Protein AF-0000000070381670 (afdb_homodimer)

Sequence (642 aa):
MSVFQNALMFASLAYSVLYDIRFLALFGLFLGFNIFMYLAIPKGKNCNSTRRKIMCATWEEPKEGCIYIRHEIDCTKVQELIKNYKGEDDVKPTLTHFGIKAVAQILNASRLSVNGKFLFGKYIPFKTVDVTCLVDIDGGKDLAAVTIKSCDEKNVIDIAKFIKDKGAKIKKNNGDEEHKKRIGAAQFLPPFIISVCLQLTKYITYYLGMDAPAFGIKKDNFGGATVTSIGMLGIEDAYVPHCNFMNCPVFVALGKCVDKPVVRDGKIVIAPVMNINFTVDHRFIDGGKAKALNTSFKEVYEHPEKFFDCEQPKYEEKKQNMSVFQNALMFASLAYSVLYDIRFLALFGLFLGFNIFMYLAIPKGKNCNSTRRKIMCATWEEPKEGCIYIRHEIDCTKVQELIKNYKGEDDVKPTLTHFGIKAVAQILNASRLSVNGKFLFGKYIPFKTVDVTCLVDIDGGKDLAAVTIKSCDEKNVIDIAKFIKDKGAKIKKNNGDEEHKKRIGAAQFLPPFIISVCLQLTKYITYYLGMDAPAFGIKKDNFGGATVTSIGMLGIEDAYVPHCNFMNCPVFVALGKCVDKPVVRDGKIVIAPVMNINFTVDHRFIDGGKAKALNTSFKEVYEHPEKFFDCEQPKYEEKKQN

Radius of gyration: 27.29 Å; Cα contacts (8 Å, |Δi|>4): 1111; chains: 2; bounding box: 76×76×71 Å

Foldseek 3Di:
DAPVVVVVVVVVVVCCVPPNVVVVVVVVVVVVVVVVVVVVDDDDPPPCDPVNVVVPVPDDDDDAQKDKDKDKAFQFVVVVCQVPDPDPPPFGFDPQLLVQLLVLQLCVLQQPFQFFAAAVRDTDGDPAAKAWEWDDQDPPPDTDIDIDTNSNQAFSRRSRVRCVVVSVVCNVVVHPPLGCLQVPVVVPDDVSVVVVVLVVCCCCQEHVVDQDVSNSGHRCVRTAEYEYECQVVVAQDDDDDDDVSNRHFKYKYKHHWDWDFDADPNDTDTTTMGMIMMIGRVNRDDPVSCVSSPVSSRCCSVPVVVRHPDSPPDPDPPPPD/DAPVVVVVVVVVVVCCVPPNVVVVVVVVVVVVVVVVVVVVDDDDPPPCDPVNVVVPVPDDDDDFQKDKDKDKAFQFVVVVCQVPDPDPDPFGFDPQLLVQLLVLQLCVVQQPFQFFAAAVRDTDGDPAAKAWEWDDQDPPPDTDIDIDTNSNQAFSRRSRVSCVVVSVVCNVVVGPPLRCLQVVVVVPDDPSVVVVVLVVCCCCQEHVVDQDVSNSGHHLRRTAEYEYECQVVVAQDDDDDDDVSNRHFKYKYKHHWDWDFDADPNDTDTTTMGMIMMIGRVNRDDPVSCVSSRPSSRCCSVPVVVRHPDRDDDPDPPPPD

Secondary structure (DSSP, 8-state):
--HHHHHHHHHHHHHHHHT-HHHHHHHHHHHHHHHHHHHHS---TT-S-HHHHHHHHH-BPP---EEEEEEEEE-HHHHHHHHH---SSS----HHHHHHHHHHHHHHHTTTTTSEEEETTEEEE-SS--EEEEEESSTTS-EEEEEETTGGGS-HHHHHHHHHHHHHHHHHTTS-HHHHHHHHGGGTS-HHHHHHHHHHHHIIIIIS---BGGGTB-TTTTTTEEEEE-GGGT------PPPTTT--SEEEEE---EEEEEEETTEEEEEEEEEEEEEEETTT--GGGGHHHHHHHHHHHHSTHHHHS------------/--HHHHHHHHHHHHHHHHT-HHHHHHHHHHHHHHHHHHHHS---TTT--HHHHHHHHH-PPP-B-EEEEEEEEE-HHHHHHHHH---SSS----HHHHHHHHHHHHHHHTTTTTSEEEETTEEEE-SS--EEEEEESSTTS-EEEEEETTGGGS-HHHHHHHHHHHHHHHHHTTS-HHHHHHHHHHTTS-HHHHHHHHHHHHIIIIIS---BGGGTB-TTTTTTEEEEE-GGGT--SEE----TTT--SEEEEE---EEEEEEETTEEEEEEEEEEEEEEETTT--GGGHHHHHHHHHHHHHSTHHHHSS-PPP-------

Organism: Tetrahymena thermophila (strain SB210) (NCBI:txid312017)

InterPro domains:
  IPR001078 2-oxoacid dehydrogenase acyltransferase, catalytic domain [PF00198] (67-174)
  IPR001078 2-oxoacid dehydrogenase acyltransferase, catalytic domain [PF00198] (225-307)
  IPR023213 Chloramphenicol acetyltransferase-like domain superfamily [G3DSA:3.30.559.10] (46-308)
  IPR050743 2-oxoacid dehydrogenase family, E2 component [PTHR43178] (223-308)

pLDDT: mean 81.31, std 13.55, range [23.86, 97.13]

Structure (mmCIF, N/CA/C/O backbone):
data_AF-0000000070381670-model_v1
#
loop_
_entity.id
_entity.type
_entity.pdbx_description
1 polymer '2-oxo acid dehydrogenase acyltransferase domain protein'
#
loop_
_atom_site.group_PDB
_atom_site.id
_atom_site.type_symbol
_atom_site.label_atom_id
_atom_site.label_alt_id
_atom_site.label_comp_id
_atom_site.label_asym_id
_atom_site.label_entity_id
_atom_site.label_seq_id
_atom_site.pdbx_PDB_ins_code
_atom_site.Cartn_x
_atom_site.Cartn_y
_atom_site.Cartn_z
_atom_site.occupancy
_atom_site.B_iso_or_equiv
_atom_site.auth_seq_id
_atom_site.auth_comp_id
_atom_site.auth_asym_id
_atom_site.auth_atom_id
_atom_site.pdbx_PDB_model_num
ATOM 1 N N . MET A 1 1 ? 15.153 12.075 8.125 1 58.59 1 MET A N 1
ATOM 2 C CA . MET A 1 1 ? 16.018 12.868 7.256 1 58.59 1 MET A CA 1
ATOM 3 C C . MET A 1 1 ? 17.364 12.181 7.055 1 58.59 1 MET A C 1
ATOM 5 O O . MET A 1 1 ? 17.911 11.591 7.988 1 58.59 1 MET A O 1
ATOM 9 N N . SER A 1 2 ? 17.799 12.262 5.766 1 72.79 2 SER A N 1
ATOM 10 C CA . SER A 1 2 ? 19.079 11.648 5.431 1 72.79 2 SER A CA 1
ATOM 11 C C . SER A 1 2 ? 20.243 12.445 6.01 1 72.79 2 SER A C 1
ATOM 13 O O . SER A 1 2 ? 20.069 13.591 6.43 1 72.79 2 SER A O 1
ATOM 15 N N . VAL A 1 3 ? 21.295 11.812 6.281 1 72.51 3 VAL A N 1
ATOM 16 C CA . VAL A 1 3 ? 22.515 12.445 6.772 1 72.51 3 VAL A CA 1
ATOM 17 C C . VAL A 1 3 ? 22.875 13.632 5.883 1 72.51 3 VAL A C 1
ATOM 19 O O . VAL A 1 3 ? 23.307 14.677 6.377 1 72.51 3 VAL A O 1
ATOM 22 N N . PHE A 1 4 ? 22.636 13.472 4.627 1 75.97 4 PHE A N 1
ATOM 23 C CA . PHE A 1 4 ? 22.946 14.552 3.697 1 75.97 4 PHE A CA 1
ATOM 24 C C . PHE A 1 4 ? 22.043 15.754 3.944 1 75.97 4 PHE A C 1
ATOM 26 O O . PHE A 1 4 ? 22.512 16.894 3.969 1 75.97 4 PHE A O 1
ATOM 33 N N . GLN A 1 5 ? 20.754 15.436 4.12 1 76.9 5 GLN A N 1
ATOM 34 C CA . GLN A 1 5 ? 19.809 16.517 4.38 1 76.9 5 GLN A CA 1
ATOM 35 C C . GLN A 1 5 ? 20.135 17.23 5.69 1 76.9 5 GLN A C 1
ATOM 37 O O . GLN A 1 5 ? 20.063 18.458 5.769 1 76.9 5 GLN A O 1
ATOM 42 N N . ASN A 1 6 ? 20.526 16.426 6.615 1 77 6 ASN A N 1
ATOM 43 C CA . ASN A 1 6 ? 20.913 17.013 7.893 1 77 6 ASN A CA 1
ATOM 44 C C . ASN A 1 6 ? 22.171 17.867 7.761 1 77 6 ASN A C 1
ATOM 46 O O . ASN A 1 6 ? 22.247 18.959 8.327 1 77 6 ASN A O 1
ATOM 50 N N . ALA A 1 7 ? 23.101 17.308 7.045 1 78.86 7 ALA A N 1
ATOM 51 C CA . ALA A 1 7 ? 24.343 18.047 6.84 1 78.86 7 ALA A CA 1
ATOM 52 C C . ALA A 1 7 ? 24.08 19.378 6.142 1 78.86 7 ALA A C 1
ATOM 54 O O . ALA A 1 7 ? 24.676 20.399 6.493 1 78.86 7 ALA A O 1
ATOM 55 N N . LEU A 1 8 ? 23.172 19.361 5.222 1 81.68 8 LEU A N 1
ATOM 56 C CA . LEU A 1 8 ? 22.827 20.585 4.507 1 81.68 8 LEU A CA 1
ATOM 57 C C . LEU A 1 8 ? 22.159 21.59 5.44 1 81.68 8 LEU A C 1
ATOM 59 O O . LEU A 1 8 ? 22.472 22.782 5.402 1 81.68 8 LEU A O 1
ATOM 63 N N . MET A 1 9 ? 21.259 21.061 6.201 1 81.89 9 MET A N 1
ATOM 64 C CA . MET A 1 9 ? 20.544 21.923 7.138 1 81.89 9 MET A CA 1
ATOM 65 C C . MET A 1 9 ? 21.504 22.553 8.141 1 81.89 9 MET A C 1
ATOM 67 O O . MET A 1 9 ? 21.48 23.767 8.352 1 81.89 9 MET A O 1
ATOM 71 N N . PHE A 1 10 ? 22.403 21.815 8.687 1 81.57 10 PHE A N 1
ATOM 72 C CA . PHE A 1 10 ? 23.334 22.316 9.691 1 81.57 10 PHE A CA 1
ATOM 73 C C . PHE A 1 10 ? 24.342 23.272 9.065 1 81.57 10 PHE A C 1
ATOM 75 O O . PHE A 1 10 ? 24.718 24.274 9.676 1 81.57 10 PHE A O 1
ATOM 82 N N . ALA A 1 11 ? 24.769 22.94 7.86 1 83.82 11 ALA A N 1
ATOM 83 C CA . ALA A 1 11 ? 25.693 23.83 7.161 1 83.82 11 ALA A CA 1
ATOM 84 C C . ALA A 1 11 ? 25.043 25.18 6.874 1 83.82 11 ALA A C 1
ATOM 86 O O . ALA A 1 11 ? 25.685 26.225 7.001 1 83.82 11 ALA A O 1
ATOM 87 N N . SER A 1 12 ? 23.774 25.138 6.462 1 83.42 12 SER A N 1
ATOM 88 C CA . SER A 1 12 ? 23.048 26.372 6.177 1 83.42 12 SER A CA 1
ATOM 89 C C . SER A 1 12 ? 22.907 27.232 7.428 1 83.42 12 SER A C 1
ATOM 91 O O . SER A 1 12 ? 23.094 28.449 7.375 1 83.42 12 SER A O 1
ATOM 93 N N . LEU A 1 13 ? 22.656 26.607 8.533 1 82.85 13 LEU A N 1
ATOM 94 C CA . LEU A 1 13 ? 22.511 27.337 9.787 1 82.85 13 LEU A CA 1
ATOM 95 C C . LEU A 1 13 ? 23.848 27.919 10.235 1 82.85 13 LEU A C 1
ATOM 97 O O . LEU A 1 13 ? 23.916 29.075 10.661 1 82.85 13 LEU A O 1
ATOM 101 N N . ALA A 1 14 ? 24.901 27.16 10.102 1 85.35 14 ALA A N 1
ATOM 102 C CA . ALA A 1 14 ? 26.234 27.624 10.479 1 85.35 14 ALA A CA 1
ATOM 103 C C . ALA A 1 14 ? 26.681 28.784 9.594 1 85.35 14 ALA A C 1
ATOM 105 O O . ALA A 1 14 ? 27.241 29.767 10.085 1 85.35 14 ALA A O 1
ATOM 106 N N . TYR A 1 15 ? 26.417 28.641 8.333 1 85.31 15 TYR A N 1
ATOM 107 C CA . TYR A 1 15 ? 26.76 29.702 7.393 1 85.31 15 TYR A CA 1
ATOM 108 C C . TYR A 1 15 ? 26.032 30.995 7.742 1 85.31 15 TYR A C 1
ATOM 110 O O . TYR A 1 15 ? 26.614 32.08 7.676 1 85.31 15 TYR A O 1
ATOM 118 N N . SER A 1 16 ? 24.77 30.863 8.088 1 85 16 SER A N 1
ATOM 119 C CA . SER A 1 16 ? 23.952 32.027 8.412 1 85 16 SER A CA 1
ATOM 120 C C . SER A 1 16 ? 24.457 32.723 9.671 1 85 16 SER A C 1
ATOM 122 O O . SER A 1 16 ? 24.418 33.952 9.766 1 85 16 SER A O 1
ATOM 124 N N . VAL A 1 17 ? 24.954 32.036 10.617 1 83.63 17 VAL A N 1
ATOM 125 C CA . VAL A 1 17 ? 25.451 32.593 11.871 1 83.63 17 VAL A CA 1
ATOM 126 C C . VAL A 1 17 ? 26.788 33.291 11.632 1 83.63 17 VAL A C 1
ATOM 128 O O . VAL A 1 17 ? 27.025 34.386 12.148 1 83.63 17 VAL A O 1
ATOM 131 N N . LEU A 1 18 ? 27.579 32.764 10.703 1 87.38 18 LEU A N 1
ATOM 132 C CA . LEU A 1 18 ? 28.965 33.206 10.593 1 87.38 18 LEU A CA 1
ATOM 133 C C . LEU A 1 18 ? 29.107 34.29 9.53 1 87.38 18 LEU A C 1
ATOM 135 O O . LEU A 1 18 ? 29.979 35.156 9.633 1 87.38 18 LEU A O 1
ATOM 139 N N . TYR A 1 19 ? 28.166 34.243 8.527 1 84.05 19 TYR A N 1
ATOM 140 C CA . TYR A 1 19 ? 28.476 35.104 7.391 1 84.05 19 TYR A CA 1
ATOM 141 C C . TYR A 1 19 ? 27.285 35.985 7.033 1 84.05 19 TYR A C 1
ATOM 143 O O . TYR A 1 19 ? 27.457 37.104 6.545 1 84.05 19 TYR A O 1
ATOM 151 N N . ASP A 1 20 ? 26.05 35.423 7.082 1 82.46 20 ASP A N 1
ATOM 152 C CA . ASP A 1 20 ? 24.866 36.162 6.655 1 82.46 20 ASP A CA 1
ATOM 153 C C . ASP A 1 20 ? 23.677 35.869 7.566 1 82.46 20 ASP A C 1
ATOM 155 O O . ASP A 1 20 ? 22.928 34.918 7.331 1 82.46 20 ASP A O 1
ATOM 159 N N . ILE A 1 21 ? 23.41 36.795 8.463 1 85.36 21 ILE A N 1
ATOM 160 C CA . ILE A 1 21 ? 22.421 36.584 9.514 1 85.36 21 ILE A CA 1
ATOM 161 C C . ILE A 1 21 ? 21.015 36.673 8.925 1 85.36 21 ILE A C 1
ATOM 163 O O . ILE A 1 21 ? 20.04 36.274 9.566 1 85.36 21 ILE A O 1
ATOM 167 N N . ARG A 1 22 ? 20.928 37.2 7.694 1 84.32 22 ARG A N 1
ATOM 168 C CA . ARG A 1 22 ? 19.617 37.396 7.083 1 84.32 22 ARG A CA 1
ATOM 169 C C . ARG A 1 22 ? 18.867 36.075 6.962 1 84.32 22 ARG A C 1
ATOM 171 O O . ARG A 1 22 ? 17.65 36.026 7.153 1 84.32 22 ARG A O 1
ATOM 178 N N . PHE A 1 23 ? 19.538 35.042 6.715 1 82.02 23 PHE A N 1
ATOM 179 C CA . PHE A 1 23 ? 18.901 33.737 6.588 1 82.02 23 PHE A CA 1
ATOM 180 C C . PHE A 1 23 ? 18.327 33.283 7.925 1 82.02 23 PHE A C 1
ATOM 182 O O . PHE A 1 23 ? 17.215 32.754 7.982 1 82.02 23 PHE A O 1
ATOM 189 N N . LEU A 1 24 ? 19.009 33.557 8.941 1 82.11 24 LEU A N 1
ATOM 190 C CA . LEU A 1 24 ? 18.56 33.163 10.272 1 82.11 24 LEU A CA 1
ATOM 191 C C . LEU A 1 24 ? 17.32 33.951 10.683 1 82.11 24 LEU A C 1
ATOM 193 O O . LEU A 1 24 ? 16.428 33.413 11.342 1 82.11 24 LEU A O 1
ATOM 197 N N . ALA A 1 25 ? 17.322 35.144 10.31 1 87.62 25 ALA A N 1
ATOM 198 C CA . ALA A 1 25 ? 16.162 35.98 10.61 1 87.62 25 ALA A CA 1
ATOM 199 C C . ALA A 1 25 ? 14.919 35.473 9.884 1 87.62 25 ALA A C 1
ATOM 201 O O . ALA A 1 25 ? 13.837 35.397 10.47 1 87.62 25 ALA A O 1
ATOM 202 N N . LEU A 1 26 ? 15.122 35.138 8.629 1 84.43 26 LEU A N 1
ATOM 203 C CA . LEU A 1 26 ? 13.999 34.617 7.858 1 84.43 26 LEU A CA 1
ATOM 204 C C . LEU A 1 26 ? 13.525 33.282 8.422 1 84.43 26 LEU A C 1
ATOM 206 O O . LEU A 1 26 ? 12.32 33.037 8.52 1 84.43 26 LEU A O 1
ATOM 210 N N . PHE A 1 27 ? 14.464 32.486 8.766 1 81.76 27 PHE A N 1
ATOM 211 C CA . PHE A 1 27 ? 14.155 31.204 9.388 1 81.76 27 PHE A CA 1
ATOM 212 C C . PHE A 1 27 ? 13.371 31.404 10.68 1 81.76 27 PHE A C 1
ATOM 214 O O . PHE A 1 27 ? 12.37 30.724 10.916 1 81.76 27 PHE A O 1
ATOM 221 N N . GLY A 1 28 ? 13.772 32.246 11.522 1 82.67 28 GLY A N 1
ATOM 222 C CA . GLY A 1 28 ? 13.067 32.568 12.752 1 82.67 28 GLY A CA 1
ATOM 223 C C . GLY A 1 28 ? 11.669 33.106 12.516 1 82.67 28 GLY A C 1
ATOM 224 O O . GLY A 1 28 ? 10.74 32.785 13.261 1 82.67 28 GLY A O 1
ATOM 225 N N . LEU A 1 29 ? 11.503 33.837 11.465 1 87.16 29 LEU A N 1
ATOM 226 C CA . LEU A 1 29 ? 10.199 34.387 11.113 1 87.16 29 LEU A CA 1
ATOM 227 C C . LEU A 1 29 ? 9.226 33.277 10.728 1 87.16 29 LEU A C 1
ATOM 229 O O . LEU A 1 29 ? 8.065 33.292 11.142 1 87.16 29 LEU A O 1
ATOM 233 N N . PHE A 1 30 ? 9.702 32.352 9.996 1 82.84 30 PHE A N 1
ATOM 234 C CA . PHE A 1 30 ? 8.843 31.247 9.586 1 82.84 30 PHE A CA 1
ATOM 235 C C . PHE A 1 30 ? 8.452 30.391 10.784 1 82.84 30 PHE A C 1
ATOM 237 O O . PHE A 1 30 ? 7.298 29.977 10.907 1 82.84 30 PHE A O 1
ATOM 244 N N . LEU A 1 31 ? 9.384 30.132 11.633 1 83.82 31 LEU A N 1
ATOM 245 C CA . LEU A 1 31 ? 9.1 29.356 12.835 1 83.82 31 LEU A CA 1
ATOM 246 C C . LEU A 1 31 ? 8.113 30.09 13.735 1 83.82 31 LEU A C 1
ATOM 248 O O . LEU A 1 31 ? 7.196 29.478 14.288 1 83.82 31 LEU A O 1
ATOM 252 N N . GLY A 1 32 ? 8.382 31.357 13.885 1 84.73 32 GLY A N 1
ATOM 253 C CA . GLY A 1 32 ? 7.474 32.176 14.672 1 84.73 32 GLY A CA 1
ATOM 254 C C . GLY A 1 32 ? 6.06 32.196 14.123 1 84.73 32 GLY A C 1
ATOM 255 O O . GLY A 1 32 ? 5.092 32.144 14.885 1 84.73 32 GLY A O 1
ATOM 256 N N . PHE A 1 33 ? 5.97 32.231 12.849 1 86.14 33 PHE A N 1
ATOM 257 C CA . PHE A 1 33 ? 4.659 32.198 12.21 1 86.14 33 PHE A CA 1
ATOM 258 C C . PHE A 1 33 ? 3.93 30.901 12.538 1 86.14 33 PHE A C 1
ATOM 260 O O . PHE A 1 33 ? 2.738 30.916 12.852 1 86.14 33 PHE A O 1
ATOM 267 N N . ASN A 1 34 ? 4.566 29.74 12.451 1 84.1 34 ASN A N 1
ATOM 268 C CA . ASN A 1 34 ? 3.945 28.455 12.757 1 84.1 34 ASN A CA 1
ATOM 269 C C . ASN A 1 34 ? 3.524 28.371 14.221 1 84.1 34 ASN A C 1
ATOM 271 O O . ASN A 1 34 ? 2.468 27.82 14.538 1 84.1 34 ASN A O 1
ATOM 275 N N . ILE A 1 35 ? 4.329 28.928 15.111 1 84.47 35 ILE A N 1
ATOM 276 C CA . ILE A 1 35 ? 3.996 28.951 16.531 1 84.47 35 ILE A CA 1
ATOM 277 C C . ILE A 1 35 ? 2.756 29.814 16.756 1 84.47 35 ILE A C 1
ATOM 279 O O . ILE A 1 35 ? 1.843 29.42 17.485 1 84.47 35 ILE A O 1
ATOM 283 N N . PHE A 1 36 ? 2.728 31.041 16.117 1 85.48 36 PHE A N 1
ATOM 284 C CA . PHE A 1 36 ? 1.59 31.946 16.23 1 85.48 36 PHE A CA 1
ATOM 285 C C . PHE A 1 36 ? 0.309 31.266 15.761 1 85.48 36 PHE A C 1
ATOM 287 O O . PHE A 1 36 ? -0.724 31.348 16.429 1 85.48 36 PHE A O 1
ATOM 294 N N . MET A 1 37 ? 0.405 30.543 14.634 1 83.53 37 MET A N 1
ATOM 295 C CA . MET A 1 37 ? -0.771 29.869 14.09 1 83.53 37 MET A CA 1
ATOM 296 C C . MET A 1 37 ? -1.228 28.744 15.014 1 83.53 37 MET A C 1
ATOM 298 O O . MET A 1 37 ? -2.428 28.556 15.222 1 83.53 37 MET A O 1
ATOM 302 N N . TYR A 1 38 ? -0.323 27.91 15.552 1 83.02 38 TYR A N 1
ATOM 303 C CA . TYR A 1 38 ? -0.641 26.84 16.49 1 83.02 38 TYR A CA 1
ATOM 304 C C . TYR A 1 38 ? -1.378 27.383 17.708 1 83.02 38 TYR A C 1
ATOM 306 O O . TYR A 1 38 ? -2.357 26.787 18.165 1 83.02 38 TYR A O 1
ATOM 314 N N . LEU A 1 39 ? -0.972 28.534 18.148 1 84.5 39 LEU A N 1
ATOM 315 C CA . LEU A 1 39 ? -1.575 29.13 19.336 1 84.5 39 LEU A CA 1
ATOM 316 C C . LEU A 1 39 ? -2.908 29.787 18.998 1 84.5 39 LEU A C 1
ATOM 318 O O . LEU A 1 39 ? -3.814 29.829 19.834 1 84.5 39 LEU A O 1
ATOM 322 N N . ALA A 1 40 ? -3.061 30.252 17.753 1 85.29 40 ALA A N 1
ATOM 323 C CA . ALA A 1 40 ? -4.261 30.962 17.32 1 85.29 40 ALA A CA 1
ATOM 324 C C . ALA A 1 40 ? -5.41 29.991 17.063 1 85.29 40 ALA A C 1
ATOM 326 O O . ALA A 1 40 ? -6.581 30.363 17.172 1 85.29 40 ALA A O 1
ATOM 327 N N . ILE A 1 41 ? -5.114 28.804 16.709 1 81.7 41 ILE A N 1
ATOM 328 C CA . ILE A 1 41 ? -6.145 27.816 16.408 1 81.7 41 ILE A CA 1
ATOM 329 C C . ILE A 1 41 ? -6.795 27.337 17.704 1 81.7 41 ILE A C 1
ATOM 331 O O . ILE A 1 41 ? -6.103 26.948 18.647 1 81.7 41 ILE A O 1
ATOM 335 N N . PRO A 1 42 ? -8.126 27.495 17.666 1 73.96 42 PRO A N 1
ATOM 336 C CA . PRO A 1 42 ? -8.84 27.112 18.886 1 73.96 42 PRO A CA 1
ATOM 337 C C . PRO A 1 42 ? -8.689 25.629 19.218 1 73.96 42 PRO A C 1
ATOM 339 O O . PRO A 1 42 ? -8.616 24.795 18.313 1 73.96 42 PRO A O 1
ATOM 342 N N . LYS A 1 43 ? -8.249 25.402 20.496 1 65.1 43 LYS A N 1
ATOM 343 C CA . LYS A 1 43 ? -8.138 24.034 20.996 1 65.1 43 LYS A CA 1
ATOM 344 C C . LYS A 1 43 ? -9.516 23.42 21.226 1 65.1 43 LYS A C 1
ATOM 346 O O . LYS A 1 43 ? -10.416 24.08 21.751 1 65.1 43 LYS A O 1
ATOM 351 N N . GLY A 1 44 ? -9.85 22.461 20.309 1 59.3 44 GLY A N 1
ATOM 352 C CA . GLY A 1 44 ? -11.015 21.739 20.796 1 59.3 44 GLY A CA 1
ATOM 353 C C . GLY A 1 44 ? -10.801 21.111 22.16 1 59.3 44 GLY A C 1
ATOM 354 O O . GLY A 1 44 ? -9.665 20.829 22.548 1 59.3 44 GLY A O 1
ATOM 355 N N . LYS A 1 45 ? -11.683 21.262 23.154 1 62.07 45 LYS A N 1
ATOM 356 C CA . LYS A 1 45 ? -11.566 20.701 24.497 1 62.07 45 LYS A CA 1
ATOM 357 C C . LYS A 1 45 ? -11.224 19.215 24.444 1 62.07 45 LYS A C 1
ATOM 359 O O . LYS A 1 45 ? -11.952 18.426 23.837 1 62.07 45 LYS A O 1
ATOM 364 N N . ASN A 1 46 ? -10.139 18.74 24.996 1 67.94 46 ASN A N 1
ATOM 365 C CA . ASN A 1 46 ? -9.744 17.375 25.328 1 67.94 46 ASN A CA 1
ATOM 366 C C . ASN A 1 46 ? -9.383 16.577 24.078 1 67.94 46 ASN A C 1
ATOM 368 O O . ASN A 1 46 ? -9.409 15.345 24.094 1 67.94 46 ASN A O 1
ATOM 372 N N . CYS A 1 47 ? -9.226 17.341 22.933 1 77.1 47 CYS A N 1
ATOM 373 C CA . CYS A 1 47 ? -8.956 16.546 21.74 1 77.1 47 CYS A CA 1
ATOM 374 C C . CYS A 1 47 ? -7.467 16.54 21.414 1 77.1 47 CYS A C 1
ATOM 376 O O . CYS A 1 47 ? -7.023 15.802 20.533 1 77.1 47 CYS A O 1
ATOM 378 N N . ASN A 1 48 ? -6.659 17.3 22.22 1 79.73 48 ASN A N 1
ATOM 379 C CA . ASN A 1 48 ? -5.234 17.401 21.927 1 79.73 48 ASN A CA 1
ATOM 380 C C . ASN A 1 48 ? -4.385 16.978 23.122 1 79.73 48 ASN A C 1
ATOM 382 O O . ASN A 1 48 ? -3.688 17.802 23.717 1 79.73 48 ASN A O 1
ATOM 386 N N . SER A 1 49 ? -4.452 15.713 23.372 1 78.48 49 SER A N 1
ATOM 387 C CA . SER A 1 49 ? -3.692 15.124 24.47 1 78.48 49 SER A CA 1
ATOM 388 C C . SER A 1 49 ? -2.194 15.168 24.191 1 78.48 49 SER A C 1
ATOM 390 O O . SER A 1 49 ? -1.775 15.417 23.059 1 78.48 49 SER A O 1
ATOM 392 N N . THR A 1 50 ? -1.427 15.021 25.281 1 78.79 50 THR A N 1
ATOM 393 C CA . THR A 1 50 ? 0.024 14.956 25.148 1 78.79 50 THR A CA 1
ATOM 394 C C . THR A 1 50 ? 0.432 13.804 24.234 1 78.79 50 THR A C 1
ATOM 396 O O . THR A 1 50 ? 1.366 13.935 23.44 1 78.79 50 THR A O 1
ATOM 399 N N . ARG A 1 51 ? -0.234 12.782 24.4 1 78.73 51 ARG A N 1
ATOM 400 C CA . ARG A 1 51 ? 0.068 11.624 23.564 1 78.73 51 ARG A CA 1
ATOM 401 C C . ARG A 1 51 ? -0.115 11.953 22.086 1 78.73 51 ARG A C 1
ATOM 403 O O . ARG A 1 51 ? 0.73 11.607 21.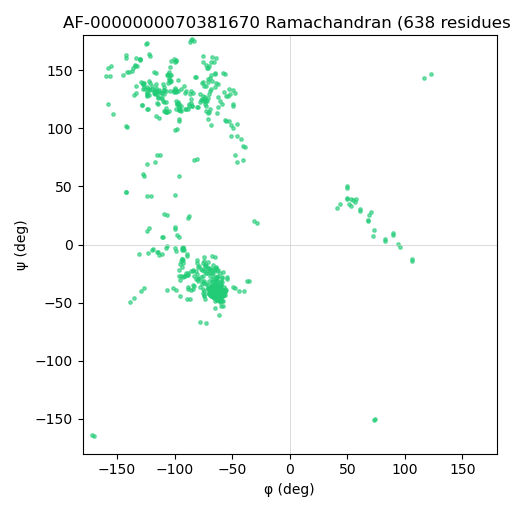258 1 78.73 51 ARG A O 1
ATOM 410 N N . ARG A 1 52 ? -1.177 12.642 21.758 1 80.65 52 ARG A N 1
ATOM 411 C CA . ARG A 1 52 ? -1.421 13.004 20.366 1 80.65 52 ARG A CA 1
ATOM 412 C C . ARG A 1 52 ? -0.351 13.961 19.852 1 80.65 52 ARG A C 1
ATOM 414 O O . ARG A 1 52 ? 0.079 13.861 18.701 1 80.65 52 ARG A O 1
ATOM 421 N N . LYS A 1 53 ? 0.084 14.821 20.713 1 81.06 53 LYS A N 1
ATOM 422 C CA . LYS A 1 53 ? 1.146 15.75 20.335 1 81.06 53 LYS A CA 1
ATOM 423 C C . LYS A 1 53 ? 2.429 15.004 19.98 1 81.06 53 LYS A C 1
ATOM 425 O O . LYS A 1 53 ? 3.105 15.348 19.009 1 81.06 53 LYS A O 1
ATOM 430 N N . ILE A 1 54 ? 2.709 13.985 20.755 1 79.18 54 ILE A N 1
ATOM 431 C CA . ILE A 1 54 ? 3.904 13.185 20.51 1 79.18 54 ILE A CA 1
ATOM 432 C C . ILE A 1 54 ? 3.749 12.414 19.201 1 79.18 54 ILE A C 1
ATOM 434 O O . ILE A 1 54 ? 4.702 12.295 18.427 1 79.18 54 ILE A O 1
ATOM 438 N N . MET A 1 55 ? 2.56 11.941 19.015 1 79.71 55 MET A N 1
ATOM 439 C CA . MET A 1 55 ? 2.31 11.216 17.773 1 79.71 55 MET A CA 1
ATOM 440 C C . MET A 1 55 ? 2.487 12.128 16.564 1 79.71 55 MET A C 1
ATOM 442 O O . MET A 1 55 ? 3.098 11.735 15.569 1 79.71 55 MET A O 1
ATOM 446 N N . CYS A 1 56 ? 2.01 13.343 16.659 1 80.17 56 CYS A N 1
ATOM 447 C CA . CYS A 1 56 ? 2.129 14.303 15.567 1 80.17 56 CYS A CA 1
ATOM 448 C C . CYS A 1 56 ? 3.585 14.684 15.332 1 80.17 56 CYS A C 1
ATOM 450 O O . CYS A 1 56 ? 3.971 15.017 14.209 1 80.17 56 CYS A O 1
ATOM 452 N N . ALA A 1 57 ? 4.362 14.521 16.42 1 76.25 57 ALA A N 1
ATOM 453 C CA . ALA A 1 57 ? 5.778 14.863 16.315 1 76.25 57 ALA A CA 1
ATOM 454 C C . ALA A 1 57 ? 6.586 13.692 15.763 1 76.25 57 ALA A C 1
ATOM 456 O O . ALA A 1 57 ? 7.697 13.878 15.262 1 76.25 57 ALA A O 1
ATOM 457 N N . THR A 1 58 ? 6.069 12.573 15.917 1 73.82 58 THR A N 1
ATOM 458 C CA . THR A 1 58 ? 6.825 11.371 15.583 1 73.82 58 THR A CA 1
ATOM 459 C C . THR A 1 58 ? 6.489 10.895 14.172 1 73.82 58 THR A C 1
ATOM 461 O O . THR A 1 58 ? 7.385 10.569 13.392 1 73.82 58 THR A O 1
ATOM 464 N N . TRP A 1 59 ? 5.227 10.904 13.868 1 77.52 59 TRP A N 1
ATOM 465 C CA . TRP A 1 59 ? 4.805 10.34 12.59 1 77.52 59 TRP A CA 1
ATOM 466 C C . TRP A 1 59 ? 4.447 11.443 11.6 1 77.52 59 TRP A C 1
ATOM 468 O O . TRP A 1 59 ? 4.004 12.523 11.997 1 77.52 59 TRP A O 1
ATOM 478 N N . GLU A 1 60 ? 4.707 11.081 10.336 1 75.79 60 GLU A N 1
ATOM 479 C CA . GLU A 1 60 ? 4.307 11.956 9.238 1 75.79 60 GLU A CA 1
ATOM 480 C C . GLU A 1 60 ? 3.018 11.467 8.583 1 75.79 60 GLU A C 1
ATOM 482 O O . GLU A 1 60 ? 2.586 10.337 8.819 1 75.79 60 GLU A O 1
ATOM 487 N N . GLU A 1 61 ? 2.412 12.44 7.91 1 76.51 61 GLU A N 1
ATOM 488 C CA . GLU A 1 61 ? 1.268 12.025 7.104 1 76.51 61 GLU A CA 1
ATOM 489 C C . GLU A 1 61 ? 1.634 10.863 6.185 1 76.51 61 GLU A C 1
ATOM 491 O O . GLU A 1 61 ? 2.714 10.849 5.592 1 76.51 61 GLU A O 1
ATOM 496 N N . PRO A 1 62 ? 0.804 9.879 6.269 1 75.17 62 PRO A N 1
ATOM 497 C CA . PRO A 1 62 ? 1.123 8.747 5.395 1 75.17 62 PRO A CA 1
ATOM 498 C C . PRO A 1 62 ? 1.325 9.163 3.94 1 75.17 62 PRO A C 1
ATOM 500 O O . PRO A 1 62 ? 0.561 9.976 3.414 1 75.17 62 PRO A O 1
ATOM 503 N N . LYS A 1 63 ? 2.364 8.664 3.345 1 77.06 63 LYS A N 1
ATOM 504 C CA . LYS A 1 63 ? 2.67 8.979 1.953 1 77.06 63 LYS A CA 1
ATOM 505 C C . LYS A 1 63 ? 2.957 7.712 1.153 1 77.06 63 LYS A C 1
ATOM 507 O O . LYS A 1 63 ? 3.092 7.762 -0.072 1 77.06 63 LYS A O 1
ATOM 512 N N . GLU A 1 64 ? 3.038 6.641 1.879 1 78.44 64 GLU A N 1
ATOM 513 C CA . GLU A 1 64 ? 3.338 5.394 1.182 1 78.44 64 GLU A CA 1
ATOM 514 C C . GLU A 1 64 ? 2.125 4.889 0.405 1 78.44 64 GLU A C 1
ATOM 516 O O . GLU A 1 64 ? 1.034 4.761 0.964 1 78.44 64 GLU A O 1
ATOM 521 N N . GLY A 1 65 ? 2.276 4.699 -0.802 1 86.4 65 GLY A N 1
ATOM 522 C CA . GLY A 1 65 ? 1.185 4.294 -1.673 1 86.4 65 GLY A CA 1
ATOM 523 C C . GLY A 1 65 ? 1.173 2.805 -1.961 1 86.4 65 GLY A C 1
ATOM 524 O O . GLY A 1 65 ? 0.92 2.388 -3.093 1 86.4 65 GLY A O 1
ATOM 525 N N . CYS A 1 66 ? 1.405 1.98 -0.984 1 88.42 66 CYS A N 1
ATOM 526 C CA . CYS A 1 66 ? 1.4 0.538 -1.201 1 88.42 66 CYS A CA 1
ATOM 527 C C . CYS A 1 66 ? 0.019 -0.049 -0.938 1 88.42 66 CYS A C 1
ATOM 529 O O . CYS A 1 66 ? -0.63 0.297 0.051 1 88.42 66 CYS A O 1
ATOM 531 N N . ILE A 1 67 ? -0.359 -0.908 -1.815 1 91.03 67 ILE A N 1
ATOM 532 C CA . ILE A 1 67 ? -1.533 -1.748 -1.607 1 91.03 67 ILE A CA 1
ATOM 533 C C . ILE A 1 67 ? -1.099 -3.137 -1.146 1 91.03 67 ILE A C 1
ATOM 535 O O . ILE A 1 67 ? -0.167 -3.72 -1.705 1 91.03 67 ILE A O 1
ATOM 539 N N . TYR A 1 68 ? -1.712 -3.569 -0.127 1 92.75 68 TYR A N 1
ATOM 540 C CA . TYR A 1 68 ? -1.46 -4.922 0.356 1 92.75 68 TYR A CA 1
ATOM 541 C C . TYR A 1 68 ? -2.645 -5.835 0.064 1 92.75 68 TYR A C 1
ATOM 543 O O . TYR A 1 68 ? -3.738 -5.633 0.598 1 92.75 68 TYR A O 1
ATOM 551 N N . ILE A 1 69 ? -2.415 -6.838 -0.74 1 92.04 69 ILE A N 1
ATOM 552 C CA . ILE A 1 69 ? -3.49 -7.741 -1.134 1 92.04 69 ILE A CA 1
ATOM 553 C C . ILE A 1 69 ? -3.182 -9.155 -0.646 1 92.04 69 ILE A C 1
ATOM 555 O O . ILE A 1 69 ? -2.07 -9.654 -0.834 1 92.04 69 ILE A O 1
ATOM 559 N N . ARG A 1 70 ? -4.135 -9.709 -0.018 1 92.65 70 ARG A N 1
ATOM 560 C CA . ARG A 1 70 ? -4.026 -11.101 0.405 1 92.65 70 ARG A CA 1
ATOM 561 C C . ARG A 1 70 ? -4.992 -11.988 -0.375 1 92.65 70 ARG A C 1
ATOM 563 O O . ARG A 1 70 ? -6.18 -11.676 -0.483 1 92.65 70 ARG A O 1
ATOM 570 N N . HIS A 1 71 ? -4.443 -13.046 -0.873 1 90.6 71 HIS A N 1
ATOM 571 C CA . HIS A 1 71 ? -5.247 -14.015 -1.609 1 90.6 71 HIS A CA 1
ATOM 572 C C . HIS A 1 71 ? -5.054 -15.423 -1.056 1 90.6 71 HIS A C 1
ATOM 574 O O . HIS A 1 71 ? -3.929 -15.825 -0.749 1 90.6 71 HIS A O 1
ATOM 580 N N . GLU A 1 72 ? -6.162 -16.059 -0.896 1 91.29 72 GLU A N 1
ATOM 581 C CA . GLU A 1 72 ? -6.119 -17.476 -0.551 1 91.29 72 GLU A CA 1
ATOM 582 C C . GLU A 1 72 ? -6.375 -18.351 -1.775 1 91.29 72 GLU A C 1
ATOM 584 O O . GLU A 1 72 ? -7.36 -18.154 -2.49 1 91.29 72 GLU A O 1
ATOM 589 N N . ILE A 1 73 ? -5.502 -19.307 -1.892 1 92.01 73 ILE A N 1
ATOM 590 C CA . ILE A 1 73 ? -5.622 -20.116 -3.099 1 92.01 73 ILE A CA 1
ATOM 591 C C . ILE A 1 73 ? -5.691 -21.595 -2.725 1 92.01 73 ILE A C 1
ATOM 593 O O . ILE A 1 73 ? -4.998 -22.042 -1.808 1 92.01 73 ILE A O 1
ATOM 597 N N . ASP A 1 74 ? -6.579 -22.301 -3.445 1 92.89 74 ASP A N 1
ATOM 598 C CA . ASP A 1 74 ? -6.682 -23.754 -3.341 1 92.89 74 ASP A CA 1
ATOM 599 C C . ASP A 1 74 ? -5.597 -24.442 -4.166 1 92.89 74 ASP A C 1
ATOM 601 O O . ASP A 1 74 ? -5.571 -24.319 -5.392 1 92.89 74 ASP A O 1
ATOM 605 N N . CYS A 1 75 ? -4.725 -25.212 -3.5 1 95.53 75 CYS A N 1
ATOM 606 C CA . CYS A 1 75 ? -3.575 -25.809 -4.17 1 95.53 75 CYS A CA 1
ATOM 607 C C . CYS A 1 75 ? -3.842 -27.27 -4.514 1 95.53 75 CYS A C 1
ATOM 609 O O . CYS A 1 75 ? -2.925 -28 -4.894 1 95.53 75 CYS A O 1
ATOM 611 N N . THR A 1 76 ? -5.074 -27.76 -4.484 1 94.9 76 THR A N 1
ATOM 612 C CA . THR A 1 76 ? -5.416 -29.167 -4.658 1 94.9 76 THR A CA 1
ATOM 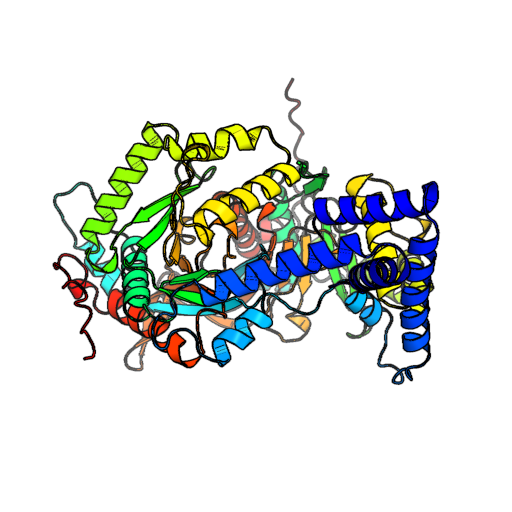613 C C . THR A 1 76 ? -4.937 -29.676 -6.015 1 94.9 76 THR A C 1
ATOM 615 O O . THR A 1 76 ? -4.195 -30.658 -6.089 1 94.9 76 THR A O 1
ATOM 618 N N . LYS A 1 77 ? -5.293 -29.023 -7.059 1 94.29 77 LYS A N 1
ATOM 619 C CA . LYS A 1 77 ? -4.988 -29.487 -8.409 1 94.29 77 LYS A CA 1
ATOM 620 C C . LYS A 1 77 ? -3.49 -29.418 -8.69 1 94.29 77 LYS A C 1
ATOM 622 O O . LYS A 1 77 ? -2.932 -30.309 -9.333 1 94.29 77 LYS A O 1
ATOM 627 N N . VAL A 1 78 ? -2.868 -28.383 -8.184 1 94.88 78 VAL A N 1
ATOM 628 C CA . VAL A 1 78 ? -1.436 -28.222 -8.411 1 94.88 78 VAL A CA 1
ATOM 629 C C . VAL A 1 78 ? -0.668 -29.31 -7.664 1 94.88 78 VAL A C 1
ATOM 631 O O . VAL A 1 78 ? 0.259 -29.912 -8.211 1 94.88 78 VAL A O 1
ATOM 634 N N . GLN A 1 79 ? -1.015 -29.558 -6.489 1 94.5 79 GLN A N 1
ATOM 635 C CA . GLN A 1 79 ? -0.347 -30.588 -5.701 1 94.5 79 GLN A CA 1
ATOM 636 C C . GLN A 1 79 ? -0.516 -31.965 -6.337 1 94.5 79 GLN A C 1
ATOM 638 O O . GLN A 1 79 ? 0.418 -32.769 -6.348 1 94.5 79 GLN A O 1
ATOM 643 N N . GLU A 1 80 ? -1.714 -32.22 -6.794 1 93.74 80 GLU A N 1
ATOM 644 C CA . GLU A 1 80 ? -1.952 -33.482 -7.489 1 93.74 80 GLU A CA 1
ATOM 645 C C . GLU A 1 80 ? -1.058 -33.612 -8.719 1 93.74 80 GLU A C 1
ATOM 647 O O . GLU A 1 80 ? -0.486 -34.675 -8.968 1 93.74 80 GLU A O 1
ATOM 652 N N . LEU A 1 81 ? -0.95 -32.553 -9.441 1 92.18 81 LEU A N 1
ATOM 653 C CA . LEU A 1 81 ? -0.125 -32.548 -10.644 1 92.18 81 LEU A CA 1
ATOM 654 C C . LEU A 1 81 ? 1.341 -32.788 -10.298 1 92.18 81 LEU A C 1
ATOM 656 O O . LEU A 1 81 ? 2.02 -33.574 -10.964 1 92.18 81 LEU A O 1
ATOM 660 N N . ILE A 1 82 ? 1.867 -32.155 -9.269 1 91.56 82 ILE A N 1
ATOM 661 C CA . ILE A 1 82 ? 3.254 -32.287 -8.836 1 91.56 82 ILE A CA 1
ATOM 662 C C . ILE A 1 82 ? 3.517 -33.721 -8.381 1 91.56 82 ILE A C 1
ATOM 664 O O . ILE A 1 82 ? 4.552 -34.304 -8.715 1 91.56 82 ILE A O 1
ATOM 668 N N . LYS A 1 83 ? 2.614 -34.262 -7.655 1 90.41 83 LYS A N 1
ATOM 669 C CA . LYS A 1 83 ? 2.757 -35.616 -7.128 1 90.41 83 LYS A CA 1
ATOM 670 C C . LYS A 1 83 ? 2.83 -36.641 -8.257 1 90.41 83 LYS A C 1
ATOM 672 O O . LYS A 1 83 ? 3.561 -37.629 -8.159 1 90.41 83 LYS A O 1
ATOM 677 N N . ASN A 1 84 ? 2.128 -36.406 -9.275 1 88.68 84 ASN A N 1
ATOM 678 C CA . ASN A 1 84 ? 2.036 -37.357 -10.378 1 88.68 84 ASN A CA 1
ATOM 679 C C . ASN A 1 84 ? 3.124 -37.114 -11.419 1 88.68 84 ASN A C 1
ATOM 681 O O . ASN A 1 84 ? 3.236 -37.862 -12.392 1 88.68 84 ASN A O 1
ATOM 685 N N . TYR A 1 85 ? 3.799 -36.039 -11.209 1 86.77 85 TYR A N 1
ATOM 686 C CA . TYR A 1 85 ? 4.839 -35.704 -12.175 1 86.77 85 TYR A CA 1
ATOM 687 C C . TYR A 1 85 ? 6.037 -36.634 -12.031 1 86.77 85 TYR A C 1
ATOM 689 O O . TYR A 1 85 ? 6.614 -36.752 -10.947 1 86.77 85 TYR A O 1
ATOM 697 N N . LYS A 1 86 ? 6.318 -37.468 -13.1 1 78.47 86 LYS A N 1
ATOM 698 C CA . LYS A 1 86 ? 7.432 -38.411 -13.128 1 78.47 86 LYS A CA 1
ATOM 699 C C . LYS A 1 86 ? 8.519 -37.951 -14.096 1 78.47 86 LYS A C 1
ATOM 701 O O . LYS A 1 86 ? 9.301 -38.764 -14.591 1 78.47 86 LYS A O 1
ATOM 706 N N . GLY A 1 87 ? 8.571 -36.697 -14.285 1 70.38 87 GLY A N 1
ATOM 707 C CA . GLY A 1 87 ? 9.453 -36.21 -15.334 1 70.38 87 GLY A CA 1
ATOM 708 C C . GLY A 1 87 ? 10.898 -36.628 -15.14 1 70.38 87 GLY A C 1
ATOM 709 O O . GLY A 1 87 ? 11.295 -37.018 -14.04 1 70.38 87 GLY A O 1
ATOM 710 N N . GLU A 1 88 ? 11.586 -36.83 -16.25 1 62.23 88 GLU A N 1
ATOM 711 C CA . GLU A 1 88 ? 12.926 -37.367 -16.463 1 62.23 88 GLU A CA 1
ATOM 712 C C . GLU A 1 88 ? 13.993 -36.42 -15.923 1 62.23 88 GLU A C 1
ATOM 714 O O . GLU A 1 88 ? 15.1 -36.848 -15.59 1 62.23 88 GLU A O 1
ATOM 719 N N . ASP A 1 89 ? 13.68 -35.176 -15.946 1 63 89 ASP A N 1
ATOM 720 C CA . ASP A 1 89 ? 14.756 -34.256 -15.591 1 63 89 ASP A CA 1
ATOM 721 C C . ASP A 1 89 ? 14.797 -34.014 -14.083 1 63 89 ASP A C 1
ATOM 723 O O . ASP A 1 89 ? 13.795 -34.207 -13.391 1 63 89 ASP A O 1
ATOM 727 N N . ASP A 1 90 ? 15.841 -34.386 -13.43 1 73.75 90 ASP A N 1
ATOM 728 C CA . ASP A 1 90 ? 16.188 -34.215 -12.023 1 73.75 90 ASP A CA 1
ATOM 729 C C . ASP A 1 90 ? 15.599 -32.922 -11.465 1 73.75 90 ASP A C 1
ATOM 731 O O . ASP A 1 90 ? 16.141 -32.342 -10.522 1 73.75 90 ASP A O 1
ATOM 735 N N . VAL A 1 91 ? 14.541 -32.403 -12.191 1 83.8 91 VAL A N 1
ATOM 736 C CA . VAL A 1 91 ? 13.956 -31.17 -11.675 1 83.8 91 VAL A CA 1
ATOM 737 C C . VAL A 1 91 ? 12.547 -31.445 -11.154 1 83.8 91 VAL A C 1
ATOM 739 O O . VAL A 1 91 ? 11.737 -32.075 -11.837 1 83.8 91 VAL A O 1
ATOM 742 N N . LYS A 1 92 ? 12.264 -31.112 -9.971 1 86.85 92 LYS A N 1
ATOM 743 C CA . LYS A 1 92 ? 10.951 -31.245 -9.347 1 86.85 92 LYS A CA 1
ATOM 744 C C . LYS A 1 92 ? 10.274 -29.886 -9.196 1 86.85 92 LYS A C 1
ATOM 746 O O . LYS A 1 92 ? 10.777 -29.012 -8.488 1 86.85 92 LYS A O 1
ATOM 751 N N . PRO A 1 93 ? 9.151 -29.754 -9.968 1 91.91 93 PRO A N 1
ATOM 752 C CA . PRO A 1 93 ? 8.414 -28.5 -9.798 1 91.91 93 PRO A CA 1
ATOM 753 C C . PRO A 1 93 ? 7.815 -28.353 -8.401 1 91.91 93 PRO A C 1
ATOM 755 O O . PRO A 1 93 ? 7.49 -29.353 -7.756 1 91.91 93 PRO A O 1
ATOM 758 N N . THR A 1 94 ? 7.75 -27.187 -7.923 1 92.91 94 THR A N 1
ATOM 759 C CA . THR A 1 94 ? 7.155 -26.868 -6.63 1 92.91 94 THR A CA 1
ATOM 760 C C . THR A 1 94 ? 6.049 -25.829 -6.785 1 92.91 94 THR A C 1
ATOM 762 O O . THR A 1 94 ? 5.838 -25.297 -7.877 1 92.91 94 THR A O 1
ATOM 765 N N . LEU A 1 95 ? 5.344 -25.562 -5.674 1 94.43 95 LEU A N 1
ATOM 766 C CA . LEU A 1 95 ? 4.299 -24.544 -5.66 1 94.43 95 LEU A CA 1
ATOM 767 C C . LEU A 1 95 ? 4.865 -23.179 -6.04 1 94.43 95 LEU A C 1
ATOM 769 O O . LEU A 1 95 ? 4.174 -22.367 -6.659 1 94.43 95 LEU A O 1
ATOM 773 N N . THR A 1 96 ? 6.146 -23.008 -5.747 1 94.27 96 THR A N 1
ATOM 774 C CA . THR A 1 96 ? 6.808 -21.739 -6.03 1 94.27 96 THR A CA 1
ATOM 775 C C . THR A 1 96 ? 6.904 -21.503 -7.535 1 94.27 96 THR A C 1
ATOM 777 O O . THR A 1 96 ? 6.691 -20.384 -8.007 1 94.27 96 THR A O 1
ATOM 780 N N . HIS A 1 97 ? 7.206 -22.543 -8.251 1 95.2 97 HIS A N 1
ATOM 781 C CA . HIS A 1 97 ? 7.323 -22.415 -9.699 1 95.2 97 HIS A CA 1
ATOM 782 C C . HIS A 1 97 ? 5.986 -22.035 -10.328 1 95.2 97 HIS A C 1
ATOM 784 O O . HIS A 1 97 ? 5.939 -21.216 -11.249 1 95.2 97 HIS A O 1
ATOM 790 N N . PHE A 1 98 ? 4.918 -22.605 -9.79 1 95.53 98 PHE A N 1
ATOM 791 C CA . PHE A 1 98 ? 3.587 -22.236 -10.256 1 95.53 98 PHE A CA 1
ATOM 792 C C . PHE A 1 98 ? 3.262 -20.796 -9.88 1 95.53 98 PHE A C 1
ATOM 794 O O . PHE A 1 98 ? 2.62 -20.077 -10.65 1 95.53 98 PHE A O 1
ATOM 801 N N . GLY A 1 99 ? 3.656 -20.388 -8.666 1 95.29 99 GLY A N 1
ATOM 802 C CA . GLY A 1 99 ? 3.486 -19.001 -8.264 1 95.29 99 GLY A CA 1
ATOM 803 C C . GLY A 1 99 ? 4.18 -18.021 -9.192 1 95.29 99 GLY A C 1
ATOM 804 O O . GLY A 1 99 ? 3.604 -16.999 -9.568 1 95.29 99 GLY A O 1
ATOM 805 N N . ILE A 1 100 ? 5.375 -18.349 -9.559 1 96.39 100 ILE A N 1
ATOM 806 C CA . ILE A 1 100 ? 6.143 -17.509 -10.471 1 96.39 100 ILE A CA 1
ATOM 807 C C . ILE A 1 100 ? 5.426 -17.419 -11.817 1 96.39 100 ILE A C 1
ATOM 809 O O . ILE A 1 100 ? 5.305 -16.334 -12.391 1 96.39 100 ILE A O 1
ATOM 813 N N . LYS A 1 101 ? 4.941 -18.529 -12.279 1 95.79 101 LYS A N 1
ATOM 814 C CA . LYS A 1 101 ? 4.201 -18.551 -13.537 1 95.79 101 LYS A CA 1
ATOM 815 C C . LYS A 1 101 ? 2.947 -17.685 -13.452 1 95.79 101 LYS A C 1
ATOM 817 O O . LYS A 1 101 ? 2.635 -16.941 -14.384 1 95.79 101 LYS A O 1
ATOM 822 N N . ALA A 1 102 ? 2.248 -17.8 -12.387 1 94.05 102 ALA A N 1
ATOM 823 C CA . ALA A 1 102 ? 1.037 -17.004 -12.199 1 94.05 102 ALA A CA 1
ATOM 824 C C . ALA A 1 102 ? 1.351 -15.511 -12.24 1 94.05 102 ALA A C 1
ATOM 826 O O . ALA A 1 102 ? 0.625 -14.735 -12.864 1 94.05 102 ALA A O 1
ATOM 827 N N . VAL A 1 103 ? 2.418 -15.127 -11.585 1 94.7 103 VAL A N 1
ATOM 828 C CA . VAL A 1 103 ? 2.83 -13.727 -11.567 1 94.7 103 VAL A CA 1
ATOM 829 C C . VAL A 1 103 ? 3.178 -13.273 -12.983 1 94.7 103 VAL A C 1
ATOM 831 O O . VAL A 1 103 ? 2.829 -12.161 -13.388 1 94.7 103 VAL A O 1
ATOM 834 N N . ALA A 1 104 ? 3.849 -14.109 -13.696 1 95.31 104 ALA A N 1
ATOM 835 C CA . ALA A 1 104 ? 4.174 -13.795 -15.085 1 95.31 104 ALA A CA 1
ATOM 836 C C . ALA A 1 104 ? 2.91 -13.534 -15.899 1 95.31 104 ALA A C 1
ATOM 838 O O . ALA A 1 104 ? 2.867 -12.606 -16.71 1 95.31 104 ALA A O 1
ATOM 839 N N . GLN A 1 105 ? 1.93 -14.316 -15.642 1 92.55 105 GLN A N 1
ATOM 840 C CA . GLN A 1 105 ? 0.672 -14.146 -16.361 1 92.55 105 GLN A CA 1
ATOM 841 C C . GLN A 1 105 ? 0.005 -12.823 -15.998 1 92.55 105 GLN A C 1
ATOM 843 O O . GLN A 1 105 ? -0.592 -12.167 -16.854 1 92.55 105 GLN A O 1
ATOM 848 N N . ILE A 1 106 ? 0.06 -12.493 -14.786 1 90.07 106 ILE A N 1
ATOM 849 C CA . ILE A 1 106 ? -0.501 -11.227 -14.328 1 90.07 106 ILE A CA 1
ATOM 850 C C . ILE A 1 106 ? 0.196 -10.067 -15.035 1 90.07 106 ILE A C 1
ATOM 852 O O . ILE A 1 106 ? -0.461 -9.151 -15.536 1 90.07 106 ILE A O 1
ATOM 856 N N . LEU A 1 107 ? 1.493 -10.121 -15.061 1 91.8 107 LEU A N 1
ATOM 857 C CA . LEU A 1 107 ? 2.269 -9.065 -15.7 1 91.8 107 LEU A CA 1
ATOM 858 C C . LEU A 1 107 ? 1.972 -9 -17.194 1 91.8 107 LEU A C 1
ATOM 860 O O . LEU A 1 107 ? 1.909 -7.912 -17.773 1 91.8 107 LEU A O 1
ATOM 864 N N . ASN A 1 108 ? 1.794 -10.153 -17.742 1 91.35 108 ASN A N 1
ATOM 865 C CA . ASN A 1 108 ? 1.462 -10.203 -19.162 1 91.35 108 ASN A CA 1
ATOM 866 C C . ASN A 1 108 ? 0.105 -9.563 -19.442 1 91.35 108 ASN A C 1
ATOM 868 O O . ASN A 1 108 ? -0.051 -8.831 -2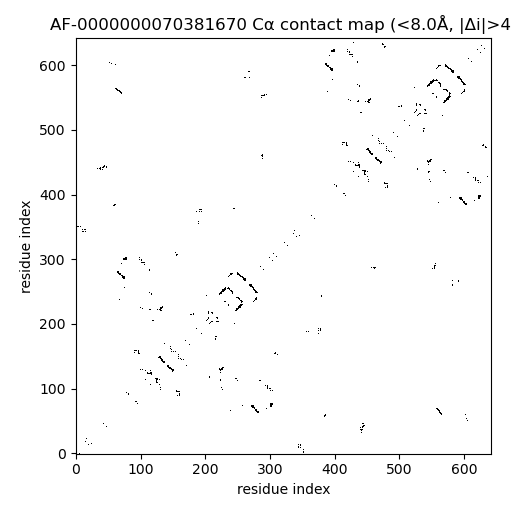0.421 1 91.35 108 ASN A O 1
ATOM 872 N N . ALA A 1 109 ? -0.801 -9.815 -18.605 1 86.91 109 ALA A N 1
ATOM 873 C CA . ALA A 1 109 ? -2.153 -9.287 -18.765 1 86.91 109 ALA A CA 1
ATOM 874 C C . ALA A 1 109 ? -2.198 -7.792 -18.462 1 86.91 109 ALA A C 1
ATOM 876 O O . ALA A 1 109 ? -3.149 -7.103 -18.84 1 86.91 109 ALA A O 1
ATOM 877 N N . SER A 1 110 ? -1.17 -7.322 -17.776 1 86.3 110 SER A N 1
ATOM 878 C CA . SER A 1 110 ? -1.146 -5.923 -17.362 1 86.3 110 SER A CA 1
ATOM 879 C C . SER A 1 110 ? 0.071 -5.199 -17.929 1 86.3 110 SER A C 1
ATOM 881 O O . SER A 1 110 ? 0.717 -4.417 -17.228 1 86.3 110 SER A O 1
ATOM 883 N N . ARG A 1 111 ? 0.433 -5.39 -19.071 1 85.41 111 ARG A N 1
ATOM 884 C CA . ARG A 1 111 ? 1.648 -4.89 -19.707 1 85.41 111 ARG A CA 1
ATOM 885 C C . ARG A 1 111 ? 1.635 -3.368 -19.793 1 85.41 111 ARG A C 1
ATOM 887 O O . ARG A 1 111 ? 2.687 -2.728 -19.724 1 85.41 111 ARG A O 1
ATOM 894 N N . LEU A 1 112 ? 0.456 -2.847 -19.859 1 83.79 112 LEU A N 1
ATOM 895 C CA . LEU A 1 112 ? 0.363 -1.406 -20.067 1 83.79 112 LEU A CA 1
ATOM 896 C C . LEU A 1 112 ? 0.138 -0.68 -18.744 1 83.79 112 LEU A C 1
ATOM 898 O O . LEU A 1 112 ? -0.067 0.536 -18.726 1 83.79 112 LEU A O 1
ATOM 902 N N . SER A 1 113 ? 0.225 -1.385 -17.632 1 83.19 113 SER A N 1
ATOM 903 C CA . SER A 1 113 ? -0.04 -0.719 -16.361 1 83.19 113 SER A CA 1
ATOM 904 C C . SER A 1 113 ? 0.954 -1.156 -15.29 1 83.19 113 SER A C 1
ATOM 906 O O . SER A 1 113 ? 1.62 -0.32 -14.675 1 83.19 113 SER A O 1
ATOM 908 N N . VAL A 1 114 ? 1.108 -2.401 -15.177 1 88.06 114 VAL A N 1
ATOM 909 C CA . VAL A 1 114 ? 1.9 -2.873 -14.046 1 88.06 114 VAL A CA 1
ATOM 910 C C . VAL A 1 114 ? 3.306 -3.24 -14.516 1 88.06 114 VAL A C 1
ATOM 912 O O . VAL A 1 114 ? 4.294 -2.905 -13.859 1 88.06 114 VAL A O 1
ATOM 915 N N . ASN A 1 115 ? 3.438 -3.829 -15.714 1 90.76 115 ASN A N 1
ATOM 916 C CA . ASN A 1 115 ? 4.727 -4.303 -16.205 1 90.76 115 ASN A CA 1
ATOM 917 C C . ASN A 1 115 ? 5.534 -3.175 -16.843 1 90.76 115 ASN A C 1
ATOM 919 O O . ASN A 1 115 ? 5.736 -3.161 -18.058 1 90.76 115 ASN A O 1
ATOM 923 N N . GLY A 1 116 ? 6.02 -2.335 -16.005 1 89.88 116 GLY A N 1
ATOM 924 C CA . GLY A 1 116 ? 6.792 -1.211 -16.511 1 89.88 116 GLY A CA 1
ATOM 925 C C . GLY A 1 116 ? 7.496 -0.431 -15.418 1 89.88 116 GLY A C 1
ATOM 926 O O . GLY A 1 116 ? 7.71 -0.947 -14.319 1 89.88 116 GLY A O 1
ATOM 927 N N . LYS A 1 117 ? 7.939 0.75 -15.77 1 87.57 117 LYS A N 1
ATOM 928 C CA . LYS A 1 117 ? 8.646 1.627 -14.84 1 87.57 117 LYS A CA 1
ATOM 929 C C . LYS A 1 117 ? 8.256 3.086 -15.057 1 87.57 117 LYS A C 1
ATOM 931 O O . LYS A 1 117 ? 7.687 3.435 -16.093 1 87.57 117 LYS A O 1
ATOM 936 N N . PHE A 1 118 ? 8.486 3.903 -14.104 1 84.77 118 PHE A N 1
ATOM 937 C CA . PHE A 1 118 ? 8.304 5.344 -14.227 1 84.77 118 PHE A CA 1
ATOM 938 C C . PHE A 1 118 ? 9.629 6.032 -14.536 1 84.77 118 PHE A C 1
ATOM 940 O O . PHE A 1 118 ? 10.606 5.866 -13.803 1 84.77 118 PHE A O 1
ATOM 947 N N . LEU A 1 119 ? 9.646 6.716 -15.644 1 81.64 119 LEU A N 1
ATOM 948 C CA . LEU A 1 119 ? 10.79 7.528 -16.043 1 81.64 119 LEU A CA 1
ATOM 949 C C . LEU A 1 119 ? 10.43 9.01 -16.044 1 81.64 119 LEU A C 1
ATOM 951 O O . LEU A 1 119 ? 9.642 9.462 -16.878 1 81.64 119 LEU A O 1
ATOM 955 N N . PHE A 1 120 ? 10.943 9.74 -15.118 1 76.78 120 PHE A N 1
ATOM 956 C CA . PHE A 1 120 ? 10.669 11.164 -14.965 1 76.78 120 PHE A CA 1
ATOM 957 C C . PHE A 1 120 ? 9.168 11.424 -14.912 1 76.78 120 PHE A C 1
ATOM 959 O O . PHE A 1 120 ? 8.668 12.337 -15.572 1 76.78 120 PHE A O 1
ATOM 966 N N . GLY A 1 121 ? 8.531 10.461 -14.349 1 76.75 121 GLY A N 1
ATOM 967 C CA . GLY A 1 121 ? 7.105 10.635 -14.123 1 76.75 121 GLY A CA 1
ATOM 968 C C . GLY A 1 121 ? 6.249 10.027 -15.217 1 76.75 121 GLY A C 1
ATOM 969 O O . GLY A 1 121 ? 5.019 10.069 -15.146 1 76.75 121 GLY A O 1
ATOM 970 N N . LYS A 1 122 ? 6.856 9.474 -16.223 1 84.37 122 LYS A N 1
ATOM 971 C CA . LYS A 1 122 ? 6.126 8.824 -17.308 1 84.37 122 LYS A CA 1
ATOM 972 C C . LYS A 1 122 ? 6.2 7.305 -17.187 1 84.37 122 LYS A C 1
ATOM 974 O O . LYS A 1 122 ? 7.271 6.748 -16.937 1 84.37 122 LYS A O 1
ATOM 979 N N . TYR A 1 123 ? 5.069 6.733 -17.321 1 86.91 123 TYR A N 1
ATOM 980 C CA . TYR A 1 123 ? 5.055 5.275 -17.314 1 86.91 123 TYR A CA 1
ATOM 981 C C . TYR A 1 123 ? 5.577 4.718 -18.633 1 86.91 123 TYR A C 1
ATOM 983 O O . TYR A 1 123 ? 5.117 5.112 -19.706 1 86.91 123 TYR A O 1
ATOM 991 N N . ILE A 1 124 ? 6.557 3.808 -18.651 1 89.42 124 ILE A N 1
ATOM 992 C CA . ILE A 1 124 ? 7.117 3.115 -19.806 1 89.42 124 ILE A CA 1
ATOM 993 C C . ILE A 1 124 ? 6.998 1.605 -19.608 1 89.42 124 ILE A C 1
ATOM 995 O O . ILE A 1 124 ? 7.618 1.04 -18.704 1 89.42 124 ILE A O 1
ATOM 999 N N . PRO A 1 125 ? 6.237 0.936 -20.462 1 90.94 125 PRO A N 1
ATOM 1000 C CA . PRO A 1 125 ? 6.117 -0.518 -20.338 1 90.94 125 PRO A CA 1
ATOM 1001 C C . PRO A 1 125 ? 7.412 -1.249 -20.688 1 90.94 125 PRO A C 1
ATOM 1003 O O . PRO A 1 125 ? 8.144 -0.82 -21.584 1 90.94 125 PRO A O 1
ATOM 1006 N N . PHE A 1 126 ? 7.686 -2.302 -19.99 1 91.03 126 PHE A N 1
ATOM 1007 C CA . PHE A 1 126 ? 8.787 -3.176 -20.377 1 91.03 126 PHE A CA 1
ATOM 1008 C C . PHE A 1 126 ? 8.451 -3.939 -21.652 1 91.03 126 PHE A C 1
ATOM 1010 O O . PHE A 1 126 ? 7.284 -4.242 -21.911 1 91.03 126 PHE A O 1
ATOM 1017 N N . LYS A 1 127 ? 9.456 -4.304 -22.359 1 90.3 127 LYS A N 1
ATOM 1018 C CA . LYS A 1 127 ? 9.268 -5.069 -23.589 1 90.3 127 LYS A CA 1
ATOM 1019 C C . LYS A 1 127 ? 9.019 -6.544 -23.286 1 90.3 127 LYS A C 1
ATOM 1021 O O . LYS A 1 127 ? 8.335 -7.232 -24.046 1 90.3 127 LYS A O 1
ATOM 1026 N N . THR A 1 128 ? 9.592 -6.946 -22.211 1 94.27 128 THR A N 1
ATOM 1027 C CA . THR A 1 128 ? 9.466 -8.348 -21.827 1 94.27 128 THR A CA 1
ATOM 1028 C C . THR A 1 128 ? 8.845 -8.475 -20.439 1 94.27 128 THR A C 1
ATOM 1030 O O . THR A 1 128 ? 8.72 -7.484 -19.716 1 94.27 128 THR A O 1
ATOM 1033 N N . VAL A 1 129 ? 8.385 -9.713 -20.178 1 95.82 129 VAL A N 1
ATOM 1034 C CA . VAL A 1 129 ? 7.878 -10.047 -18.851 1 95.82 129 VAL A CA 1
ATOM 1035 C C . VAL A 1 129 ? 8.954 -10.783 -18.056 1 95.82 129 VAL A C 1
ATOM 1037 O O . VAL A 1 129 ? 9.169 -11.981 -18.251 1 95.82 129 VAL A O 1
ATOM 1040 N N . ASP A 1 130 ? 9.605 -9.998 -17.23 1 96.17 130 ASP A N 1
ATOM 1041 C CA . ASP A 1 130 ? 10.683 -10.561 -16.424 1 96.17 130 ASP A CA 1
ATOM 1042 C C . ASP A 1 130 ? 10.279 -10.654 -14.954 1 96.17 130 ASP A C 1
ATOM 1044 O O . ASP A 1 130 ? 9.705 -9.713 -14.402 1 96.17 130 ASP A O 1
ATOM 1048 N N . VAL A 1 131 ? 10.547 -11.841 -14.336 1 96.68 131 VAL A N 1
ATOM 1049 C CA . VAL A 1 131 ? 10.218 -12.074 -12.934 1 96.68 131 VAL A CA 1
ATOM 1050 C C . VAL A 1 131 ? 11.471 -12.498 -12.172 1 96.68 131 VAL A C 1
ATOM 1052 O O . VAL A 1 131 ? 12.216 -13.37 -12.625 1 96.68 131 VAL A O 1
ATOM 1055 N N . THR A 1 132 ? 11.732 -11.828 -11.022 1 95.19 132 THR A N 1
ATOM 1056 C CA . THR A 1 132 ? 12.866 -12.174 -10.174 1 95.19 132 THR A CA 1
ATOM 1057 C C . THR A 1 132 ? 12.421 -13.049 -9.005 1 95.19 132 THR A C 1
ATOM 1059 O O . THR A 1 132 ? 11.393 -12.781 -8.38 1 95.19 132 THR A O 1
ATOM 1062 N N . CYS A 1 133 ? 13.139 -14.1 -8.775 1 94.01 133 CYS A N 1
ATOM 1063 C CA . CYS A 1 133 ? 12.889 -14.982 -7.641 1 94.01 133 CYS A CA 1
ATOM 1064 C C . CYS A 1 133 ? 14.043 -14.932 -6.647 1 94.01 133 CYS A C 1
ATOM 1066 O O . CYS A 1 133 ? 15.209 -15.005 -7.038 1 94.01 133 CYS A O 1
ATOM 1068 N N . LEU A 1 134 ? 13.77 -14.778 -5.321 1 89.19 134 LEU A N 1
ATOM 1069 C CA . LEU A 1 134 ? 14.786 -14.822 -4.275 1 89.19 134 LEU A CA 1
ATOM 1070 C C . LEU A 1 134 ? 15.018 -16.253 -3.802 1 89.19 134 LEU A C 1
ATOM 1072 O O . LEU A 1 134 ? 14.083 -16.924 -3.358 1 89.19 134 LEU A O 1
ATOM 1076 N N . VAL A 1 135 ? 16.182 -16.681 -3.965 1 82.9 135 VAL A N 1
ATOM 1077 C CA . VAL A 1 135 ? 16.535 -18.058 -3.633 1 82.9 135 VAL A CA 1
ATOM 1078 C C . VAL A 1 135 ? 17.554 -18.07 -2.495 1 82.9 135 VAL A C 1
ATOM 1080 O O . VAL A 1 135 ? 18.463 -17.238 -2.459 1 82.9 135 VAL A O 1
ATOM 1083 N N . ASP A 1 136 ? 17.362 -18.956 -1.589 1 77.27 136 ASP A N 1
ATOM 1084 C CA . ASP A 1 136 ? 18.305 -19.125 -0.487 1 77.27 136 ASP A CA 1
ATOM 1085 C C . ASP A 1 136 ? 19.59 -19.799 -0.963 1 77.27 136 ASP A C 1
ATOM 1087 O O . ASP A 1 136 ? 19.549 -20.888 -1.539 1 77.27 136 ASP A O 1
ATOM 1091 N N . ILE A 1 137 ? 20.797 -19.248 -0.809 1 69.15 137 ILE A N 1
ATOM 1092 C CA . ILE A 1 137 ? 22.049 -19.809 -1.305 1 69.15 137 ILE A CA 1
ATOM 1093 C C . ILE A 1 137 ? 22.944 -20.192 -0.129 1 69.15 137 ILE A C 1
ATOM 1095 O O . ILE A 1 137 ? 24.004 -20.794 -0.318 1 69.15 137 ILE A O 1
ATOM 1099 N N . ASP A 1 138 ? 22.645 -19.908 1.071 1 69.82 138 ASP A N 1
ATOM 1100 C CA . ASP A 1 138 ? 23.527 -20.222 2.191 1 69.82 138 ASP A CA 1
ATOM 1101 C C . ASP A 1 138 ? 22.726 -20.656 3.416 1 69.82 138 ASP A C 1
ATOM 1103 O O . ASP A 1 138 ? 23 -20.21 4.533 1 69.82 138 ASP A O 1
ATOM 1107 N N . GLY A 1 139 ? 21.853 -21.448 3.113 1 64.33 139 GLY A N 1
ATOM 1108 C CA . GLY A 1 139 ? 21.103 -21.975 4.243 1 64.33 139 GLY A CA 1
ATOM 1109 C C . GLY A 1 139 ? 20.369 -20.901 5.024 1 64.33 139 GLY A C 1
ATOM 1110 O O . GLY A 1 139 ? 20.345 -20.93 6.256 1 64.33 139 GLY A O 1
ATOM 1111 N N . GLY A 1 140 ? 19.967 -19.847 4.364 1 62.51 140 GLY A N 1
ATOM 1112 C CA . GLY A 1 140 ? 19.194 -18.82 5.045 1 62.51 140 GLY A CA 1
ATOM 1113 C C . GLY A 1 140 ? 19.989 -17.557 5.317 1 62.51 140 GLY A C 1
ATOM 1114 O O . GLY A 1 140 ? 19.418 -16.518 5.653 1 62.51 140 GLY A O 1
ATOM 1115 N N . LYS A 1 141 ? 21.254 -17.634 5.196 1 62.7 141 LYS A N 1
ATOM 1116 C CA . LYS A 1 141 ? 22.097 -16.498 5.557 1 62.7 141 LYS A CA 1
ATOM 1117 C C . LYS A 1 141 ? 22.142 -15.468 4.431 1 62.7 141 LYS A C 1
ATOM 1119 O O . LYS A 1 141 ? 22.345 -14.278 4.68 1 62.7 141 LYS A O 1
ATOM 1124 N N . ASP A 1 142 ? 21.989 -16.014 3.215 1 65 142 ASP A N 1
ATOM 1125 C CA . ASP A 1 142 ? 22.046 -15.091 2.085 1 65 142 ASP A CA 1
ATOM 1126 C C . ASP A 1 142 ? 21.001 -15.45 1.03 1 65 142 ASP A C 1
ATOM 1128 O O . ASP A 1 142 ? 20.523 -16.586 0.984 1 65 142 ASP A O 1
ATOM 1132 N N . LEU A 1 143 ? 20.54 -14.331 0.37 1 73.98 143 LEU A N 1
ATOM 1133 C CA . LEU A 1 143 ? 19.552 -14.496 -0.691 1 73.98 143 LEU A CA 1
ATOM 1134 C C . LEU A 1 143 ? 20.111 -14.03 -2.031 1 73.98 143 LEU A C 1
ATOM 1136 O O . LEU A 1 143 ? 20.792 -13.005 -2.102 1 73.98 143 LEU A O 1
ATOM 1140 N N . ALA A 1 144 ? 19.959 -14.881 -2.972 1 79.8 144 ALA A N 1
ATOM 1141 C CA . ALA A 1 144 ? 20.32 -14.496 -4.334 1 79.8 144 ALA A CA 1
ATOM 1142 C C . ALA A 1 144 ? 19.078 -14.173 -5.16 1 79.8 144 ALA A C 1
ATOM 1144 O O . ALA A 1 144 ? 18.049 -14.84 -5.032 1 79.8 144 ALA A O 1
ATOM 1145 N N . ALA A 1 145 ? 19.199 -13.158 -5.976 1 85.8 145 ALA A N 1
ATOM 1146 C CA . ALA A 1 145 ? 18.126 -12.775 -6.889 1 85.8 145 ALA A CA 1
ATOM 1147 C C . ALA A 1 145 ? 18.333 -13.393 -8.269 1 85.8 145 ALA A C 1
ATOM 1149 O O . ALA A 1 145 ? 19.338 -13.125 -8.932 1 85.8 145 ALA A O 1
ATOM 1150 N N . VAL A 1 146 ? 17.433 -14.258 -8.69 1 90.64 146 VAL A N 1
ATOM 1151 C CA . VAL A 1 146 ? 17.478 -14.892 -10.004 1 90.64 146 VAL A CA 1
ATOM 1152 C C . VAL A 1 146 ? 16.375 -14.32 -10.892 1 90.64 146 VAL A C 1
ATOM 1154 O O . VAL A 1 146 ? 15.188 -14.531 -10.632 1 90.64 146 VAL A O 1
ATOM 1157 N N . THR A 1 147 ? 16.757 -13.626 -11.952 1 92.65 147 THR A N 1
ATOM 1158 C CA . THR A 1 147 ? 15.781 -13.019 -12.85 1 92.65 147 THR A CA 1
ATOM 1159 C C . THR A 1 147 ? 15.522 -13.918 -14.055 1 92.65 147 THR A C 1
ATOM 1161 O O . THR A 1 147 ? 16.456 -14.299 -14.764 1 92.65 147 THR A O 1
ATOM 1164 N N . ILE A 1 148 ? 14.292 -14.3 -14.226 1 95.39 148 ILE A N 1
ATOM 1165 C CA . ILE A 1 148 ? 13.866 -15.08 -15.383 1 95.39 148 ILE A CA 1
ATOM 1166 C C . ILE A 1 148 ? 13.331 -14.147 -16.467 1 95.39 148 ILE A C 1
ATOM 1168 O O . ILE A 1 148 ? 12.267 -13.544 -16.306 1 95.39 148 ILE A O 1
ATOM 1172 N N . LYS A 1 149 ? 13.971 -14.074 -17.585 1 94.3 149 LYS A N 1
ATOM 1173 C CA . LYS A 1 149 ? 13.546 -13.228 -18.697 1 94.3 149 LYS A CA 1
ATOM 1174 C C . LYS A 1 149 ? 12.446 -13.903 -19.511 1 94.3 149 LYS A C 1
ATOM 1176 O O . LYS A 1 149 ? 12.466 -15.121 -19.702 1 94.3 149 LYS A O 1
ATOM 1181 N N . SER A 1 150 ? 11.497 -13.13 -20.009 1 96.17 150 SER A N 1
ATOM 1182 C CA . SER A 1 150 ? 10.375 -13.615 -20.806 1 96.17 150 SER A CA 1
ATOM 1183 C C . SER A 1 150 ? 9.684 -14.794 -20.128 1 96.17 150 SER A C 1
ATOM 1185 O O . SER A 1 150 ? 9.474 -15.838 -20.748 1 96.17 150 SER A O 1
ATOM 1187 N N . CYS A 1 151 ? 9.413 -14.61 -18.888 1 96.21 151 CYS A N 1
ATOM 1188 C CA . CYS A 1 151 ? 8.875 -15.665 -18.036 1 96.21 151 CYS A CA 1
ATOM 1189 C C . CYS A 1 151 ? 7.501 -16.11 -18.522 1 96.21 151 CYS A C 1
ATOM 1191 O O . CYS A 1 151 ? 7.124 -17.271 -18.352 1 96.21 151 CYS A O 1
ATOM 1193 N N . ASP A 1 152 ? 6.726 -15.208 -19.108 1 93.77 152 ASP A N 1
ATOM 1194 C CA . ASP A 1 152 ? 5.393 -15.515 -19.618 1 93.77 152 ASP A CA 1
ATOM 1195 C C . ASP A 1 152 ? 5.459 -16.547 -20.741 1 93.77 152 ASP A C 1
ATOM 1197 O O . ASP A 1 152 ? 4.5 -17.288 -20.967 1 93.77 152 ASP A O 1
ATOM 1201 N N . GLU A 1 153 ? 6.571 -16.678 -21.388 1 94.59 153 GLU A N 1
ATOM 1202 C CA . GLU A 1 153 ? 6.74 -17.584 -22.52 1 94.59 153 GLU A CA 1
ATOM 1203 C C . GLU A 1 153 ? 7.256 -18.946 -22.065 1 94.59 153 GLU A C 1
ATOM 1205 O O . GLU A 1 153 ? 7.379 -19.871 -22.871 1 94.59 153 GLU A O 1
ATOM 1210 N N . LYS A 1 154 ? 7.514 -19.074 -20.862 1 94.98 154 LYS A N 1
ATOM 1211 C CA . LYS A 1 154 ? 8.061 -20.317 -20.326 1 94.98 154 LYS A CA 1
ATOM 1212 C C . LYS A 1 154 ? 6.991 -21.112 -19.583 1 94.98 154 LYS A C 1
ATOM 1214 O O . LYS A 1 154 ? 6.094 -20.532 -18.968 1 94.98 154 LYS A O 1
ATOM 1219 N N . ASN A 1 155 ? 7.077 -22.385 -19.662 1 93.95 155 ASN A N 1
ATOM 1220 C CA . ASN A 1 155 ? 6.213 -23.22 -18.836 1 93.95 155 ASN A CA 1
ATOM 1221 C C . ASN A 1 155 ? 6.819 -23.461 -17.456 1 93.95 155 ASN A C 1
ATOM 1223 O O . ASN A 1 155 ? 7.945 -23.04 -17.186 1 93.95 155 ASN A O 1
ATOM 1227 N N . VAL A 1 156 ? 6.111 -24.111 -16.609 1 95.15 156 VAL A N 1
ATOM 1228 C CA . VAL A 1 156 ? 6.496 -24.268 -15.211 1 95.15 156 VAL A CA 1
ATOM 1229 C C . VAL A 1 156 ? 7.767 -25.11 -15.116 1 95.15 156 VAL A C 1
ATOM 1231 O O . VAL A 1 156 ? 8.657 -24.814 -14.315 1 95.15 156 VAL A O 1
ATOM 1234 N N . ILE A 1 157 ? 7.917 -26.115 -15.967 1 92.89 157 ILE A N 1
ATOM 1235 C CA . ILE A 1 157 ? 9.079 -26.998 -15.938 1 92.89 157 ILE A CA 1
ATOM 1236 C C . ILE A 1 157 ? 10.326 -26.223 -16.357 1 92.89 157 ILE A C 1
ATOM 1238 O O . ILE A 1 157 ? 11.386 -26.36 -15.741 1 92.89 157 ILE A O 1
ATOM 1242 N N . ASP A 1 158 ? 10.207 -25.417 -17.367 1 93.5 158 ASP A N 1
ATOM 1243 C CA . ASP A 1 158 ? 11.323 -24.594 -17.823 1 93.5 158 ASP A CA 1
ATOM 1244 C C . ASP A 1 158 ? 11.754 -23.605 -16.742 1 93.5 158 ASP A C 1
ATOM 1246 O O . ASP A 1 158 ? 12.947 -23.352 -16.565 1 93.5 158 ASP A O 1
ATOM 1250 N N . ILE A 1 159 ? 10.817 -23.052 -16.046 1 95.2 159 ILE A N 1
ATOM 1251 C CA . ILE A 1 159 ? 11.107 -22.136 -14.949 1 95.2 159 ILE A CA 1
ATOM 1252 C C . ILE A 1 159 ? 11.877 -22.871 -13.853 1 95.2 159 ILE A C 1
ATOM 1254 O O . ILE A 1 159 ? 12.891 -22.374 -13.358 1 95.2 159 ILE A O 1
ATOM 1258 N N . ALA A 1 160 ? 11.409 -24.024 -13.525 1 93.22 160 ALA A N 1
ATOM 1259 C CA . ALA A 1 160 ? 12.052 -24.832 -12.492 1 93.22 160 ALA A CA 1
ATOM 1260 C C . ALA A 1 160 ? 13.492 -25.165 -12.873 1 93.22 160 ALA A C 1
ATOM 1262 O O . ALA A 1 160 ? 14.402 -25.048 -12.049 1 93.22 160 ALA A O 1
ATOM 1263 N N . LYS A 1 161 ? 13.699 -25.558 -14.12 1 91.92 161 LYS A N 1
ATOM 1264 C CA . LYS A 1 161 ? 15.033 -25.889 -14.613 1 91.92 161 LYS A CA 1
ATOM 1265 C C . LYS A 1 161 ? 15.957 -24.676 -14.553 1 91.92 161 LYS A C 1
ATOM 1267 O O . LYS A 1 161 ? 17.106 -24.786 -14.119 1 91.92 161 LYS A O 1
ATOM 1272 N N . PHE A 1 162 ? 15.46 -23.619 -14.956 1 93.03 162 PHE A N 1
ATOM 1273 C CA . PHE A 1 162 ? 16.247 -22.392 -14.979 1 93.03 162 PHE A CA 1
ATOM 1274 C C . PHE A 1 162 ? 16.714 -22.022 -13.576 1 93.03 162 PHE A C 1
ATOM 1276 O O . PHE A 1 162 ? 17.89 -21.717 -13.367 1 93.03 162 PHE A O 1
ATOM 1283 N N . ILE A 1 163 ? 15.803 -22.009 -12.636 1 90.79 163 ILE A N 1
ATOM 1284 C CA . ILE A 1 163 ? 16.116 -21.632 -11.262 1 90.79 163 ILE A CA 1
ATOM 1285 C C . ILE A 1 163 ? 17.13 -22.612 -10.677 1 90.79 163 ILE A C 1
ATOM 1287 O O . ILE A 1 163 ? 18.07 -22.206 -9.988 1 90.79 163 ILE A O 1
ATOM 1291 N N . LYS A 1 164 ? 16.935 -23.862 -10.901 1 87.87 164 LYS A N 1
ATOM 1292 C CA . LYS A 1 164 ? 17.867 -24.875 -10.416 1 87.87 164 LYS A CA 1
ATOM 1293 C C . LYS A 1 164 ? 19.269 -24.644 -10.971 1 87.87 164 LYS A C 1
ATOM 1295 O O . LYS A 1 164 ? 20.249 -24.659 -10.223 1 87.87 164 LYS A O 1
ATOM 1300 N N . ASP A 1 165 ? 19.374 -24.44 -12.247 1 87.91 165 ASP A N 1
ATOM 1301 C CA . ASP A 1 165 ? 20.661 -24.257 -12.912 1 87.91 165 ASP A CA 1
ATOM 1302 C C . ASP A 1 165 ? 21.364 -22.998 -12.411 1 87.91 165 ASP A C 1
ATOM 1304 O O . ASP A 1 165 ? 22.558 -23.029 -12.103 1 87.91 165 ASP A O 1
ATOM 1308 N N . LYS A 1 166 ? 20.657 -21.923 -12.355 1 85.69 166 LYS A N 1
ATOM 1309 C CA . LYS A 1 166 ? 21.243 -20.66 -11.913 1 85.69 166 LYS A CA 1
ATOM 1310 C C . LYS A 1 166 ? 21.612 -20.714 -10.433 1 85.69 166 LYS A C 1
ATOM 1312 O O . LYS A 1 166 ? 22.649 -20.185 -10.027 1 85.69 166 LYS A O 1
ATOM 1317 N N . GLY A 1 167 ? 20.702 -21.267 -9.689 1 78.71 167 GLY A N 1
ATOM 1318 C CA . GLY A 1 167 ? 21.008 -21.435 -8.277 1 78.71 167 GLY A CA 1
ATOM 1319 C C . GLY A 1 167 ? 22.268 -22.243 -8.032 1 78.71 167 GLY A C 1
ATOM 1320 O O . GLY A 1 167 ? 23.083 -21.889 -7.177 1 78.71 167 GLY A O 1
ATOM 1321 N N . ALA A 1 168 ? 22.452 -23.291 -8.733 1 77.46 168 ALA A N 1
ATOM 1322 C CA . ALA A 1 168 ? 23.641 -24.131 -8.615 1 77.46 168 ALA A CA 1
ATOM 1323 C C . ALA A 1 168 ? 24.899 -23.36 -9.007 1 77.46 168 ALA A C 1
ATOM 1325 O O . ALA A 1 168 ? 25.943 -23.497 -8.365 1 77.46 168 ALA A O 1
ATOM 1326 N N . LYS A 1 169 ? 24.771 -22.566 -9.926 1 79.59 169 LYS A N 1
ATOM 1327 C CA . LYS A 1 169 ? 25.907 -21.77 -10.384 1 79.59 169 LYS A CA 1
ATOM 1328 C C . LYS A 1 169 ? 26.308 -20.733 -9.339 1 79.59 169 LYS A C 1
ATOM 1330 O O . LYS A 1 169 ? 27.497 -20.521 -9.092 1 79.59 169 LYS A O 1
ATOM 1335 N N . ILE A 1 170 ? 25.373 -20.13 -8.801 1 76.15 170 ILE A N 1
ATOM 1336 C CA . ILE A 1 170 ? 25.623 -19.112 -7.787 1 76.15 170 ILE A CA 1
ATOM 1337 C C . ILE A 1 170 ? 26.28 -19.751 -6.566 1 76.15 170 ILE A C 1
ATOM 1339 O O . ILE A 1 170 ? 27.216 -19.189 -5.991 1 76.15 170 ILE A O 1
ATOM 1343 N N . LYS A 1 171 ? 25.812 -20.904 -6.207 1 70.52 171 LYS A N 1
ATOM 1344 C CA . LYS A 1 171 ? 26.362 -21.618 -5.058 1 70.52 171 LYS A CA 1
ATOM 1345 C C . LYS A 1 171 ? 27.796 -22.067 -5.325 1 70.52 171 LYS A C 1
ATOM 1347 O O . LYS A 1 171 ? 28.646 -22.009 -4.434 1 70.52 171 LYS A O 1
ATOM 1352 N N . LYS A 1 172 ? 28.025 -22.502 -6.505 1 71.51 172 LYS A N 1
ATOM 1353 C CA . LYS A 1 172 ? 29.351 -22.993 -6.87 1 71.51 172 LYS A CA 1
ATOM 1354 C C . LYS A 1 172 ? 30.354 -21.847 -6.967 1 71.51 172 LYS A C 1
ATOM 1356 O O . LYS A 1 172 ? 31.526 -22.01 -6.619 1 71.51 172 LYS A O 1
ATOM 1361 N N . ASN A 1 173 ? 29.851 -20.756 -7.563 1 63.03 173 ASN A N 1
ATOM 1362 C CA . ASN A 1 173 ? 30.779 -19.65 -7.772 1 63.03 173 ASN A CA 1
ATOM 1363 C C . ASN A 1 173 ? 30.838 -18.73 -6.555 1 63.03 173 ASN A C 1
ATOM 1365 O O . ASN A 1 173 ? 31.482 -17.68 -6.597 1 63.03 173 ASN A O 1
ATOM 1369 N N . ASN A 1 174 ? 30.503 -19.251 -5.396 1 56.03 174 ASN A N 1
ATOM 1370 C CA . ASN A 1 174 ? 30.429 -18.456 -4.175 1 56.03 174 ASN A CA 1
ATOM 1371 C C . ASN A 1 174 ? 29.8 -17.09 -4.433 1 56.03 174 ASN A C 1
ATOM 1373 O O . ASN A 1 174 ? 30.352 -16.062 -4.037 1 56.03 174 ASN A O 1
ATOM 1377 N N . GLY A 1 175 ? 28.966 -16.864 -5.249 1 56.7 175 GLY A N 1
ATOM 1378 C CA . GLY A 1 175 ? 28.279 -15.649 -5.655 1 56.7 175 GLY A CA 1
ATOM 1379 C C . GLY A 1 175 ? 28.45 -15.33 -7.128 1 56.7 175 GLY A C 1
ATOM 1380 O O . GLY A 1 175 ? 29.232 -15.983 -7.823 1 56.7 175 GLY A O 1
ATOM 1381 N N . ASP A 1 176 ? 27.58 -14.765 -7.868 1 55.1 176 ASP A N 1
ATOM 1382 C CA . ASP A 1 176 ? 27.849 -14.39 -9.253 1 55.1 176 ASP A CA 1
ATOM 1383 C C . ASP A 1 176 ? 28.782 -13.183 -9.323 1 55.1 176 ASP A C 1
ATOM 1385 O O . ASP A 1 176 ? 28.887 -12.416 -8.364 1 55.1 176 ASP A O 1
ATOM 1389 N N . GLU A 1 177 ? 29.797 -13.233 -10.26 1 55.61 177 GLU A N 1
ATOM 1390 C CA . GLU A 1 177 ? 30.749 -12.148 -10.481 1 55.61 177 GLU A CA 1
ATOM 1391 C C . GLU A 1 177 ? 30.087 -10.786 -10.294 1 55.61 177 GLU A C 1
ATOM 1393 O O . GLU A 1 177 ? 30.689 -9.869 -9.734 1 55.61 177 GLU A O 1
ATOM 1398 N N . GLU A 1 178 ? 28.902 -10.8 -10.6 1 57.56 178 GLU A N 1
ATOM 1399 C CA . GLU A 1 178 ? 28.176 -9.537 -10.507 1 57.56 178 GLU A CA 1
ATOM 1400 C C . GLU A 1 178 ? 27.854 -9.191 -9.056 1 57.56 178 GLU A C 1
ATOM 1402 O O . GLU A 1 178 ? 27.937 -8.028 -8.657 1 57.56 178 GLU A O 1
ATOM 1407 N N . HIS A 1 179 ? 27.616 -10.203 -8.343 1 58.01 179 HIS A N 1
ATOM 1408 C CA . HIS A 1 179 ? 27.306 -10.011 -6.93 1 58.01 179 HIS A CA 1
ATOM 1409 C C . HIS A 1 179 ? 28.532 -9.535 -6.157 1 58.01 179 HIS A C 1
ATOM 1411 O O . HIS A 1 179 ? 28.434 -8.626 -5.33 1 58.01 179 HIS A O 1
ATOM 1417 N N . LYS A 1 180 ? 29.613 -10.091 -6.45 1 59.22 180 LYS A N 1
ATOM 1418 C CA . LYS A 1 180 ? 30.859 -9.722 -5.784 1 59.22 180 LYS A CA 1
ATOM 1419 C C . LYS A 1 180 ? 31.228 -8.27 -6.072 1 59.22 180 LYS A C 1
ATOM 1421 O O . LYS A 1 180 ? 31.735 -7.567 -5.195 1 59.22 180 LYS A O 1
ATOM 1426 N N . LYS A 1 181 ? 31.003 -7.935 -7.252 1 58.63 181 LYS A N 1
ATOM 1427 C CA . LYS A 1 181 ? 31.32 -6.564 -7.641 1 58.63 181 LYS A CA 1
ATOM 1428 C C . LYS A 1 181 ? 30.401 -5.568 -6.94 1 58.63 181 LYS A C 1
ATOM 1430 O O . LYS A 1 181 ? 30.833 -4.478 -6.56 1 58.63 181 LYS A O 1
ATOM 1435 N N . ARG A 1 182 ? 29.166 -5.966 -6.676 1 58.5 182 ARG A N 1
ATOM 1436 C CA . ARG A 1 182 ? 28.201 -5.091 -6.018 1 58.5 182 ARG A CA 1
ATOM 1437 C C . ARG A 1 182 ? 28.537 -4.918 -4.54 1 58.5 182 ARG A C 1
ATOM 1439 O O . ARG A 1 182 ? 28.433 -3.815 -4 1 58.5 182 ARG A O 1
ATOM 1446 N N . ILE A 1 183 ? 29.084 -5.991 -3.939 1 59.34 183 ILE A N 1
ATOM 1447 C CA . ILE A 1 183 ? 29.261 -6.054 -2.492 1 59.34 183 ILE A CA 1
ATOM 1448 C C . ILE A 1 183 ? 30.664 -5.578 -2.123 1 59.34 183 ILE A C 1
ATOM 1450 O O . ILE A 1 183 ? 30.884 -5.071 -1.02 1 59.34 183 ILE A O 1
ATOM 1454 N N . GLY A 1 184 ? 31.556 -5.581 -3.041 1 60.83 184 GLY A N 1
ATOM 1455 C CA . GLY A 1 184 ? 32.94 -5.352 -2.659 1 60.83 184 GLY A CA 1
ATOM 1456 C C . GLY A 1 184 ? 33.18 -3.966 -2.09 1 60.83 184 GLY A C 1
ATOM 1457 O O . GLY A 1 184 ? 33.66 -3.827 -0.963 1 60.83 184 GLY A O 1
ATOM 1458 N N . ALA A 1 185 ? 32.798 -3.019 -2.86 1 62.1 185 ALA A N 1
ATOM 1459 C CA . ALA A 1 185 ? 33.103 -1.665 -2.405 1 62.1 185 ALA A CA 1
ATOM 1460 C C . ALA A 1 185 ? 32.195 -1.258 -1.248 1 62.1 185 ALA A C 1
ATOM 1462 O O . ALA A 1 185 ? 32.591 -0.468 -0.387 1 62.1 185 ALA A O 1
ATOM 1463 N N . ALA A 1 186 ? 31.109 -1.929 -1.056 1 69.42 186 ALA A N 1
ATOM 1464 C CA . ALA A 1 186 ? 30.1 -1.551 -0.069 1 69.42 186 ALA A CA 1
ATOM 1465 C C . ALA A 1 186 ? 30.516 -1.983 1.334 1 69.42 186 ALA A C 1
ATOM 1467 O O . ALA A 1 186 ? 30.117 -1.366 2.324 1 69.42 186 ALA A O 1
ATOM 1468 N N . GLN A 1 187 ? 31.449 -2.923 1.339 1 71.35 187 GLN A N 1
ATOM 1469 C CA . GLN A 1 187 ? 31.864 -3.46 2.63 1 71.35 187 GLN A CA 1
ATOM 1470 C C . GLN A 1 187 ? 32.632 -2.417 3.439 1 71.35 187 GLN A C 1
ATOM 1472 O O . GLN A 1 187 ? 32.565 -2.406 4.67 1 71.35 187 GLN A O 1
ATOM 1477 N N . PHE A 1 188 ? 33.23 -1.455 2.737 1 73.56 188 PHE A N 1
ATOM 1478 C CA . PHE A 1 188 ? 34.118 -0.556 3.465 1 73.56 188 PHE A CA 1
ATOM 1479 C C . PHE A 1 188 ? 33.484 0.821 3.622 1 73.56 188 PHE A C 1
ATOM 1481 O O . PHE A 1 188 ? 33.976 1.654 4.386 1 73.56 188 PHE A O 1
ATOM 1488 N N . LEU A 1 189 ? 32.369 0.97 3.072 1 77.62 189 LEU A N 1
ATOM 1489 C CA . LEU A 1 189 ? 31.765 2.298 3.072 1 77.62 189 LEU A CA 1
ATOM 1490 C C . LEU A 1 189 ? 30.622 2.375 4.079 1 77.62 189 LEU A C 1
ATOM 1492 O O . LEU A 1 189 ? 29.908 1.393 4.291 1 77.62 189 LEU A O 1
ATOM 1496 N N . PRO A 1 190 ? 30.538 3.577 4.724 1 82.02 190 PRO A N 1
ATOM 1497 C CA . PRO A 1 190 ? 29.362 3.755 5.579 1 82.02 190 PRO A CA 1
ATOM 1498 C C . PRO A 1 190 ? 28.056 3.778 4.789 1 82.02 190 PRO A C 1
ATOM 1500 O O . PRO A 1 190 ? 28.047 4.153 3.614 1 82.02 190 PRO A O 1
ATOM 1503 N N . PRO A 1 191 ? 26.96 3.483 5.403 1 80.92 191 PRO A N 1
ATOM 1504 C CA . PRO A 1 191 ? 25.668 3.363 4.725 1 80.92 191 PRO A CA 1
ATOM 1505 C C . PRO A 1 191 ? 25.249 4.652 4.021 1 80.92 191 PRO A C 1
ATOM 1507 O O . PRO A 1 191 ? 24.655 4.605 2.941 1 80.92 191 PRO A O 1
ATOM 1510 N N . PHE A 1 192 ? 25.523 5.738 4.614 1 81.92 192 PHE A N 1
ATOM 1511 C CA . PHE A 1 192 ? 25.044 6.966 3.991 1 81.92 192 PHE A CA 1
ATOM 1512 C C . PHE A 1 192 ? 25.797 7.245 2.696 1 81.92 192 PHE A C 1
ATOM 1514 O O . PHE A 1 192 ? 25.268 7.896 1.792 1 81.92 192 PHE A O 1
ATOM 1521 N N . ILE A 1 193 ? 27.054 6.769 2.578 1 81.32 193 ILE A N 1
ATOM 1522 C CA . ILE A 1 193 ? 27.776 6.867 1.314 1 81.32 193 ILE A CA 1
ATOM 1523 C C . ILE A 1 193 ? 27.22 5.849 0.322 1 81.32 193 ILE A C 1
ATOM 1525 O O . ILE A 1 193 ? 27.072 6.146 -0.866 1 81.32 193 ILE A O 1
ATOM 1529 N N . ILE A 1 194 ? 26.993 4.664 0.832 1 80.47 194 ILE A N 1
ATOM 1530 C CA . ILE A 1 194 ? 26.398 3.632 -0.01 1 80.47 194 ILE A CA 1
ATOM 1531 C C . ILE A 1 194 ? 25.081 4.14 -0.594 1 80.47 194 ILE A C 1
ATOM 1533 O O . ILE A 1 194 ? 24.768 3.875 -1.757 1 80.47 194 ILE A O 1
ATOM 1537 N N . SER A 1 195 ? 24.318 4.862 0.179 1 81.66 195 SER A N 1
ATOM 1538 C CA . SER A 1 195 ? 23.041 5.41 -0.267 1 81.66 195 SER A CA 1
ATOM 1539 C C . SER A 1 195 ? 23.226 6.344 -1.458 1 81.66 195 SER A C 1
ATOM 1541 O O . SER A 1 195 ? 22.443 6.307 -2.41 1 81.66 195 SER A O 1
ATOM 1543 N N . VAL A 1 196 ? 24.212 7.141 -1.376 1 76.4 196 VAL A N 1
ATOM 1544 C CA . VAL A 1 196 ? 24.501 8.061 -2.47 1 76.4 196 VAL A CA 1
ATOM 1545 C C . VAL A 1 196 ? 24.876 7.273 -3.723 1 76.4 196 VAL A C 1
ATOM 1547 O O . VAL A 1 196 ? 24.416 7.588 -4.823 1 76.4 196 VAL A O 1
ATOM 1550 N N . CYS A 1 197 ? 25.702 6.295 -3.512 1 78.85 197 CYS A N 1
ATOM 1551 C CA . CYS A 1 197 ? 26.125 5.464 -4.633 1 78.85 197 CYS A CA 1
ATOM 1552 C C . CYS A 1 197 ? 24.931 4.772 -5.281 1 78.85 197 CYS A C 1
ATOM 1554 O O . CYS A 1 197 ? 24.825 4.725 -6.507 1 78.85 197 CYS A O 1
ATOM 1556 N N . LEU A 1 198 ? 24.071 4.299 -4.485 1 78.09 198 LEU A N 1
ATOM 1557 C CA . LEU A 1 198 ? 22.887 3.615 -4.994 1 78.09 198 LEU A CA 1
ATOM 1558 C C . LEU A 1 198 ? 21.992 4.579 -5.765 1 78.09 198 LEU A C 1
ATOM 1560 O O . LEU A 1 198 ? 21.416 4.211 -6.792 1 78.09 198 LEU A O 1
ATOM 1564 N N . GLN A 1 199 ? 21.826 5.741 -5.31 1 77.28 199 GLN A N 1
ATOM 1565 C CA . GLN A 1 199 ? 21.011 6.739 -5.994 1 77.28 199 GLN A CA 1
ATOM 1566 C C . GLN A 1 199 ? 21.596 7.085 -7.36 1 77.28 199 GLN A C 1
ATOM 1568 O O . GLN A 1 199 ? 20.859 7.245 -8.335 1 77.28 199 GLN A O 1
ATOM 1573 N N . LEU A 1 200 ? 22.9 7.213 -7.362 1 76.37 200 LEU A N 1
ATOM 1574 C CA . LEU A 1 200 ? 23.572 7.523 -8.62 1 76.37 200 LEU A CA 1
ATOM 1575 C C . LEU A 1 200 ? 23.417 6.377 -9.614 1 76.37 200 LEU A C 1
ATOM 1577 O O . LEU A 1 200 ? 23.148 6.606 -10.796 1 76.37 200 LEU A O 1
ATOM 1581 N N . THR A 1 201 ? 23.616 5.218 -9.128 1 77.96 201 THR A N 1
ATOM 1582 C CA . THR A 1 201 ? 23.475 4.057 -9.999 1 77.96 201 THR A CA 1
ATOM 1583 C C . THR A 1 201 ? 22.042 3.934 -10.509 1 77.96 201 THR A C 1
ATOM 1585 O O . THR A 1 201 ? 21.818 3.577 -11.667 1 77.96 201 THR A O 1
ATOM 1588 N N . LYS A 1 202 ? 21.13 4.193 -9.66 1 78.19 202 LYS A N 1
ATOM 1589 C CA . LYS A 1 202 ? 19.727 4.176 -10.065 1 78.19 202 LYS A CA 1
ATOM 1590 C C . LYS A 1 202 ? 19.458 5.206 -11.158 1 78.19 202 LYS A C 1
ATOM 1592 O O . LYS A 1 202 ? 18.729 4.93 -12.113 1 78.19 202 LYS A O 1
ATOM 1597 N N . TYR A 1 203 ? 19.967 6.358 -10.943 1 77.17 203 TYR A N 1
ATOM 1598 C CA . TYR A 1 203 ? 19.788 7.394 -11.954 1 77.17 203 TYR A CA 1
ATOM 1599 C C . TYR A 1 203 ? 20.32 6.933 -13.306 1 77.17 203 TYR A C 1
ATOM 1601 O O . TYR A 1 203 ? 19.662 7.115 -14.333 1 77.17 203 TYR A O 1
ATOM 1609 N N . ILE A 1 204 ? 21.433 6.277 -13.332 1 79.06 204 ILE A N 1
ATOM 1610 C CA . ILE A 1 204 ? 22.107 5.858 -14.555 1 79.06 204 ILE A CA 1
ATOM 1611 C C . ILE A 1 204 ? 21.358 4.685 -15.182 1 79.06 204 ILE A C 1
ATOM 1613 O O . ILE A 1 204 ? 21.056 4.7 -16.378 1 79.06 204 ILE A O 1
ATOM 1617 N N . THR A 1 205 ? 21.019 3.725 -14.353 1 80 205 THR A N 1
ATOM 1618 C CA . THR A 1 205 ? 20.468 2.489 -14.897 1 80 205 THR A CA 1
ATOM 1619 C C . THR A 1 205 ? 18.969 2.631 -15.151 1 80 205 THR A C 1
ATOM 1621 O O . THR A 1 205 ? 18.463 2.178 -16.179 1 80 205 THR A O 1
ATOM 1624 N N . TYR A 1 206 ? 18.316 3.309 -14.274 1 77.27 206 TYR A N 1
ATOM 1625 C CA . TYR A 1 206 ? 16.861 3.379 -14.346 1 77.27 206 TYR A CA 1
ATOM 1626 C C . TYR A 1 206 ? 16.413 4.547 -15.215 1 77.27 206 TYR A C 1
ATOM 1628 O O . TYR A 1 206 ? 15.605 4.374 -16.131 1 77.27 206 TYR A O 1
ATOM 1636 N N . TYR A 1 207 ? 16.941 5.705 -15.049 1 76.97 207 TYR A N 1
ATOM 1637 C CA . TYR A 1 207 ? 16.447 6.891 -15.738 1 76.97 207 TYR A CA 1
ATOM 1638 C C . TYR A 1 207 ? 17.133 7.063 -17.088 1 76.97 207 TYR A C 1
ATOM 1640 O O . TYR A 1 207 ? 16.488 7.408 -18.081 1 76.97 207 TYR A O 1
ATOM 1648 N N . LEU A 1 208 ? 18.401 6.721 -17.109 1 80.21 208 LEU A N 1
ATOM 1649 C CA . LEU A 1 208 ? 19.117 6.905 -18.367 1 80.21 208 LEU A CA 1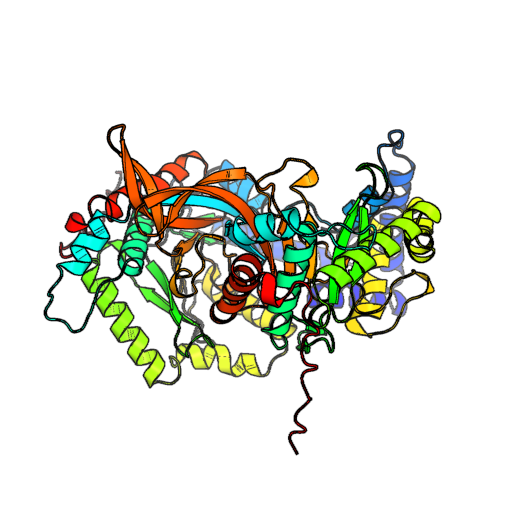
ATOM 1650 C C . LEU A 1 208 ? 19.12 5.617 -19.184 1 80.21 208 LEU A C 1
ATOM 1652 O O . LEU A 1 208 ? 19.443 5.633 -20.374 1 80.21 208 LEU A O 1
ATOM 1656 N N . GLY A 1 209 ? 18.766 4.551 -18.524 1 77.77 209 GLY A N 1
ATOM 1657 C CA . GLY A 1 209 ? 18.659 3.285 -19.23 1 77.77 209 GLY A CA 1
ATOM 1658 C C . GLY A 1 209 ? 20.002 2.719 -19.649 1 77.77 209 GLY A C 1
ATOM 1659 O O . GLY A 1 209 ? 20.116 2.088 -20.702 1 77.77 209 GLY A O 1
ATOM 1660 N N . MET A 1 210 ? 21.046 3.067 -18.887 1 81.47 210 MET A N 1
ATOM 1661 C CA . MET A 1 210 ? 22.387 2.593 -19.216 1 81.47 210 MET A CA 1
ATOM 1662 C C . MET A 1 210 ? 22.831 1.501 -18.248 1 81.47 210 MET A C 1
ATOM 1664 O O . MET A 1 210 ? 22.422 1.492 -17.086 1 81.47 210 MET A O 1
ATOM 1668 N N . ASP A 1 211 ? 23.576 0.631 -18.798 1 80.08 211 ASP A N 1
ATOM 1669 C CA . ASP A 1 211 ? 24.169 -0.384 -17.932 1 80.08 211 ASP A CA 1
ATOM 1670 C C . ASP A 1 211 ? 25.327 0.194 -17.122 1 80.08 211 ASP A C 1
ATOM 1672 O O . ASP A 1 211 ? 26.023 1.101 -17.584 1 80.08 211 ASP A O 1
ATOM 1676 N N . ALA A 1 212 ? 25.404 -0.193 -15.899 1 75.64 212 ALA A N 1
ATOM 1677 C CA . ALA A 1 212 ? 26.531 0.182 -15.048 1 75.64 212 ALA A CA 1
ATOM 1678 C C . ALA A 1 212 ? 27.345 -1.044 -14.644 1 75.64 212 ALA A C 1
ATOM 1680 O O . ALA A 1 212 ? 27.294 -1.479 -13.492 1 75.64 212 ALA A O 1
ATOM 1681 N N . PRO A 1 213 ? 28.115 -1.495 -15.559 1 71.85 213 PRO A N 1
ATOM 1682 C CA . PRO A 1 213 ? 28.853 -2.735 -15.311 1 71.85 213 PRO A CA 1
ATOM 1683 C C . PRO A 1 213 ? 29.846 -2.61 -14.158 1 71.85 213 PRO A C 1
ATOM 1685 O O . PRO A 1 213 ? 30.136 -3.598 -13.478 1 71.85 213 PRO A O 1
ATOM 1688 N N . ALA A 1 214 ? 30.32 -1.45 -13.972 1 65.94 214 ALA A N 1
ATOM 1689 C CA . ALA A 1 214 ? 31.282 -1.227 -12.896 1 65.94 214 ALA A CA 1
ATOM 1690 C C . ALA A 1 214 ? 30.676 -1.571 -11.538 1 65.94 214 ALA A C 1
ATOM 1692 O O . ALA A 1 214 ? 31.39 -1.972 -10.616 1 65.94 214 ALA A O 1
ATOM 1693 N N . PHE A 1 215 ? 29.385 -1.487 -11.529 1 67.58 215 PHE A N 1
ATOM 1694 C CA . PHE A 1 215 ? 28.712 -1.752 -10.262 1 67.58 215 PHE A CA 1
ATOM 1695 C C . PHE A 1 215 ? 27.935 -3.061 -10.326 1 67.58 215 PHE A C 1
ATOM 1697 O O . PHE A 1 215 ? 27.248 -3.429 -9.37 1 67.58 215 PHE A O 1
ATOM 1704 N N . GLY A 1 216 ? 28.14 -3.752 -11.444 1 65.75 216 GLY A N 1
ATOM 1705 C CA . GLY A 1 216 ? 27.481 -5.039 -11.602 1 65.75 216 GLY A CA 1
ATOM 1706 C C . GLY A 1 216 ? 25.975 -4.924 -11.74 1 65.75 216 GLY A C 1
ATOM 1707 O O . GLY A 1 216 ? 25.24 -5.835 -11.352 1 65.75 216 GLY A O 1
ATOM 1708 N N . ILE A 1 217 ? 25.487 -3.692 -12.141 1 72.2 217 ILE A N 1
ATOM 1709 C CA . ILE A 1 217 ? 24.045 -3.487 -12.225 1 72.2 217 ILE A CA 1
ATOM 1710 C C . ILE A 1 217 ? 23.641 -3.243 -13.677 1 72.2 217 ILE A C 1
ATOM 1712 O O . ILE A 1 217 ? 24.294 -2.475 -14.389 1 72.2 217 ILE A O 1
ATOM 1716 N N . LYS A 1 218 ? 22.66 -4.054 -14.118 1 75.91 218 LYS A N 1
ATOM 1717 C CA . LYS A 1 218 ? 22.095 -3.868 -15.452 1 75.91 218 LYS A CA 1
ATOM 1718 C C . LYS A 1 218 ? 20.775 -3.106 -15.388 1 75.91 218 LYS A C 1
ATOM 1720 O O . LYS A 1 218 ? 20.116 -3.081 -14.347 1 75.91 218 LYS A O 1
ATOM 1725 N N . LYS A 1 219 ? 20.519 -2.532 -16.518 1 78.37 219 LYS A N 1
ATOM 1726 C CA . LYS A 1 219 ? 19.233 -1.845 -16.595 1 78.37 219 LYS A CA 1
ATOM 1727 C C . LYS A 1 219 ? 18.075 -2.829 -16.456 1 78.37 219 LYS A C 1
ATOM 1729 O O . LYS A 1 219 ? 18.137 -3.946 -16.973 1 78.37 219 LYS A O 1
ATOM 1734 N N . ASP A 1 220 ? 17.037 -2.505 -15.738 1 78.45 220 ASP A N 1
ATOM 1735 C CA . ASP A 1 220 ? 15.804 -3.266 -15.566 1 78.45 220 ASP A CA 1
ATOM 1736 C C . ASP A 1 220 ? 16.091 -4.662 -15.019 1 78.45 220 ASP A C 1
ATOM 1738 O O . ASP A 1 220 ? 15.458 -5.637 -15.428 1 78.45 220 ASP A O 1
ATOM 1742 N N . ASN A 1 221 ? 17.016 -4.738 -14.131 1 77.69 221 ASN A N 1
ATOM 1743 C CA . ASN A 1 221 ? 17.587 -6.011 -13.703 1 77.69 221 ASN A CA 1
ATOM 1744 C C . ASN A 1 221 ? 16.57 -6.852 -12.936 1 77.69 221 ASN A C 1
ATOM 1746 O O . ASN A 1 221 ? 16.678 -8.078 -12.895 1 77.69 221 ASN A O 1
ATOM 1750 N N . PHE A 1 222 ? 15.543 -6.284 -12.381 1 86.85 222 PHE A N 1
ATOM 1751 C CA . PHE A 1 222 ? 14.672 -7.077 -11.522 1 86.85 222 PHE A CA 1
ATOM 1752 C C . PHE A 1 222 ? 13.309 -7.28 -12.174 1 86.85 222 PHE A C 1
ATOM 1754 O O . PHE A 1 222 ? 12.468 -8.014 -11.651 1 86.85 222 PHE A O 1
ATOM 1761 N N . GLY A 1 223 ? 13.026 -6.632 -13.278 1 90.62 223 GLY A N 1
ATOM 1762 C CA . GLY A 1 223 ? 11.801 -6.83 -14.035 1 90.62 223 GLY A CA 1
ATOM 1763 C C . GLY A 1 223 ? 10.581 -6.225 -13.365 1 90.62 223 GLY A C 1
ATOM 1764 O O . GLY A 1 223 ? 10.683 -5.201 -12.687 1 90.62 223 GLY A O 1
ATOM 1765 N N . GLY A 1 224 ? 9.414 -6.888 -13.657 1 92.52 224 GLY A N 1
ATOM 1766 C CA . GLY A 1 224 ? 8.152 -6.299 -13.241 1 92.52 224 GLY A CA 1
ATOM 1767 C C . GLY A 1 224 ? 7.688 -6.782 -11.879 1 92.52 224 GLY A C 1
ATOM 1768 O O . GLY A 1 224 ? 6.802 -6.18 -11.27 1 92.52 224 GLY A O 1
ATOM 1769 N N . ALA A 1 225 ? 8.358 -7.887 -11.401 1 94.78 225 ALA A N 1
ATOM 1770 C CA . ALA A 1 225 ? 7.929 -8.413 -10.109 1 94.78 225 ALA A CA 1
ATOM 1771 C C . ALA A 1 225 ? 9.033 -9.243 -9.46 1 94.78 225 ALA A C 1
ATOM 1773 O O . ALA A 1 225 ? 9.885 -9.804 -10.153 1 94.78 225 ALA A O 1
ATOM 1774 N N . THR A 1 226 ? 8.984 -9.257 -8.143 1 95.06 226 THR A N 1
ATOM 1775 C CA . THR A 1 226 ? 9.851 -10.116 -7.344 1 95.06 226 THR A CA 1
ATOM 1776 C C . THR A 1 226 ? 9.025 -11.085 -6.503 1 95.06 226 THR A C 1
ATOM 1778 O O . THR A 1 226 ? 8.037 -10.689 -5.881 1 95.06 226 THR A O 1
ATOM 1781 N N . VAL A 1 227 ? 9.446 -12.347 -6.517 1 95.85 227 VAL A N 1
ATOM 1782 C CA . VAL A 1 227 ? 8.733 -13.392 -5.789 1 95.85 227 VAL A CA 1
ATOM 1783 C C . VAL A 1 227 ? 9.645 -13.993 -4.722 1 95.85 227 VAL A C 1
ATOM 1785 O O . VAL A 1 227 ? 10.82 -14.266 -4.983 1 95.85 227 VAL A O 1
ATOM 1788 N N . THR A 1 228 ? 9.165 -14.12 -3.523 1 93.77 228 THR A N 1
ATOM 1789 C CA . THR A 1 228 ? 9.875 -14.816 -2.456 1 93.77 228 THR A CA 1
ATOM 1790 C C . THR A 1 228 ? 8.985 -15.879 -1.818 1 93.77 228 THR A C 1
ATOM 1792 O O . THR A 1 228 ? 7.778 -15.677 -1.669 1 93.77 228 THR A O 1
ATOM 1795 N N . SER A 1 229 ? 9.582 -17.018 -1.553 1 93.21 229 SER A N 1
ATOM 1796 C CA . SER A 1 229 ? 8.853 -18.088 -0.88 1 93.21 229 SER A CA 1
ATOM 1797 C C . SER A 1 229 ? 9.108 -18.071 0.623 1 93.21 229 SER A C 1
ATOM 1799 O O . SER A 1 229 ? 10.171 -18.491 1.083 1 93.21 229 SER A O 1
ATOM 1801 N N . ILE A 1 230 ? 8.174 -17.687 1.399 1 92.27 230 ILE A N 1
ATOM 1802 C CA . ILE A 1 230 ? 8.325 -17.639 2.849 1 92.27 230 ILE A CA 1
ATOM 1803 C C . ILE A 1 230 ? 7.787 -18.927 3.467 1 92.27 230 ILE A C 1
ATOM 1805 O O . ILE A 1 230 ? 8.069 -19.231 4.629 1 92.27 230 ILE A O 1
ATOM 1809 N N . GLY A 1 231 ? 7.041 -19.604 2.706 1 91.06 231 GLY A N 1
ATOM 1810 C CA . GLY A 1 231 ? 6.529 -20.882 3.177 1 91.06 231 GLY A CA 1
ATOM 1811 C C . GLY A 1 231 ? 7.625 -21.864 3.545 1 91.06 231 GLY A C 1
ATOM 1812 O O . GLY A 1 231 ? 7.454 -22.683 4.45 1 91.06 231 GLY A O 1
ATOM 1813 N N . MET A 1 232 ? 8.721 -21.777 2.859 1 83.75 232 MET A N 1
ATOM 1814 C CA . MET A 1 232 ? 9.853 -22.657 3.136 1 83.75 232 MET A CA 1
ATOM 1815 C C . MET A 1 232 ? 10.411 -22.403 4.533 1 83.75 232 MET A C 1
ATOM 1817 O O . MET A 1 232 ? 11.065 -23.272 5.112 1 83.75 232 MET A O 1
ATOM 1821 N N . LEU A 1 233 ? 10.105 -21.262 5.066 1 84.67 233 LEU A N 1
ATOM 1822 C CA . LEU A 1 233 ? 10.546 -20.89 6.406 1 84.67 233 LEU A CA 1
ATOM 1823 C C . LEU A 1 233 ? 9.484 -21.236 7.444 1 84.67 233 LEU A C 1
ATOM 1825 O O . LEU A 1 233 ? 9.665 -20.975 8.635 1 84.67 233 LEU A O 1
ATOM 1829 N N . GLY A 1 234 ? 8.359 -21.707 6.956 1 88.97 234 GLY A N 1
ATOM 1830 C CA . GLY A 1 234 ? 7.266 -22.067 7.844 1 88.97 234 GLY A CA 1
ATOM 1831 C C . GLY A 1 234 ? 6.313 -20.919 8.115 1 88.97 234 GLY A C 1
ATOM 1832 O O . GLY A 1 234 ? 5.478 -20.998 9.019 1 88.97 234 GLY A O 1
ATOM 1833 N N . ILE A 1 235 ? 6.423 -19.879 7.434 1 92.45 235 ILE A N 1
ATOM 1834 C CA . ILE A 1 235 ? 5.585 -18.7 7.618 1 92.45 235 ILE A CA 1
ATOM 1835 C C . ILE A 1 235 ? 4.352 -18.796 6.722 1 92.45 235 ILE A C 1
ATOM 1837 O O . ILE A 1 235 ? 4.468 -19.058 5.523 1 92.45 235 ILE A O 1
ATOM 1841 N N . GLU A 1 236 ? 3.177 -18.597 7.241 1 94.45 236 GLU A N 1
ATOM 1842 C CA . GLU A 1 236 ? 1.933 -18.799 6.504 1 94.45 236 GLU A CA 1
ATOM 1843 C C . GLU A 1 236 ? 1.476 -17.509 5.828 1 94.45 236 GLU A C 1
ATOM 1845 O O . GLU A 1 236 ? 0.776 -17.548 4.814 1 94.45 236 GLU A O 1
ATOM 1850 N N . ASP A 1 237 ? 1.897 -16.382 6.466 1 93.64 237 ASP A N 1
ATOM 1851 C CA . ASP A 1 237 ? 1.301 -15.129 6.013 1 93.64 237 ASP A CA 1
ATOM 1852 C C . ASP A 1 237 ? 2.19 -13.939 6.368 1 93.64 237 ASP A C 1
ATOM 1854 O O . ASP A 1 237 ? 2.494 -13.711 7.541 1 93.64 237 ASP A O 1
ATOM 1858 N N . ALA A 1 238 ? 2.574 -13.239 5.212 1 93.85 238 ALA A N 1
ATOM 1859 C CA . ALA A 1 238 ? 3.376 -12.044 5.457 1 93.85 238 ALA A CA 1
ATOM 1860 C C . ALA A 1 238 ? 3.332 -11.098 4.26 1 93.85 238 ALA A C 1
ATOM 1862 O O . ALA A 1 238 ? 3.254 -11.543 3.112 1 93.85 238 ALA A O 1
ATOM 1863 N N . TYR A 1 239 ? 3.359 -9.789 4.585 1 93.44 239 TYR A N 1
ATOM 1864 C CA . TYR A 1 239 ? 3.661 -8.791 3.565 1 93.44 239 TYR A CA 1
ATOM 1865 C C . TYR A 1 239 ? 5.133 -8.399 3.603 1 93.44 239 TYR A C 1
ATOM 1867 O O . TYR A 1 239 ? 5.73 -8.31 4.679 1 93.44 239 TYR A O 1
ATOM 1875 N N . VAL A 1 240 ? 5.65 -8.209 2.422 1 90.3 240 VAL A N 1
ATOM 1876 C CA . VAL A 1 240 ? 7.062 -7.855 2.324 1 90.3 240 VAL A CA 1
ATOM 1877 C C . VAL A 1 240 ? 7.204 -6.462 1.715 1 90.3 240 VAL A C 1
ATOM 1879 O O . VAL A 1 240 ? 6.522 -6.13 0.743 1 90.3 240 VAL A O 1
ATOM 1882 N N . PRO A 1 241 ? 8.017 -5.685 2.295 1 86.72 241 PRO A N 1
ATOM 1883 C CA . PRO A 1 241 ? 8.187 -4.33 1.767 1 86.72 241 PRO A CA 1
ATOM 1884 C C . PRO A 1 241 ? 9.016 -4.295 0.485 1 86.72 241 PRO A C 1
ATOM 1886 O O . PRO A 1 241 ? 9.8 -5.213 0.228 1 86.72 241 PRO A O 1
ATOM 1889 N N . HIS A 1 242 ? 8.777 -3.195 -0.245 1 85.18 242 HIS A N 1
ATOM 1890 C CA . HIS A 1 242 ? 9.603 -2.949 -1.421 1 85.18 242 HIS A CA 1
ATOM 1891 C C . HIS A 1 242 ? 11.023 -2.56 -1.026 1 85.18 242 HIS A C 1
ATOM 1893 O O . HIS A 1 242 ? 11.236 -1.961 0.031 1 85.18 242 HIS A O 1
ATOM 1899 N N . CYS A 1 243 ? 11.901 -3.057 -1.824 1 75.75 243 CYS A N 1
ATOM 1900 C CA . CYS A 1 243 ? 13.261 -2.537 -1.742 1 75.75 243 CYS A CA 1
ATOM 1901 C C . CYS A 1 243 ? 13.516 -1.503 -2.832 1 75.75 243 CYS A C 1
ATOM 1903 O O . CYS A 1 243 ? 13.392 -1.804 -4.02 1 75.75 243 CYS A O 1
ATOM 1905 N N . ASN A 1 244 ? 13.777 -0.269 -2.47 1 68.52 244 ASN A N 1
ATOM 1906 C CA . ASN A 1 244 ? 13.869 0.855 -3.395 1 68.52 244 ASN A CA 1
ATOM 1907 C C . ASN A 1 244 ? 14.876 0.584 -4.509 1 68.52 244 ASN A C 1
ATOM 1909 O O . ASN A 1 244 ? 14.7 1.046 -5.638 1 68.52 244 ASN A O 1
ATOM 1913 N N . PHE A 1 245 ? 15.88 -0.28 -4.162 1 72.8 245 PHE A N 1
ATOM 1914 C CA . PHE A 1 245 ? 16.899 -0.466 -5.189 1 72.8 245 PHE A CA 1
ATOM 1915 C C . PHE A 1 245 ? 16.426 -1.457 -6.246 1 72.8 245 PHE A C 1
ATOM 1917 O O . PHE A 1 245 ? 16.975 -1.505 -7.349 1 72.8 245 PHE A O 1
ATOM 1924 N N . MET A 1 246 ? 15.435 -2.212 -5.993 1 77.43 246 MET A N 1
ATOM 1925 C CA . MET A 1 246 ? 14.948 -3.191 -6.96 1 77.43 246 MET A CA 1
ATOM 1926 C C . MET A 1 246 ? 13.996 -2.542 -7.959 1 77.43 246 MET A C 1
ATOM 1928 O O . MET A 1 246 ? 13.837 -3.03 -9.079 1 77.43 246 MET A O 1
ATOM 1932 N N . ASN A 1 247 ? 13.407 -1.474 -7.671 1 77.29 247 ASN A N 1
ATOM 1933 C CA . ASN A 1 247 ? 12.547 -0.688 -8.549 1 77.29 247 ASN A CA 1
ATOM 1934 C C . ASN A 1 247 ? 11.496 -1.559 -9.23 1 77.29 247 ASN A C 1
ATOM 1936 O O . ASN A 1 247 ? 11.286 -1.455 -10.44 1 77.29 247 ASN A O 1
ATOM 1940 N N . CYS A 1 248 ? 10.958 -2.515 -8.488 1 87.2 248 CYS A N 1
ATOM 1941 C CA . CYS A 1 248 ? 9.909 -3.37 -9.031 1 87.2 248 CYS A CA 1
ATOM 1942 C C . CYS A 1 248 ? 8.544 -2.974 -8.481 1 87.2 248 CYS A C 1
ATOM 1944 O O . CYS A 1 248 ? 8.404 -2.711 -7.285 1 87.2 248 CYS A O 1
ATOM 1946 N N . PRO A 1 249 ? 7.546 -3.046 -9.363 1 89.4 249 PRO A N 1
ATOM 1947 C CA . PRO A 1 249 ? 6.223 -2.568 -8.953 1 89.4 249 PRO A CA 1
ATOM 1948 C C . PRO A 1 249 ? 5.499 -3.551 -8.036 1 89.4 249 PRO A C 1
ATOM 1950 O O . PRO A 1 249 ? 4.631 -3.149 -7.256 1 89.4 249 PRO A O 1
ATOM 1953 N N . VAL A 1 250 ? 5.902 -4.811 -8.089 1 92.06 250 VAL A N 1
ATOM 1954 C CA . VAL A 1 250 ? 5.13 -5.819 -7.371 1 92.06 250 VAL A CA 1
ATOM 1955 C C . VAL A 1 250 ? 6.073 -6.749 -6.612 1 92.06 250 VAL A C 1
ATOM 1957 O O . VAL A 1 250 ? 7.076 -7.21 -7.162 1 92.06 250 VAL A O 1
ATOM 1960 N N . PHE A 1 251 ? 5.794 -6.919 -5.358 1 94.91 251 PHE A N 1
ATOM 1961 C CA . PHE A 1 251 ? 6.45 -7.942 -4.552 1 94.91 251 PHE A CA 1
ATOM 1962 C C . PHE A 1 251 ? 5.443 -8.983 -4.077 1 94.91 251 PHE A C 1
ATOM 1964 O O . PHE A 1 251 ? 4.381 -8.635 -3.557 1 94.91 251 PHE A O 1
ATOM 1971 N N . VAL A 1 252 ? 5.819 -10.271 -4.262 1 95.33 252 VAL A N 1
ATOM 1972 C CA . VAL A 1 252 ? 4.885 -11.342 -3.93 1 95.33 252 VAL A CA 1
ATOM 1973 C C . VAL A 1 252 ? 5.533 -12.303 -2.936 1 95.33 252 VAL A C 1
ATOM 1975 O O . VAL A 1 252 ? 6.655 -12.768 -3.154 1 95.33 252 VAL A O 1
ATOM 1978 N N . ALA A 1 253 ? 4.846 -12.561 -1.866 1 96.32 253 ALA A N 1
ATOM 1979 C CA . ALA A 1 253 ? 5.264 -13.561 -0.887 1 96.32 253 ALA A CA 1
ATOM 1980 C C . ALA A 1 253 ? 4.349 -14.781 -0.924 1 96.32 253 ALA A C 1
ATOM 1982 O O . ALA A 1 253 ? 3.131 -14.657 -0.77 1 96.32 253 ALA A O 1
ATOM 1983 N N . LEU A 1 254 ? 4.911 -15.917 -1.157 1 96.44 254 LEU A N 1
ATOM 1984 C CA . LEU A 1 254 ? 4.172 -17.175 -1.161 1 96.44 254 LEU A CA 1
ATOM 1985 C C . LEU A 1 254 ? 4.257 -17.859 0.2 1 96.44 254 LEU A C 1
ATOM 1987 O O . LEU A 1 254 ? 5.347 -18.218 0.651 1 96.44 254 LEU A O 1
ATOM 1991 N N . GLY A 1 255 ? 3.127 -18.05 0.807 1 96.54 255 GLY A N 1
ATOM 1992 C CA . GLY A 1 255 ? 3.083 -18.606 2.15 1 96.54 255 GLY A CA 1
ATOM 1993 C C . GLY A 1 255 ? 3.124 -20.123 2.169 1 96.54 255 GLY A C 1
ATOM 1994 O O . GLY A 1 255 ? 3.187 -20.76 1.116 1 96.54 255 GLY A O 1
ATOM 1995 N N . LYS A 1 256 ? 3.154 -20.62 3.394 1 96.33 256 LYS A N 1
ATOM 1996 C CA . LYS A 1 256 ? 3.107 -22.065 3.598 1 96.33 256 LYS A CA 1
ATOM 1997 C C . LYS A 1 256 ? 1.735 -22.627 3.237 1 96.33 256 LYS A C 1
ATOM 1999 O O . LYS A 1 256 ? 0.707 -22.044 3.589 1 96.33 256 LYS A O 1
ATOM 2004 N N . CYS A 1 257 ? 1.734 -23.678 2.469 1 96.55 257 CYS A N 1
ATOM 2005 C CA . CYS A 1 257 ? 0.494 -24.384 2.164 1 96.55 257 CYS A CA 1
ATOM 2006 C C . CYS A 1 257 ? 0.056 -25.249 3.34 1 96.55 257 CYS A C 1
ATOM 2008 O O . CYS A 1 257 ? 0.823 -26.083 3.823 1 96.55 257 CYS A O 1
ATOM 2010 N N . VAL A 1 258 ? -1.18 -25.041 3.822 1 96.98 258 VAL A N 1
ATOM 2011 C CA . VAL A 1 258 ? -1.674 -25.786 4.976 1 96.98 258 VAL A CA 1
ATOM 2012 C C . VAL A 1 258 ? -3.089 -26.288 4.7 1 96.98 258 VAL A C 1
ATOM 2014 O O . VAL A 1 258 ? -3.824 -25.69 3.911 1 96.98 258 VAL A O 1
ATOM 2017 N N . ASP A 1 259 ? -3.43 -27.369 5.387 1 97.12 259 ASP A N 1
ATOM 2018 C CA . ASP A 1 259 ? -4.795 -27.874 5.278 1 97.12 259 ASP A CA 1
ATOM 2019 C C . ASP A 1 259 ? -5.773 -26.983 6.042 1 97.12 259 ASP A C 1
ATOM 2021 O O . ASP A 1 259 ? -5.561 -26.689 7.22 1 97.12 259 ASP A O 1
ATOM 2025 N N . LYS A 1 260 ? -6.852 -26.524 5.331 1 95.92 260 LYS A N 1
ATOM 2026 C CA . LYS A 1 260 ? -7.889 -25.683 5.922 1 95.92 260 LYS A CA 1
ATOM 2027 C C . LYS A 1 260 ? -9.28 -26.15 5.502 1 95.92 260 LYS A C 1
ATOM 2029 O O . LYS A 1 260 ? -9.437 -26.796 4.464 1 95.92 260 LYS A O 1
ATOM 2034 N N . PRO A 1 261 ? -10.271 -25.867 6.428 1 95.89 261 PRO A N 1
ATOM 2035 C CA . PRO A 1 261 ? -11.64 -26.053 5.943 1 95.89 261 PRO A CA 1
ATOM 2036 C C . PRO A 1 261 ? -12.048 -25.007 4.909 1 95.89 261 PRO A C 1
ATOM 2038 O O . PRO A 1 261 ? -11.837 -23.81 5.12 1 95.89 261 PRO A O 1
ATOM 2041 N N . VAL A 1 262 ? -12.547 -25.435 3.854 1 95.38 262 VAL A N 1
ATOM 2042 C CA . VAL A 1 262 ? -13.028 -24.538 2.809 1 95.38 262 VAL A CA 1
ATOM 2043 C C . VAL A 1 262 ? -14.408 -24.989 2.335 1 95.38 262 VAL A C 1
ATOM 2045 O O . VAL A 1 262 ? -14.834 -26.11 2.622 1 95.38 262 VAL A O 1
ATOM 2048 N N . VAL A 1 263 ? -15.156 -24.089 1.704 1 95.32 263 VAL A N 1
ATOM 2049 C CA . VAL A 1 263 ? -16.466 -24.425 1.154 1 95.32 263 VAL A CA 1
ATOM 2050 C C . VAL A 1 263 ? -16.34 -24.716 -0.34 1 95.32 263 VAL A C 1
ATOM 2052 O O . VAL A 1 263 ? -15.821 -23.893 -1.097 1 95.32 263 VAL A O 1
ATOM 2055 N N . ARG A 1 264 ? -16.728 -25.923 -0.764 1 91.8 264 ARG A N 1
ATOM 2056 C CA . ARG A 1 264 ? -16.785 -26.339 -2.161 1 91.8 264 ARG A CA 1
ATOM 2057 C C . ARG A 1 264 ? -18.152 -26.922 -2.504 1 91.8 264 ARG A C 1
ATOM 2059 O O . ARG A 1 264 ? -18.576 -27.915 -1.911 1 91.8 264 ARG A O 1
ATOM 2066 N N . ASP A 1 265 ? -18.759 -26.292 -3.42 1 91.17 265 ASP A N 1
ATOM 2067 C CA . ASP A 1 265 ? -20.067 -26.757 -3.871 1 91.17 265 ASP A CA 1
ATOM 2068 C C . ASP A 1 265 ? -21.031 -26.909 -2.697 1 91.17 265 ASP A C 1
ATOM 2070 O O . ASP A 1 265 ? -21.655 -27.959 -2.531 1 91.17 265 ASP A O 1
ATOM 2074 N N . GLY A 1 266 ? -20.956 -26.009 -1.806 1 92.37 266 GLY A N 1
ATOM 2075 C CA . GLY A 1 266 ? -21.902 -25.941 -0.703 1 92.37 266 GLY A CA 1
ATOM 2076 C C . GLY A 1 266 ? -21.552 -26.873 0.441 1 92.37 266 GLY A C 1
ATOM 2077 O O . GLY A 1 266 ? -22.351 -27.064 1.36 1 92.37 266 GLY A O 1
ATOM 2078 N N . LYS A 1 267 ? -20.398 -27.524 0.309 1 95.46 267 LYS A N 1
ATOM 2079 C CA . LYS A 1 267 ? -19.96 -28.427 1.369 1 95.46 267 LYS A CA 1
ATOM 2080 C C . LYS A 1 267 ? -18.642 -27.96 1.98 1 95.46 267 LYS A C 1
ATOM 2082 O O . LYS A 1 267 ? -17.812 -27.361 1.294 1 95.46 267 LYS A O 1
ATOM 2087 N N . ILE A 1 268 ? -18.541 -28.292 3.311 1 96.38 268 ILE A N 1
ATOM 2088 C CA . ILE A 1 268 ? -17.284 -28.015 3.998 1 96.38 268 ILE A CA 1
ATOM 2089 C C . ILE A 1 268 ? -16.311 -29.171 3.778 1 96.38 268 ILE A C 1
ATOM 2091 O O . ILE A 1 268 ? -16.605 -30.315 4.133 1 96.38 268 ILE A O 1
ATOM 2095 N N . VAL A 1 269 ? -15.145 -28.907 3.147 1 96.41 269 VAL A N 1
ATOM 2096 C CA . VAL A 1 269 ? -14.138 -29.929 2.881 1 96.41 269 VAL A CA 1
ATOM 2097 C C . VAL A 1 269 ? -12.769 -29.439 3.347 1 96.41 269 VAL A C 1
ATOM 2099 O O . VAL A 1 269 ? -12.581 -28.246 3.596 1 96.41 269 VAL A O 1
ATOM 2102 N N . ILE A 1 270 ? -11.895 -30.38 3.548 1 96.94 270 ILE A N 1
ATOM 2103 C CA . ILE A 1 270 ? -10.504 -30.057 3.846 1 96.94 270 ILE A CA 1
ATOM 2104 C C . ILE A 1 270 ? -9.728 -29.871 2.545 1 96.94 270 ILE A C 1
ATOM 2106 O O . ILE A 1 270 ? -9.844 -30.682 1.623 1 96.94 270 ILE A O 1
ATOM 2110 N N . ALA A 1 271 ? -8.986 -28.783 2.379 1 96.1 271 ALA A N 1
ATOM 2111 C CA . ALA A 1 271 ? -8.16 -28.535 1.2 1 96.1 271 ALA A CA 1
ATOM 2112 C C . ALA A 1 271 ? -6.84 -27.873 1.583 1 96.1 271 ALA A C 1
ATOM 2114 O O . ALA A 1 271 ? -6.761 -27.173 2.596 1 96.1 271 ALA A O 1
ATOM 2115 N N . PRO A 1 272 ? -5.761 -28.185 0.783 1 96.91 272 PRO A N 1
ATOM 2116 C CA . PRO A 1 272 ? -4.518 -27.433 0.969 1 96.91 272 PRO A CA 1
ATOM 2117 C C . PRO A 1 272 ? -4.612 -26 0.45 1 96.91 272 PRO A C 1
ATOM 2119 O O . PRO A 1 272 ? -4.861 -25.786 -0.739 1 96.91 272 PRO A O 1
ATOM 2122 N N . VAL A 1 273 ? -4.42 -25.062 1.376 1 95.98 273 VAL A N 1
ATOM 2123 C CA . VAL A 1 273 ? -4.591 -23.658 1.018 1 95.98 273 VAL A CA 1
ATOM 2124 C C . VAL A 1 273 ? -3.297 -22.895 1.286 1 95.98 273 VAL A C 1
ATOM 2126 O O . VAL A 1 273 ? -2.602 -23.163 2.269 1 95.98 273 VAL A O 1
ATOM 2129 N N . MET A 1 274 ? -2.947 -22.025 0.417 1 95.84 274 MET A N 1
ATOM 2130 C CA . MET A 1 274 ? -1.778 -21.159 0.542 1 95.84 274 MET A CA 1
ATOM 2131 C C . MET A 1 274 ? -2.176 -19.69 0.442 1 95.84 274 MET A C 1
ATOM 2133 O O . MET A 1 274 ? -3.011 -19.323 -0.387 1 95.84 274 MET A O 1
ATOM 2137 N N . ASN A 1 275 ? -1.627 -18.876 1.333 1 95.32 275 ASN A N 1
ATOM 2138 C CA . ASN A 1 275 ? -1.787 -17.43 1.222 1 95.32 275 ASN A CA 1
ATOM 2139 C C . ASN A 1 275 ? -0.752 -16.822 0.279 1 95.32 275 ASN A C 1
ATOM 2141 O O . ASN A 1 275 ? 0.441 -17.105 0.396 1 95.32 275 ASN A O 1
ATOM 2145 N N . ILE A 1 276 ? -1.203 -16.06 -0.599 1 94.1 276 ILE A N 1
ATOM 2146 C CA . ILE A 1 276 ? -0.354 -15.273 -1.487 1 94.1 276 ILE A CA 1
ATOM 2147 C C . ILE A 1 276 ? -0.55 -13.786 -1.203 1 94.1 276 ILE A C 1
ATOM 2149 O O . ILE A 1 276 ? -1.664 -13.268 -1.313 1 94.1 276 ILE A O 1
ATOM 2153 N N . ASN A 1 277 ? 0.507 -13.139 -0.858 1 95.32 277 ASN A N 1
ATOM 2154 C CA . ASN A 1 277 ? 0.41 -11.737 -0.463 1 95.32 277 ASN A CA 1
ATOM 2155 C C . ASN A 1 277 ? 1.16 -10.829 -1.433 1 95.32 277 ASN A C 1
ATOM 2157 O O . ASN A 1 277 ? 2.337 -11.054 -1.717 1 95.32 277 ASN A O 1
ATOM 2161 N N . PHE A 1 278 ? 0.468 -9.825 -1.862 1 92.86 278 PHE A N 1
ATOM 2162 C CA . PHE A 1 278 ? 1.026 -8.848 -2.789 1 92.86 278 PHE A CA 1
ATOM 2163 C C . PHE A 1 278 ? 1.288 -7.522 -2.085 1 92.86 278 PHE A C 1
ATOM 2165 O O . PHE A 1 278 ? 0.454 -7.049 -1.309 1 92.86 278 PHE A O 1
ATOM 2172 N N . THR A 1 279 ? 2.401 -6.995 -2.261 1 93.54 279 THR A N 1
ATOM 2173 C CA . THR A 1 279 ? 2.701 -5.587 -2.029 1 93.54 279 THR A CA 1
ATOM 2174 C C . THR A 1 279 ? 2.876 -4.846 -3.351 1 93.54 279 THR A C 1
ATOM 2176 O O . THR A 1 279 ? 3.829 -5.099 -4.09 1 93.54 279 THR A O 1
ATOM 2179 N N . VAL A 1 280 ? 1.95 -3.919 -3.63 1 91.11 280 VAL A N 1
ATOM 2180 C CA . VAL A 1 280 ? 1.918 -3.304 -4.953 1 91.11 280 VAL A CA 1
ATOM 2181 C C . VAL A 1 280 ? 2.059 -1.789 -4.822 1 91.11 280 VAL A C 1
ATOM 2183 O O . VAL A 1 280 ? 1.404 -1.169 -3.981 1 91.11 280 VAL A O 1
ATOM 2186 N N . ASP A 1 281 ? 2.903 -1.272 -5.635 1 90.17 281 ASP A N 1
ATOM 2187 C CA . ASP A 1 281 ? 2.982 0.179 -5.775 1 90.17 281 ASP A CA 1
ATOM 2188 C C . ASP A 1 281 ? 1.746 0.731 -6.48 1 90.17 281 ASP A C 1
ATOM 2190 O O . ASP A 1 281 ? 1.542 0.484 -7.671 1 90.17 281 ASP A O 1
ATOM 2194 N N . HIS A 1 282 ? 0.987 1.491 -5.737 1 88.61 282 HIS A N 1
ATOM 2195 C CA . HIS A 1 282 ? -0.31 1.967 -6.203 1 88.61 282 HIS A CA 1
ATOM 2196 C C . HIS A 1 282 ? -0.157 2.908 -7.394 1 88.61 282 HIS A C 1
ATOM 2198 O O . HIS A 1 282 ? -1.133 3.206 -8.085 1 88.61 282 HIS A O 1
ATOM 2204 N N . ARG A 1 283 ? 0.924 3.374 -7.771 1 86.28 283 ARG A N 1
ATOM 2205 C CA . ARG A 1 283 ? 1.138 4.237 -8.928 1 86.28 283 ARG A CA 1
ATOM 2206 C C . ARG A 1 283 ? 1.022 3.448 -10.228 1 86.28 283 ARG A C 1
ATOM 2208 O O . ARG A 1 283 ? 0.829 4.029 -11.298 1 86.28 283 ARG A O 1
ATOM 2215 N N . PHE A 1 284 ? 1.151 2.153 -10.071 1 86.92 284 PHE A N 1
ATOM 2216 C CA . PHE A 1 284 ? 1.149 1.316 -11.265 1 86.92 284 PHE A CA 1
ATOM 2217 C C . PHE A 1 284 ? -0.24 0.745 -11.524 1 86.92 284 PHE A C 1
ATOM 2219 O O . PHE A 1 284 ? -0.528 0.274 -12.626 1 86.92 284 PHE A O 1
ATOM 2226 N N . ILE A 1 285 ? -1.005 0.706 -10.472 1 79.15 285 ILE A N 1
ATOM 2227 C CA . ILE A 1 285 ? -2.274 0.014 -10.669 1 79.15 285 ILE A CA 1
ATOM 2228 C C . ILE A 1 285 ? -3.412 0.846 -10.083 1 79.15 285 ILE A C 1
ATOM 2230 O O . ILE A 1 285 ? -3.258 1.465 -9.028 1 79.15 285 ILE A O 1
ATOM 2234 N N . ASP A 1 286 ? -4.429 0.867 -10.913 1 68.28 286 ASP A N 1
ATOM 2235 C CA . ASP A 1 286 ? -5.674 1.427 -10.397 1 68.28 286 ASP A CA 1
ATOM 2236 C C . ASP A 1 286 ? -6.668 0.323 -10.044 1 68.28 286 ASP A C 1
ATOM 2238 O O . ASP A 1 286 ? -6.416 -0.855 -10.309 1 68.28 286 ASP A O 1
ATOM 2242 N N . GLY A 1 287 ? -7.605 0.625 -9.188 1 59.25 287 GLY A N 1
ATOM 2243 C CA . GLY A 1 287 ? -8.58 -0.339 -8.703 1 59.25 287 GLY A CA 1
ATOM 2244 C C . GLY A 1 287 ? -9.15 -1.216 -9.802 1 59.25 287 GLY A C 1
ATOM 2245 O O . GLY A 1 287 ? -9.169 -2.442 -9.678 1 59.25 287 GLY A O 1
ATOM 2246 N N . GLY A 1 288 ? -9.405 -0.667 -10.885 1 58.24 288 GLY A N 1
ATOM 2247 C CA . GLY A 1 288 ? -10.064 -1.421 -11.94 1 58.24 288 GLY A CA 1
ATOM 2248 C C . GLY A 1 288 ? -9.161 -2.449 -12.593 1 58.24 288 GLY A C 1
ATOM 2249 O O . GLY A 1 288 ? -9.628 -3.498 -13.043 1 58.24 288 GLY A O 1
ATOM 2250 N N . LYS A 1 289 ? -7.933 -2.223 -12.522 1 62.62 289 LYS A N 1
ATOM 2251 C CA . LYS A 1 289 ? -6.995 -3.107 -13.206 1 62.62 289 LYS A CA 1
ATOM 2252 C C . LYS A 1 289 ? -6.505 -4.214 -12.277 1 62.62 289 LYS A C 1
ATOM 2254 O O . LYS A 1 289 ? -5.881 -5.178 -12.726 1 62.62 289 LYS A O 1
ATOM 2259 N N . ALA A 1 290 ? -6.948 -4.087 -11.096 1 65.89 290 ALA A N 1
ATOM 2260 C CA . ALA A 1 290 ? -6.512 -5.085 -10.123 1 65.89 290 ALA A CA 1
ATOM 2261 C C . ALA A 1 290 ? -7.221 -6.417 -10.348 1 65.89 290 ALA A C 1
ATOM 2263 O O . ALA A 1 290 ? -6.781 -7.455 -9.846 1 65.89 290 ALA A O 1
ATOM 2264 N N . LYS A 1 291 ? -8.2 -6.373 -11.176 1 67.38 291 LYS A N 1
ATOM 2265 C CA . LYS A 1 291 ? -8.932 -7.597 -11.485 1 67.38 291 LYS A CA 1
ATOM 2266 C C . LYS A 1 291 ? -8.008 -8.654 -12.084 1 67.38 291 LYS A C 1
ATOM 2268 O O . LYS A 1 291 ? -8.15 -9.845 -11.796 1 67.38 291 LYS A O 1
ATOM 2273 N N . ALA A 1 292 ? -7.052 -8.169 -12.768 1 67.2 292 ALA A N 1
ATOM 2274 C CA . ALA A 1 292 ? -6.134 -9.092 -13.429 1 67.2 292 ALA A CA 1
ATOM 2275 C C . ALA A 1 292 ? -5.311 -9.872 -12.407 1 67.2 292 ALA A C 1
ATOM 2277 O O . ALA A 1 292 ? -4.959 -11.031 -12.639 1 67.2 292 ALA A O 1
ATOM 2278 N N . LEU A 1 293 ? -5.056 -9.272 -11.339 1 68.69 293 LEU A N 1
ATOM 2279 C CA . LEU A 1 293 ? -4.248 -9.929 -10.318 1 68.69 293 LEU A CA 1
ATOM 2280 C C . LEU A 1 293 ? -4.938 -11.19 -9.807 1 68.69 293 LEU A C 1
ATOM 2282 O O . LEU A 1 293 ? -4.311 -12.247 -9.705 1 68.69 293 LEU A O 1
ATOM 2286 N N . ASN A 1 294 ? -6.205 -11.072 -9.7 1 67.53 294 ASN A N 1
ATOM 2287 C CA . ASN A 1 294 ? -6.955 -12.172 -9.103 1 67.53 294 ASN A CA 1
ATOM 2288 C C . ASN A 1 294 ? -7.265 -13.259 -10.128 1 67.53 294 ASN A C 1
ATOM 2290 O O . ASN A 1 294 ? -7.12 -14.449 -9.839 1 67.53 294 ASN A O 1
ATOM 2294 N N . THR A 1 295 ? -7.498 -12.874 -11.258 1 75.23 295 THR A N 1
ATOM 2295 C CA . THR A 1 295 ? -7.958 -13.834 -12.256 1 75.23 295 THR A CA 1
ATOM 2296 C C . THR A 1 295 ? -6.809 -14.726 -12.717 1 75.23 295 THR A C 1
ATOM 2298 O O . THR A 1 295 ? -6.986 -15.933 -12.895 1 75.23 295 THR A O 1
ATOM 2301 N N . SER A 1 296 ? -5.682 -14.173 -12.705 1 77.24 296 SER A N 1
ATOM 2302 C CA . SER A 1 296 ? -4.553 -14.932 -13.232 1 77.24 296 SER A CA 1
ATOM 2303 C C . SER A 1 296 ? -4.103 -16.009 -12.251 1 77.24 296 SER A C 1
ATOM 2305 O O . SER A 1 296 ? -3.806 -17.136 -12.652 1 77.24 296 SER A O 1
ATOM 2307 N N . PHE A 1 297 ? -4.034 -15.751 -11.011 1 79.65 297 PHE A N 1
ATOM 2308 C CA . PHE A 1 297 ? -3.638 -16.745 -10.02 1 79.65 297 PHE A CA 1
ATOM 2309 C C . PHE A 1 297 ? -4.629 -17.902 -9.988 1 79.65 297 PHE A C 1
ATOM 2311 O O . PHE A 1 297 ? -4.23 -19.068 -9.989 1 79.65 297 PHE A O 1
ATOM 2318 N N . LYS A 1 298 ? -5.802 -17.546 -10.061 1 80.61 298 LYS A N 1
ATOM 2319 C CA . LYS A 1 298 ? -6.819 -18.593 -10.05 1 80.61 298 LYS A CA 1
ATOM 2320 C C . LYS A 1 298 ? -6.687 -19.501 -11.27 1 80.61 298 LYS A C 1
ATOM 2322 O O . LYS A 1 298 ? -6.774 -20.725 -11.152 1 80.61 298 LYS A O 1
ATOM 2327 N N . GLU A 1 299 ? -6.421 -18.927 -12.305 1 85.78 299 GLU A N 1
ATOM 2328 C CA . GLU A 1 299 ? -6.304 -19.703 -13.535 1 85.78 299 GLU A CA 1
ATOM 2329 C C . GLU A 1 299 ? -5.134 -20.681 -13.461 1 85.78 299 GLU A C 1
ATOM 2331 O O . GLU A 1 299 ? -5.283 -21.86 -13.787 1 85.78 299 GLU A O 1
ATOM 2336 N N . VAL A 1 300 ? -4.029 -20.28 -12.999 1 88.73 300 VAL A N 1
ATOM 2337 C CA . VAL A 1 300 ? -2.814 -21.087 -12.974 1 88.73 300 VAL A CA 1
ATOM 2338 C C . VAL A 1 300 ? -2.957 -22.206 -11.945 1 88.73 300 VAL A C 1
ATOM 2340 O O . VAL A 1 300 ? -2.544 -23.342 -12.192 1 88.73 300 VAL A O 1
ATOM 2343 N N . TYR A 1 301 ? -3.569 -21.972 -10.816 1 89.56 301 TYR A N 1
ATOM 2344 C CA . TYR A 1 301 ? -3.632 -22.953 -9.738 1 89.56 301 TYR A CA 1
ATOM 2345 C C . TYR A 1 301 ? -4.835 -23.873 -9.907 1 89.56 301 TYR A C 1
ATOM 2347 O O . TYR A 1 301 ? -4.818 -25.018 -9.448 1 89.56 301 TYR A O 1
ATOM 2355 N N . GLU A 1 302 ? -5.841 -23.384 -10.598 1 86.71 302 GLU A N 1
ATOM 2356 C CA . GLU A 1 302 ? -7.027 -24.21 -10.802 1 86.71 302 GLU A CA 1
ATOM 2357 C C . GLU A 1 302 ? -6.922 -25.018 -12.092 1 86.71 302 GLU A C 1
ATOM 2359 O O . GLU A 1 302 ? -7.553 -26.068 -12.226 1 86.71 302 GLU A O 1
ATOM 2364 N N . HIS A 1 303 ? -6.147 -24.483 -13.076 1 90.34 303 HIS A N 1
ATOM 2365 C CA . HIS A 1 303 ? -5.911 -25.189 -14.33 1 90.34 303 HIS A CA 1
ATOM 2366 C C . HIS A 1 303 ? -4.419 -25.308 -14.624 1 90.34 303 HIS A C 1
ATOM 2368 O O . HIS A 1 303 ? -3.956 -24.892 -15.688 1 90.34 303 HIS A O 1
ATOM 2374 N N . PRO A 1 304 ? -3.743 -25.928 -13.732 1 91.91 304 PRO A N 1
ATOM 2375 C CA . PRO A 1 304 ? -2.284 -25.966 -13.852 1 91.91 304 PRO A CA 1
ATOM 2376 C C . PRO A 1 304 ? -1.813 -26.725 -15.09 1 91.91 304 PRO A C 1
ATOM 2378 O O . PRO A 1 304 ? -0.708 -26.484 -15.584 1 91.91 304 PRO A O 1
ATOM 2381 N N . GLU A 1 305 ? -2.586 -27.591 -15.685 1 89.97 305 GLU A N 1
ATOM 2382 C CA . GLU A 1 305 ? -2.222 -28.391 -16.851 1 89.97 305 GLU A CA 1
ATOM 2383 C C . GLU A 1 305 ? -1.937 -27.505 -18.061 1 89.97 305 GLU A C 1
ATOM 2385 O O . GLU A 1 305 ? -1.14 -27.868 -18.929 1 89.97 305 GLU A O 1
ATOM 2390 N N . LYS A 1 306 ? -2.59 -26.36 -18.063 1 88.73 306 LYS A N 1
ATOM 2391 C CA . LYS A 1 306 ? -2.431 -25.44 -19.185 1 88.73 306 LYS A CA 1
ATOM 2392 C C . LYS A 1 306 ? -1.029 -24.837 -19.207 1 88.73 306 LYS A C 1
ATOM 2394 O O . LYS A 1 306 ? -0.562 -24.374 -20.25 1 88.73 306 LYS A O 1
ATOM 2399 N N . PHE A 1 307 ? -0.353 -24.874 -18.044 1 89.35 307 PHE A N 1
ATOM 2400 C CA . PHE A 1 307 ? 0.885 -24.117 -17.913 1 89.35 307 PHE A CA 1
ATOM 2401 C C . PHE A 1 307 ? 2.058 -25.044 -17.616 1 89.35 307 PHE A C 1
ATOM 2403 O O . PHE A 1 307 ? 3.199 -24.592 -17.499 1 89.35 307 PHE A O 1
ATOM 2410 N N . PHE A 1 308 ? 1.8 -26.249 -17.459 1 83.71 308 PHE A N 1
ATOM 2411 C CA . PHE A 1 308 ? 2.776 -27.21 -16.96 1 83.71 308 PHE A CA 1
ATOM 2412 C C . PHE A 1 308 ? 3.747 -27.616 -18.062 1 83.71 308 PHE A C 1
ATOM 2414 O O . PHE A 1 308 ? 4.962 -27.468 -17.912 1 83.71 308 PHE A O 1
ATOM 2421 N N . ASP A 1 309 ? 3.383 -28.289 -19.083 1 70.3 309 ASP A N 1
ATOM 2422 C CA . ASP A 1 309 ? 4.272 -28.805 -20.121 1 70.3 309 ASP A CA 1
ATOM 2423 C C . ASP A 1 309 ? 3.876 -28.274 -21.496 1 70.3 309 ASP A C 1
ATOM 2425 O O . ASP A 1 309 ? 4.237 -28.857 -22.52 1 70.3 309 ASP A O 1
ATOM 2429 N N . CYS A 1 310 ? 2.961 -27.177 -21.437 1 56.78 310 CYS A N 1
ATOM 2430 C CA . CYS A 1 310 ? 2.474 -26.838 -22.769 1 56.78 310 CYS A CA 1
ATOM 2431 C C . CYS A 1 310 ? 3.423 -25.872 -23.467 1 56.78 310 CYS A C 1
ATOM 2433 O O . CYS A 1 310 ? 4.048 -25.031 -22.818 1 56.78 310 CYS A O 1
ATOM 2435 N N . GLU A 1 311 ? 3.965 -26.146 -24.577 1 51.06 311 GLU A N 1
ATOM 2436 C CA . GLU A 1 311 ? 4.621 -25.21 -25.486 1 51.06 311 GLU A CA 1
ATOM 2437 C C . GLU A 1 311 ? 3.761 -23.97 -25.715 1 51.06 311 GLU A C 1
ATOM 2439 O O . GLU A 1 311 ? 2.598 -24.078 -26.108 1 51.06 311 GLU A O 1
ATOM 2444 N N . GLN A 1 312 ? 3.619 -23.033 -24.935 1 48.9 312 GLN A N 1
ATOM 2445 C CA . GLN A 1 312 ? 2.725 -21.892 -25.103 1 48.9 312 GLN A CA 1
ATOM 2446 C C . GLN A 1 312 ? 2.857 -21.291 -26.5 1 48.9 312 GLN A C 1
ATOM 2448 O O . GLN A 1 312 ? 3.956 -21.234 -27.056 1 48.9 312 GLN A O 1
ATOM 2453 N N . PRO A 1 313 ? 1.688 -21.043 -27.258 1 42.33 313 PRO A N 1
ATOM 2454 C CA . PRO A 1 313 ? 1.785 -20.407 -28.574 1 42.33 313 PRO A CA 1
ATOM 2455 C C . PRO A 1 313 ? 2.442 -19.03 -28.518 1 42.33 313 PRO A C 1
ATOM 2457 O O . PRO A 1 313 ? 2.235 -18.282 -27.559 1 42.33 313 PRO A O 1
ATOM 2460 N N . LYS A 1 314 ? 3.525 -18.709 -29.171 1 39.38 314 LYS A N 1
ATOM 2461 C CA . LYS A 1 314 ? 4.167 -17.418 -29.405 1 39.38 314 LYS A CA 1
ATOM 2462 C C . LYS A 1 314 ? 3.146 -16.365 -29.826 1 39.38 314 LYS A C 1
ATOM 2464 O O . LYS A 1 314 ? 2.354 -16.592 -30.742 1 39.38 314 LYS A O 1
ATOM 2469 N N . TYR A 1 315 ? 2.741 -15.474 -29.035 1 36.41 315 TYR A N 1
ATOM 2470 C CA . TYR A 1 315 ? 1.9 -14.36 -29.457 1 36.41 315 TYR A CA 1
ATOM 2471 C C . TYR A 1 315 ? 2.474 -13.681 -30.695 1 36.41 315 TYR A C 1
ATOM 2473 O O . TYR A 1 315 ? 3.619 -13.223 -30.685 1 36.41 315 TYR A O 1
ATOM 2481 N N . GLU A 1 316 ? 1.939 -13.974 -31.87 1 32.68 316 GLU A N 1
ATOM 2482 C CA . GLU A 1 316 ? 2.199 -13.203 -33.081 1 32.68 316 GLU A CA 1
ATOM 2483 C C . GLU A 1 316 ? 1.873 -11.726 -32.876 1 32.68 316 GLU A C 1
ATOM 2485 O O . GLU A 1 316 ? 0.78 -11.384 -32.418 1 32.68 316 GLU A O 1
ATOM 2490 N N . GLU A 1 317 ? 2.822 -10.873 -32.75 1 33.5 317 GLU A N 1
ATOM 2491 C CA . GLU A 1 317 ? 2.707 -9.425 -32.903 1 33.5 317 GLU A CA 1
ATOM 2492 C C . GLU A 1 317 ? 1.774 -9.065 -34.055 1 33.5 317 GLU A C 1
ATOM 2494 O O . GLU A 1 317 ? 2.07 -9.359 -35.215 1 33.5 317 GLU A O 1
ATOM 2499 N N . LYS A 1 318 ? 0.476 -8.967 -34.065 1 28 318 LYS A N 1
ATOM 2500 C CA . LYS A 1 318 ? -0.211 -8.286 -35.158 1 28 318 LYS A CA 1
ATOM 2501 C C . LYS A 1 318 ? 0.305 -6.86 -35.328 1 28 318 LYS A C 1
ATOM 2503 O O . LYS A 1 318 ? 0.282 -6.069 -34.383 1 28 318 LYS A O 1
ATOM 2508 N N . LYS A 1 319 ? 1.086 -6.631 -36.407 1 32.41 319 LYS A N 1
ATOM 2509 C CA . LYS A 1 319 ? 1.477 -5.399 -37.086 1 32.41 319 LYS A CA 1
ATOM 2510 C C . LYS A 1 319 ? 0.276 -4.481 -37.293 1 32.41 319 LYS A C 1
ATOM 2512 O O . LYS A 1 319 ? -0.615 -4.785 -38.089 1 32.41 319 LYS A O 1
ATOM 2517 N N . GLN A 1 320 ? -0.27 -3.876 -36.264 1 23.86 320 GLN A N 1
ATOM 2518 C CA . GLN A 1 320 ? -1.029 -2.742 -36.783 1 23.86 320 GLN A CA 1
ATOM 2519 C C . GLN A 1 320 ? -0.22 -1.967 -37.819 1 23.86 320 GLN A C 1
ATOM 2521 O O . GLN A 1 320 ? 0.809 -1.372 -37.493 1 23.86 320 GLN A O 1
ATOM 2526 N N . ASN A 1 321 ? -0.401 -2.305 -38.998 1 24.29 321 ASN A N 1
ATOM 2527 C CA . ASN A 1 321 ? -0.328 -1.33 -40.081 1 24.29 321 ASN A CA 1
ATOM 2528 C C . ASN A 1 321 ? -1.201 -0.111 -39.797 1 24.29 321 ASN A C 1
ATOM 2530 O O . ASN A 1 321 ? -2.344 -0.25 -39.357 1 24.29 321 ASN A O 1
ATOM 2534 N N . MET B 1 1 ? 13.339 11.664 -1.169 1 54.08 1 MET B N 1
ATOM 2535 C CA . MET B 1 1 ? 13.262 13.1 -1.427 1 54.08 1 MET B CA 1
ATOM 2536 C C . MET B 1 1 ? 12.579 13.377 -2.762 1 54.08 1 MET B C 1
ATOM 2538 O O . MET B 1 1 ? 12.75 12.622 -3.72 1 54.08 1 MET B O 1
ATOM 2542 N N . SER B 1 2 ? 11.725 14.445 -2.692 1 62.63 2 SER B N 1
ATOM 2543 C CA . SER B 1 2 ? 11.035 14.852 -3.912 1 62.63 2 SER B CA 1
ATOM 2544 C C . SER B 1 2 ? 11.999 15.492 -4.905 1 62.63 2 SER B C 1
ATOM 2546 O O . SER B 1 2 ? 13.122 15.85 -4.546 1 62.63 2 SER B O 1
ATOM 2548 N N . VAL B 1 3 ? 11.732 15.411 -6.1 1 63.7 3 VAL B N 1
ATOM 2549 C CA . VAL B 1 3 ? 12.504 16.06 -7.154 1 63.7 3 VAL B CA 1
ATOM 2550 C C . VAL B 1 3 ? 12.756 17.521 -6.787 1 63.7 3 VAL B C 1
ATOM 2552 O O . VAL B 1 3 ? 13.844 18.049 -7.026 1 63.7 3 VAL B O 1
ATOM 2555 N N . PHE B 1 4 ? 11.78 18.047 -6.219 1 64.29 4 PHE B N 1
ATOM 2556 C CA . PHE B 1 4 ? 11.899 19.446 -5.827 1 64.29 4 PHE B CA 1
ATOM 2557 C C . PHE B 1 4 ? 12.98 19.622 -4.767 1 64.29 4 PHE B C 1
ATOM 2559 O O . PHE B 1 4 ? 13.819 20.519 -4.872 1 64.29 4 PHE B O 1
ATOM 2566 N N . GLN B 1 5 ? 12.871 18.785 -3.804 1 69.73 5 GLN B N 1
ATOM 2567 C CA . GLN B 1 5 ? 13.862 18.856 -2.736 1 69.73 5 GLN B CA 1
ATOM 2568 C C . GLN B 1 5 ? 15.268 18.604 -3.272 1 69.73 5 GLN B C 1
ATOM 2570 O O . GLN B 1 5 ? 16.22 19.279 -2.874 1 69.73 5 GLN B O 1
ATOM 2575 N N . ASN B 1 6 ? 15.353 17.744 -4.199 1 70.46 6 ASN B N 1
ATOM 2576 C CA . ASN B 1 6 ? 16.647 17.45 -4.807 1 70.46 6 ASN B CA 1
ATOM 2577 C C . ASN B 1 6 ? 17.17 18.636 -5.613 1 70.46 6 ASN B C 1
ATOM 2579 O O . ASN B 1 6 ? 18.357 18.962 -5.546 1 70.46 6 ASN B O 1
ATOM 2583 N N . ALA B 1 7 ? 16.267 19.184 -6.341 1 70.41 7 ALA B N 1
ATOM 2584 C CA . ALA B 1 7 ? 16.65 20.343 -7.143 1 70.41 7 ALA B CA 1
ATOM 2585 C C . ALA B 1 7 ? 17.185 21.467 -6.262 1 70.41 7 ALA B C 1
ATOM 2587 O O . ALA B 1 7 ? 18.183 22.108 -6.6 1 70.41 7 ALA B O 1
ATOM 2588 N N . LEU B 1 8 ? 16.511 21.683 -5.186 1 74.66 8 LEU B N 1
ATOM 2589 C CA . LEU B 1 8 ? 16.947 22.723 -4.261 1 74.66 8 LEU B CA 1
ATOM 2590 C C . LEU B 1 8 ? 18.321 22.398 -3.686 1 74.66 8 LEU B C 1
ATOM 2592 O O . LEU B 1 8 ? 19.185 23.274 -3.598 1 74.66 8 LEU B O 1
ATOM 2596 N N . MET B 1 9 ? 18.471 21.156 -3.347 1 77.32 9 MET B N 1
ATOM 2597 C CA . MET B 1 9 ? 19.736 20.718 -2.764 1 77.32 9 MET B CA 1
ATOM 2598 C C . MET B 1 9 ? 20.877 20.871 -3.764 1 77.32 9 MET B C 1
ATOM 2600 O O . MET B 1 9 ? 21.921 21.441 -3.44 1 77.32 9 MET B O 1
ATOM 2604 N N . PHE B 1 10 ? 20.7 20.498 -4.928 1 77.1 10 PHE B N 1
ATOM 2605 C CA . PHE B 1 10 ? 21.751 20.545 -5.938 1 77.1 10 PHE B CA 1
ATOM 2606 C C . PHE B 1 10 ? 22.051 21.984 -6.34 1 77.1 10 PHE B C 1
ATOM 2608 O O . PHE B 1 10 ? 23.205 22.335 -6.593 1 77.1 10 PHE B O 1
ATOM 2615 N N . ALA B 1 11 ? 21.036 22.772 -6.412 1 79.44 11 ALA B N 1
ATOM 2616 C CA . ALA B 1 11 ? 21.237 24.184 -6.727 1 79.44 11 ALA B CA 1
ATOM 2617 C C . ALA B 1 11 ? 22.079 24.871 -5.656 1 79.44 11 ALA B C 1
ATOM 2619 O O . ALA B 1 11 ? 22.962 25.672 -5.971 1 79.44 11 ALA B O 1
ATOM 2620 N N . SER B 1 12 ? 21.755 24.535 -4.428 1 81.33 12 SER B N 1
ATOM 2621 C CA . SER B 1 12 ? 22.505 25.126 -3.325 1 81.33 12 SER B CA 1
ATOM 2622 C C . SER B 1 12 ? 23.973 24.716 -3.371 1 81.33 12 SER B C 1
ATOM 2624 O O . SER B 1 12 ? 24.862 25.546 -3.168 1 81.33 12 SER B O 1
ATOM 2626 N N . LEU B 1 13 ? 24.278 23.534 -3.687 1 81.45 13 LEU B N 1
ATOM 2627 C CA . LEU B 1 13 ? 25.649 23.038 -3.755 1 81.45 13 LEU B CA 1
ATOM 2628 C C . LEU B 1 13 ? 26.388 23.643 -4.944 1 81.45 13 LEU B C 1
ATOM 2630 O O . LEU B 1 13 ? 27.552 24.031 -4.824 1 81.45 13 LEU B O 1
ATOM 2634 N N . ALA B 1 14 ? 25.72 23.724 -6.063 1 80.84 14 ALA B N 1
ATOM 2635 C CA . ALA B 1 14 ? 26.325 24.322 -7.25 1 80.84 14 ALA B CA 1
ATOM 2636 C C . ALA B 1 14 ? 26.663 25.791 -7.014 1 80.84 14 ALA B C 1
ATOM 2638 O O . ALA B 1 14 ? 27.733 26.259 -7.408 1 80.84 14 ALA B O 1
ATOM 2639 N N . TYR B 1 15 ? 25.712 26.477 -6.442 1 81.52 15 TYR B N 1
ATOM 2640 C CA . TYR B 1 15 ? 25.944 27.881 -6.125 1 81.52 15 TYR B CA 1
ATOM 2641 C C . TYR B 1 15 ? 27.176 28.045 -5.243 1 81.52 15 TYR B C 1
ATOM 2643 O O . TYR B 1 15 ? 27.987 28.949 -5.46 1 81.52 15 TYR B O 1
ATOM 2651 N N . SER B 1 16 ? 27.326 27.176 -4.328 1 84.81 16 SER B N 1
ATOM 2652 C CA . SER B 1 16 ? 28.448 27.249 -3.398 1 84.81 16 SER B CA 1
ATOM 2653 C C . SER B 1 16 ? 29.772 26.982 -4.107 1 84.81 16 SER B C 1
ATOM 2655 O O . SER B 1 16 ? 30.795 27.58 -3.767 1 84.81 16 SER B O 1
ATOM 2657 N N . VAL B 1 17 ? 29.762 26.142 -5.03 1 83.25 17 VAL B N 1
ATOM 2658 C CA . VAL B 1 17 ? 30.971 25.812 -5.776 1 83.25 17 VAL B CA 1
ATOM 2659 C C . VAL B 1 17 ? 31.36 26.983 -6.676 1 83.25 17 VAL B C 1
ATOM 2661 O O . VAL B 1 17 ? 32.539 27.33 -6.78 1 83.25 17 VAL B O 1
ATOM 2664 N N . LEU B 1 18 ? 30.36 27.687 -7.215 1 86.34 18 LEU B N 1
ATOM 2665 C CA . LEU B 1 18 ? 30.626 28.668 -8.261 1 86.34 18 LEU B CA 1
ATOM 2666 C C . LEU B 1 18 ? 30.844 30.054 -7.664 1 86.34 18 LEU B C 1
ATOM 2668 O O . LEU B 1 18 ? 31.58 30.868 -8.226 1 86.34 18 LEU B O 1
ATOM 2672 N N . TYR B 1 19 ? 30.198 30.294 -6.471 1 82.16 19 TYR B N 1
ATOM 2673 C CA . TYR B 1 19 ? 30.2 31.684 -6.028 1 82.16 19 TYR B CA 1
ATOM 2674 C C . TYR B 1 19 ? 30.745 31.805 -4.61 1 82.16 19 TYR B C 1
ATOM 2676 O O . TYR B 1 19 ? 31.378 32.805 -4.265 1 82.16 19 TYR B O 1
ATOM 2684 N N . ASP B 1 20 ? 30.425 30.807 -3.695 1 84.15 20 ASP B N 1
ATOM 2685 C CA . ASP B 1 20 ? 30.817 30.928 -2.294 1 84.15 20 ASP B CA 1
ATOM 2686 C C . ASP B 1 20 ? 31.228 29.574 -1.72 1 84.15 20 ASP B C 1
ATOM 2688 O O . ASP B 1 20 ? 30.395 28.844 -1.179 1 84.15 20 ASP B O 1
ATOM 2692 N N . ILE B 1 21 ? 32.459 29.289 -1.572 1 87.99 21 ILE B N 1
ATOM 2693 C CA . ILE B 1 21 ? 33.005 27.978 -1.239 1 87.99 21 ILE B CA 1
ATOM 2694 C C . ILE B 1 21 ? 32.879 27.733 0.263 1 87.99 21 ILE B C 1
ATOM 2696 O O . ILE B 1 21 ? 33.007 26.597 0.726 1 87.99 21 ILE B O 1
ATOM 2700 N N . ARG B 1 22 ? 32.592 28.779 1.021 1 88.08 22 ARG B N 1
ATOM 2701 C CA . ARG B 1 22 ? 32.523 28.635 2.471 1 88.08 22 ARG B CA 1
ATOM 2702 C C . ARG B 1 22 ? 31.407 27.677 2.874 1 88.08 22 ARG B C 1
ATOM 2704 O O . ARG B 1 22 ? 31.559 26.9 3.82 1 88.08 22 ARG B O 1
ATOM 2711 N N . PHE B 1 23 ? 30.331 27.774 2.145 1 86.95 23 PHE B N 1
ATOM 2712 C CA . PHE B 1 23 ? 29.221 26.867 2.409 1 86.95 23 PHE B CA 1
ATOM 2713 C C . PHE B 1 23 ? 29.64 25.419 2.183 1 86.95 23 PHE B C 1
ATOM 2715 O O . PHE B 1 23 ? 29.31 24.54 2.982 1 86.95 23 PHE B O 1
ATOM 2722 N N . LEU B 1 24 ? 30.37 25.165 1.222 1 86.74 24 LEU B N 1
ATOM 2723 C CA . LEU B 1 24 ? 30.82 23.821 0.88 1 86.74 24 LEU B CA 1
ATOM 2724 C C . LEU B 1 24 ? 31.79 23.289 1.93 1 86.74 24 LEU B C 1
ATOM 2726 O O . LEU B 1 24 ? 31.791 22.094 2.232 1 86.74 24 LEU B O 1
ATOM 2730 N N . ALA B 1 25 ? 32.543 24.136 2.398 1 90.41 25 ALA B N 1
ATOM 2731 C CA . ALA B 1 25 ? 33.492 23.739 3.435 1 90.41 25 ALA B CA 1
ATOM 2732 C C . ALA B 1 25 ? 32.766 23.3 4.703 1 90.41 25 ALA B C 1
ATOM 2734 O O . ALA B 1 25 ? 33.137 22.301 5.324 1 90.41 25 ALA B O 1
ATOM 2735 N N . LEU B 1 26 ? 31.788 24.031 5.039 1 89.43 26 LEU B N 1
ATOM 2736 C CA . LEU B 1 26 ? 31.005 23.683 6.219 1 89.43 26 LEU B CA 1
ATOM 2737 C C . LEU B 1 26 ? 30.254 22.373 6.005 1 89.43 26 LEU B C 1
ATOM 2739 O O . LEU B 1 26 ? 30.202 21.529 6.903 1 89.43 26 LEU B O 1
ATOM 2743 N N . PHE B 1 27 ? 29.709 22.268 4.833 1 88 27 PHE B N 1
ATOM 2744 C CA . PHE B 1 27 ? 29.025 21.033 4.468 1 88 27 PHE B CA 1
ATOM 2745 C C . PHE B 1 27 ? 29.974 19.843 4.552 1 88 27 PHE B C 1
ATOM 2747 O O . PHE B 1 27 ? 29.627 18.804 5.117 1 88 27 PHE B O 1
ATOM 2754 N N . GLY B 1 28 ? 31.135 19.94 4.058 1 88.29 28 GLY B N 1
ATOM 2755 C CA . GLY B 1 28 ? 32.151 18.902 4.106 1 88.29 28 GLY B CA 1
ATOM 2756 C C . GLY B 1 28 ? 32.593 18.565 5.518 1 88.29 28 GLY B C 1
ATOM 2757 O O . GLY B 1 28 ? 32.849 17.401 5.833 1 88.29 28 GLY B O 1
ATOM 2758 N N . LEU B 1 29 ? 32.671 19.566 6.314 1 90.39 29 LEU B N 1
ATOM 2759 C CA . LEU B 1 29 ? 33.056 19.36 7.706 1 90.39 29 LEU B CA 1
ATOM 2760 C C . LEU B 1 29 ? 32.032 18.494 8.431 1 90.39 29 LEU B C 1
ATOM 2762 O O . LEU B 1 29 ? 32.4 17.593 9.188 1 90.39 29 LEU B O 1
ATOM 2766 N N . PHE B 1 30 ? 30.833 18.754 8.189 1 88.08 30 PHE B N 1
ATOM 2767 C CA . PHE B 1 30 ? 29.79 17.981 8.852 1 88.08 30 PHE B CA 1
ATOM 2768 C C . PHE B 1 30 ? 29.772 16.546 8.341 1 88.08 30 PHE B C 1
ATOM 2770 O O . PHE B 1 30 ? 29.586 15.606 9.117 1 88.08 30 PHE B O 1
ATOM 2777 N N . LEU B 1 31 ? 29.902 16.364 7.078 1 87.44 31 LEU B N 1
ATOM 2778 C CA . LEU B 1 31 ? 29.973 15.019 6.517 1 87.44 31 LEU B CA 1
ATOM 2779 C C . LEU B 1 31 ? 31.179 14.264 7.065 1 87.44 31 LEU B C 1
ATOM 2781 O O . LEU B 1 31 ? 31.082 13.076 7.381 1 87.44 31 LEU B O 1
ATOM 2785 N N . GLY B 1 32 ? 32.272 14.969 7.122 1 87.9 32 GLY B N 1
ATOM 2786 C CA . GLY B 1 32 ? 33.477 14.379 7.682 1 87.9 32 GLY B CA 1
ATOM 2787 C C . GLY B 1 32 ? 33.317 13.953 9.129 1 87.9 32 GLY B C 1
ATOM 2788 O O . GLY B 1 32 ? 33.808 12.895 9.529 1 87.9 32 GLY B O 1
ATOM 2789 N N . PHE B 1 33 ? 32.625 14.768 9.852 1 88.9 33 PHE B N 1
ATOM 2790 C CA . PHE B 1 33 ? 32.351 14.426 11.243 1 88.9 33 PHE B CA 1
ATOM 2791 C C . PHE B 1 33 ? 31.547 13.135 11.336 1 88.9 33 PHE B C 1
ATOM 2793 O O . PHE B 1 33 ? 31.823 12.286 12.186 1 88.9 33 PHE B O 1
ATOM 2800 N N . ASN B 1 34 ? 30.526 12.966 10.508 1 87.31 34 ASN B N 1
ATOM 2801 C CA . ASN B 1 34 ? 29.723 11.748 10.505 1 87.31 34 ASN B CA 1
ATOM 2802 C C . ASN B 1 34 ? 30.555 10.53 10.114 1 87.31 34 ASN B C 1
ATOM 2804 O O . ASN B 1 34 ? 30.365 9.442 10.661 1 87.31 34 ASN B O 1
ATOM 2808 N N . ILE B 1 35 ? 31.435 10.674 9.202 1 85.64 35 ILE B N 1
ATOM 2809 C CA . ILE B 1 35 ? 32.314 9.584 8.791 1 85.64 35 ILE B CA 1
ATOM 2810 C C . ILE B 1 35 ? 33.23 9.196 9.95 1 85.64 35 ILE B C 1
ATOM 2812 O O . ILE B 1 35 ? 33.412 8.01 10.234 1 85.64 35 ILE B O 1
ATOM 2816 N N . PHE B 1 36 ? 33.786 10.217 10.621 1 86.72 36 PHE B N 1
ATOM 2817 C CA . PHE B 1 36 ? 34.664 9.982 11.761 1 86.72 36 PHE B CA 1
ATOM 2818 C C . PHE B 1 36 ? 33.932 9.223 12.861 1 86.72 36 PHE B C 1
ATOM 2820 O O . PHE B 1 36 ? 34.469 8.269 13.427 1 86.72 36 PHE B O 1
ATOM 2827 N N . MET B 1 37 ? 32.751 9.643 13.101 1 85.49 37 MET B N 1
ATOM 2828 C CA . MET B 1 37 ? 31.972 8.986 14.146 1 85.49 37 MET B CA 1
ATOM 2829 C C . MET B 1 37 ? 31.657 7.543 13.765 1 85.49 37 MET B C 1
ATOM 2831 O O . MET B 1 37 ? 31.668 6.654 14.618 1 85.49 37 MET B O 1
ATOM 2835 N N . TYR B 1 38 ? 31.318 7.26 12.554 1 85.18 38 TYR B N 1
ATOM 2836 C CA . TYR B 1 38 ? 31.052 5.909 12.074 1 85.18 38 TYR B CA 1
ATOM 2837 C C . TYR B 1 38 ? 32.264 5.009 12.279 1 85.18 38 TYR B C 1
ATOM 2839 O O . TYR B 1 38 ? 32.126 3.86 12.707 1 85.18 38 TYR B O 1
ATOM 2847 N N . LEU B 1 39 ? 33.407 5.538 12.001 1 83.56 39 LEU B N 1
ATOM 2848 C CA . 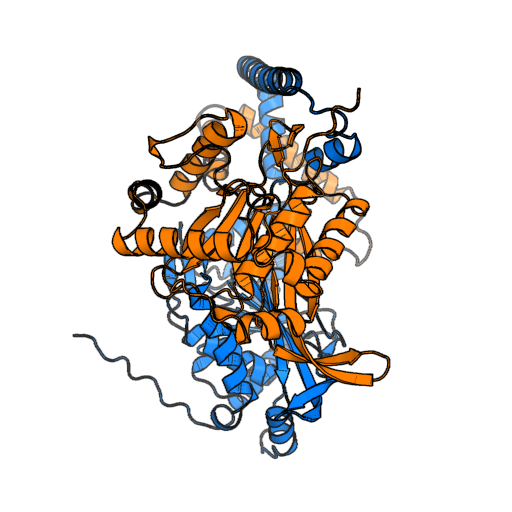LEU B 1 39 ? 34.633 4.757 12.119 1 83.56 39 LEU B CA 1
ATOM 2849 C C . LEU B 1 39 ? 35.032 4.59 13.581 1 83.56 39 LEU B C 1
ATOM 2851 O O . LEU B 1 39 ? 35.643 3.585 13.952 1 83.56 39 LEU B O 1
ATOM 2855 N N . ALA B 1 40 ? 34.639 5.512 14.347 1 84.5 40 ALA B N 1
ATOM 2856 C CA . ALA B 1 40 ? 35.04 5.522 15.752 1 84.5 40 ALA B CA 1
ATOM 2857 C C . ALA B 1 40 ? 34.174 4.574 16.576 1 84.5 40 ALA B C 1
ATOM 2859 O O . ALA B 1 40 ? 34.595 4.102 17.635 1 84.5 40 ALA B O 1
ATOM 2860 N N . ILE B 1 41 ? 32.996 4.322 16.122 1 81.74 41 ILE B N 1
ATOM 2861 C CA . ILE B 1 41 ? 32.1 3.438 16.86 1 81.74 41 ILE B CA 1
ATOM 2862 C C . ILE B 1 41 ? 32.526 1.986 16.657 1 81.74 41 ILE B C 1
ATOM 2864 O O . ILE B 1 41 ? 32.664 1.526 15.521 1 81.74 41 ILE B O 1
ATOM 2868 N N . PRO B 1 42 ? 32.751 1.296 17.706 1 73.7 42 PRO B N 1
ATOM 2869 C CA . PRO B 1 42 ? 33.192 -0.097 17.602 1 73.7 42 PRO B CA 1
ATOM 2870 C C . PRO B 1 42 ? 32.161 -0.992 16.918 1 73.7 42 PRO B C 1
ATOM 2872 O O . PRO B 1 42 ? 30.96 -0.861 17.17 1 73.7 42 PRO B O 1
ATOM 2875 N N . LYS B 1 43 ? 32.577 -1.529 15.834 1 68.1 43 LYS B N 1
ATOM 2876 C CA . LYS B 1 43 ? 31.732 -2.479 15.115 1 68.1 43 LYS B CA 1
ATOM 2877 C C . LYS B 1 43 ? 31.459 -3.72 15.958 1 68.1 43 LYS B C 1
ATOM 2879 O O . LYS B 1 43 ? 32.36 -4.236 16.623 1 68.1 43 LYS B O 1
ATOM 2884 N N . GLY B 1 44 ? 30.176 -3.841 16.332 1 59.71 44 GLY B N 1
ATOM 2885 C CA . GLY B 1 44 ? 29.919 -5.152 16.906 1 59.71 44 GLY B CA 1
ATOM 2886 C C . GLY B 1 44 ? 30.349 -6.294 16.004 1 59.71 44 GLY B C 1
ATOM 2887 O O . GLY B 1 44 ? 30.346 -6.159 14.778 1 59.71 44 GLY B O 1
ATOM 2888 N N . LYS B 1 45 ? 31.092 -7.204 16.413 1 61.75 45 LYS B N 1
ATOM 2889 C CA . LYS B 1 45 ? 31.588 -8.36 15.671 1 61.75 45 LYS B CA 1
ATOM 2890 C C . LYS B 1 45 ? 30.452 -9.076 14.947 1 61.75 45 LYS B C 1
ATOM 2892 O O . LYS B 1 45 ? 29.473 -9.488 15.572 1 61.75 45 LYS B O 1
ATOM 2897 N N . ASN B 1 46 ? 30.458 -9.193 13.635 1 63.87 46 ASN B N 1
ATOM 2898 C CA . ASN B 1 46 ? 29.626 -10.041 12.787 1 63.87 46 ASN B CA 1
ATOM 2899 C C . ASN B 1 46 ? 28.189 -9.532 12.724 1 63.87 46 ASN B C 1
ATOM 2901 O O . ASN B 1 46 ? 27.276 -10.279 12.366 1 63.87 46 ASN B O 1
ATOM 2905 N N . CYS B 1 47 ? 28.033 -8.28 13.368 1 67.55 47 CYS B N 1
ATOM 2906 C CA . CYS B 1 47 ? 26.637 -7.855 13.387 1 67.55 47 CYS B CA 1
ATOM 2907 C C . CYS B 1 47 ? 26.357 -6.855 12.272 1 67.55 47 CYS B C 1
ATOM 2909 O O . CYS B 1 47 ? 25.2 -6.523 12.007 1 67.55 47 CYS B O 1
ATOM 2911 N N . ASN B 1 48 ? 27.488 -6.475 11.562 1 71.58 48 ASN B N 1
ATOM 2912 C CA . ASN B 1 48 ? 27.305 -5.472 10.518 1 71.58 48 ASN B CA 1
ATOM 2913 C C . ASN B 1 48 ? 27.647 -6.03 9.139 1 71.58 48 ASN B C 1
ATOM 2915 O O . ASN B 1 48 ? 28.662 -5.658 8.549 1 71.58 48 ASN B O 1
ATOM 2919 N N . SER B 1 49 ? 26.79 -6.892 8.673 1 73.39 49 SER B N 1
ATOM 2920 C CA . SER B 1 49 ? 26.967 -7.491 7.354 1 73.39 49 SER B CA 1
ATOM 2921 C C . SER B 1 49 ? 26.786 -6.456 6.248 1 73.39 49 SER B C 1
ATOM 2923 O O . SER B 1 49 ? 26.242 -5.376 6.485 1 73.39 49 SER B O 1
ATOM 2925 N N . THR B 1 50 ? 27.333 -6.719 5.123 1 73.83 50 THR B N 1
ATOM 2926 C CA . THR B 1 50 ? 27.179 -5.85 3.962 1 73.83 50 THR B CA 1
ATOM 2927 C C . THR B 1 50 ? 25.704 -5.665 3.617 1 73.83 50 THR B C 1
ATOM 2929 O O . THR B 1 50 ? 25.278 -4.566 3.256 1 73.83 50 THR B O 1
ATOM 2932 N N . ARG B 1 51 ? 25.044 -6.67 3.791 1 72.71 51 ARG B N 1
ATOM 2933 C CA . ARG B 1 51 ? 23.613 -6.599 3.511 1 72.71 51 ARG B CA 1
ATOM 2934 C C . ARG B 1 51 ? 22.92 -5.615 4.448 1 72.71 51 ARG B C 1
ATOM 2936 O O . ARG B 1 51 ? 22.091 -4.814 4.012 1 72.71 51 ARG B O 1
ATOM 2943 N N . ARG B 1 52 ? 23.286 -5.723 5.656 1 75.8 52 ARG B N 1
ATOM 2944 C CA . ARG B 1 52 ? 22.688 -4.811 6.625 1 75.8 52 ARG B CA 1
ATOM 2945 C C . ARG B 1 52 ? 23.05 -3.363 6.31 1 75.8 52 ARG B C 1
ATOM 2947 O O . ARG B 1 52 ? 22.221 -2.463 6.463 1 75.8 52 ARG B O 1
ATOM 2954 N N . LYS B 1 53 ? 24.237 -3.171 5.86 1 75.62 53 LYS B N 1
ATOM 2955 C CA . LYS B 1 53 ? 24.664 -1.827 5.48 1 75.62 53 LYS B CA 1
ATOM 2956 C C . LYS B 1 53 ? 23.831 -1.294 4.317 1 75.62 53 LYS B C 1
ATOM 2958 O O . LYS B 1 53 ? 23.437 -0.126 4.313 1 75.62 53 LYS B O 1
ATOM 2963 N N . ILE B 1 54 ? 23.563 -2.175 3.386 1 75.8 54 ILE B N 1
ATOM 2964 C CA . ILE B 1 54 ? 22.763 -1.799 2.225 1 75.8 54 ILE B CA 1
ATOM 2965 C C . ILE B 1 54 ? 21.331 -1.498 2.66 1 75.8 54 ILE B C 1
ATOM 2967 O O . ILE B 1 54 ? 20.711 -0.552 2.168 1 75.8 54 ILE B O 1
ATOM 2971 N N . MET B 1 55 ? 20.893 -2.28 3.594 1 76.23 55 MET B N 1
ATOM 2972 C CA . MET B 1 55 ? 19.544 -2.049 4.105 1 76.23 55 MET B CA 1
ATOM 2973 C C . MET B 1 55 ? 19.45 -0.695 4.8 1 76.23 55 MET B C 1
ATOM 2975 O O . MET B 1 55 ? 18.501 0.058 4.576 1 76.23 55 MET B O 1
ATOM 2979 N N . CYS B 1 56 ? 20.464 -0.4 5.531 1 79.2 56 CYS B N 1
ATOM 2980 C CA . CYS B 1 56 ? 20.498 0.878 6.233 1 79.2 56 CYS B CA 1
ATOM 2981 C C . CYS B 1 56 ? 20.607 2.038 5.249 1 79.2 56 CYS B C 1
ATOM 2983 O O . CYS B 1 56 ? 20.141 3.143 5.532 1 79.2 56 CYS B O 1
ATOM 2985 N N . ALA B 1 57 ? 21.155 1.692 4.094 1 77.65 57 ALA B N 1
ATOM 2986 C CA . ALA B 1 57 ? 21.338 2.717 3.07 1 77.65 57 ALA B CA 1
ATOM 2987 C C . ALA B 1 57 ? 20.061 2.917 2.259 1 77.65 57 ALA B C 1
ATOM 2989 O O . ALA B 1 57 ? 19.873 3.964 1.634 1 77.65 57 ALA B O 1
ATOM 2990 N N . THR B 1 58 ? 19.293 1.937 2.283 1 76.87 58 THR B N 1
ATOM 2991 C CA . THR B 1 58 ? 18.143 1.931 1.386 1 76.87 58 THR B CA 1
ATOM 2992 C C . THR B 1 58 ? 16.88 2.37 2.122 1 76.87 58 THR B C 1
ATOM 2994 O O . THR B 1 58 ? 16.082 3.144 1.589 1 76.87 58 THR B O 1
ATOM 2997 N N . TRP B 1 59 ? 16.76 1.941 3.338 1 76.27 59 TRP B N 1
ATOM 2998 C CA . TRP B 1 59 ? 15.517 2.205 4.055 1 76.27 59 TRP B CA 1
ATOM 2999 C C . TRP B 1 59 ? 15.717 3.287 5.11 1 76.27 59 TRP B C 1
ATOM 3001 O O . TRP B 1 59 ? 16.796 3.398 5.698 1 76.27 59 TRP B O 1
ATOM 3011 N N . GLU B 1 60 ? 14.629 4.059 5.256 1 75.24 60 GLU B N 1
ATOM 3012 C CA . GLU B 1 60 ? 14.598 5.042 6.335 1 75.24 60 GLU B CA 1
ATOM 3013 C C . GLU B 1 60 ? 13.828 4.512 7.541 1 75.24 60 GLU B C 1
ATOM 3015 O O . GLU B 1 60 ? 13.137 3.496 7.446 1 75.24 60 GLU B O 1
ATOM 3020 N N . GLU B 1 61 ? 14.142 5.124 8.696 1 72.68 61 GLU B N 1
ATOM 3021 C CA . GLU B 1 61 ? 13.306 4.825 9.855 1 72.68 61 GLU B CA 1
ATOM 3022 C C . GLU B 1 61 ? 11.824 4.958 9.516 1 72.68 61 GLU B C 1
ATOM 3024 O O . GLU B 1 61 ? 11.429 5.867 8.784 1 72.68 61 GLU B O 1
ATOM 3029 N N . PRO B 1 62 ? 11.093 3.945 9.937 1 69.95 62 PRO B N 1
ATOM 3030 C CA . PRO B 1 62 ? 9.665 4.053 9.627 1 69.95 62 PRO B CA 1
ATOM 3031 C C . PRO B 1 62 ? 9.044 5.347 10.149 1 69.95 62 PRO B C 1
ATOM 3033 O O . PRO B 1 62 ? 9.238 5.702 11.315 1 69.95 62 PRO B O 1
ATOM 3036 N N . LYS B 1 63 ? 8.371 6.09 9.284 1 76.22 63 LYS B N 1
ATOM 3037 C CA . LYS B 1 63 ? 7.736 7.35 9.659 1 76.22 63 LYS B CA 1
ATOM 3038 C C . LYS B 1 63 ? 6.242 7.328 9.346 1 76.22 63 LYS B C 1
ATOM 3040 O O . LYS B 1 63 ? 5.509 8.242 9.728 1 76.22 63 LYS B O 1
ATOM 3045 N N . GLU B 1 64 ? 5.893 6.339 8.717 1 78.16 64 GLU B N 1
ATOM 3046 C CA . GLU B 1 64 ? 4.467 6.237 8.423 1 78.16 64 GLU B CA 1
ATOM 3047 C C . GLU B 1 64 ? 3.726 5.495 9.532 1 78.16 64 GLU B C 1
ATOM 3049 O O . GLU B 1 64 ? 4.087 4.368 9.88 1 78.16 64 GLU B O 1
ATOM 3054 N N . GLY B 1 65 ? 2.842 6.162 10.19 1 80.16 65 GLY B N 1
ATOM 3055 C CA . GLY B 1 65 ? 2.093 5.598 11.302 1 80.16 65 GLY B CA 1
ATOM 3056 C C . GLY B 1 65 ? 0.731 5.067 10.896 1 80.16 65 GLY B C 1
ATOM 3057 O O . GLY B 1 65 ? -0.284 5.423 11.498 1 80.16 65 GLY B O 1
ATOM 3058 N N . CYS B 1 66 ? 0.696 4.12 9.972 1 86.88 66 CYS B N 1
ATOM 3059 C CA . CYS B 1 66 ? -0.588 3.533 9.606 1 86.88 66 CYS B CA 1
ATOM 3060 C C . CYS B 1 66 ? -0.856 2.263 10.405 1 86.88 66 CYS B C 1
ATOM 3062 O O . CYS B 1 66 ? 0.047 1.448 10.604 1 86.88 66 CYS B O 1
ATOM 3064 N N . ILE B 1 67 ? -2.068 2.206 10.91 1 87.76 67 ILE B N 1
ATOM 3065 C CA . ILE B 1 67 ? -2.563 0.97 11.506 1 87.76 67 ILE B CA 1
ATOM 3066 C C . ILE B 1 67 ? -3.437 0.225 10.499 1 87.76 67 ILE B C 1
ATOM 3068 O O . ILE B 1 67 ? -4.309 0.821 9.863 1 87.76 67 ILE B O 1
ATOM 3072 N N . TYR B 1 68 ? -3.162 -1.052 10.372 1 90.04 68 TYR B N 1
ATOM 3073 C CA . TYR B 1 68 ? -3.978 -1.906 9.515 1 90.04 68 TYR B CA 1
ATOM 3074 C C . TYR B 1 68 ? -4.855 -2.834 10.346 1 90.04 68 TYR B C 1
ATOM 3076 O O . TYR B 1 68 ? -4.352 -3.605 11.166 1 90.04 68 TYR B O 1
ATOM 3084 N N . ILE B 1 69 ? -6.167 -2.758 10.128 1 89.34 69 ILE B N 1
ATOM 3085 C CA . ILE B 1 69 ? -7.115 -3.566 10.888 1 89.34 69 ILE B CA 1
ATOM 3086 C C . ILE B 1 69 ? -7.978 -4.385 9.932 1 89.34 69 ILE B C 1
ATOM 3088 O O . ILE B 1 69 ? -8.546 -3.845 8.98 1 89.34 69 ILE B O 1
ATOM 3092 N N . ARG B 1 70 ? -8.013 -5.647 10.199 1 91.23 70 ARG B N 1
ATOM 3093 C CA . ARG B 1 70 ? -8.873 -6.538 9.427 1 91.23 70 ARG B CA 1
ATOM 3094 C C . ARG B 1 70 ? -10.021 -7.066 10.281 1 91.23 70 ARG B C 1
ATOM 3096 O O . ARG B 1 70 ? -9.804 -7.534 11.401 1 91.23 70 ARG B O 1
ATOM 3103 N N . HIS B 1 71 ? -11.213 -6.949 9.745 1 89.39 71 HIS B N 1
ATOM 3104 C CA . HIS B 1 71 ? -12.397 -7.493 10.4 1 89.39 71 HIS B CA 1
ATOM 3105 C C . HIS B 1 71 ? -13.163 -8.427 9.469 1 89.39 71 HIS B C 1
ATOM 3107 O O . HIS B 1 71 ? -13.331 -8.128 8.284 1 89.39 71 HIS B O 1
ATOM 3113 N N . GLU B 1 72 ? -13.537 -9.558 10.004 1 91.58 72 GLU B N 1
ATOM 3114 C CA . GLU B 1 72 ? -14.44 -10.456 9.29 1 91.58 72 GLU B CA 1
ATOM 3115 C C . GLU B 1 72 ? -15.877 -10.293 9.775 1 91.58 72 GLU B C 1
ATOM 3117 O O . GLU B 1 72 ? -16.141 -10.343 10.978 1 91.58 72 GLU B O 1
ATOM 3122 N N . ILE B 1 73 ? -16.736 -10.148 8.802 1 92.54 73 ILE B N 1
ATOM 3123 C CA . ILE B 1 73 ? -18.113 -9.873 9.198 1 92.54 73 ILE B CA 1
ATOM 3124 C C . ILE B 1 73 ? -19.05 -10.884 8.541 1 92.54 73 ILE B C 1
ATOM 3126 O O . ILE B 1 73 ? -18.858 -11.256 7.381 1 92.54 73 ILE B O 1
ATOM 3130 N N . ASP B 1 74 ? -20.039 -11.339 9.337 1 93.15 74 ASP B N 1
ATOM 3131 C CA . ASP B 1 74 ? -21.118 -12.191 8.847 1 93.15 74 ASP B CA 1
ATOM 3132 C C . ASP B 1 74 ? -22.189 -11.367 8.137 1 93.15 74 ASP B C 1
ATOM 3134 O O . ASP B 1 74 ? -22.84 -10.521 8.755 1 93.15 74 ASP B O 1
ATOM 3138 N N . CYS B 1 75 ? -22.394 -11.647 6.831 1 95.36 75 CYS B N 1
ATOM 3139 C CA . CYS B 1 75 ? -23.295 -10.831 6.026 1 95.36 75 CYS B CA 1
ATOM 3140 C C . CYS B 1 75 ? -24.655 -11.504 5.878 1 95.36 75 CYS B C 1
ATOM 3142 O O . CYS B 1 75 ? -25.483 -11.07 5.075 1 95.36 75 CYS B O 1
ATOM 3144 N N . THR B 1 76 ? -24.955 -12.524 6.661 1 94.46 76 THR B N 1
ATOM 3145 C CA . THR B 1 76 ? -26.166 -13.323 6.506 1 94.46 76 THR B CA 1
ATOM 3146 C C . THR B 1 76 ? -27.41 -12.445 6.61 1 94.46 76 THR B C 1
ATOM 3148 O O . THR B 1 76 ? -28.248 -12.437 5.707 1 94.46 76 THR B O 1
ATOM 3151 N N . LYS B 1 77 ? -27.549 -11.663 7.663 1 93.73 77 LYS B N 1
ATOM 3152 C CA . LYS B 1 77 ? -28.751 -10.876 7.923 1 93.73 77 LYS B CA 1
ATOM 3153 C C . LYS B 1 77 ? -28.905 -9.754 6.9 1 93.73 77 LYS B C 1
ATOM 3155 O O . LYS B 1 77 ? -30.017 -9.464 6.452 1 93.73 77 LYS B O 1
ATOM 3160 N N . VAL B 1 78 ? -27.799 -9.164 6.519 1 94.67 78 VAL B N 1
ATOM 3161 C CA . VAL B 1 78 ? -27.848 -8.072 5.552 1 94.67 78 VAL B CA 1
ATOM 3162 C C . VAL B 1 78 ? -28.27 -8.609 4.187 1 94.67 78 VAL B C 1
ATOM 3164 O O . VAL B 1 78 ? -29.102 -8.006 3.505 1 94.67 78 VAL B O 1
ATOM 3167 N N . GLN B 1 79 ? -27.745 -9.685 3.803 1 94.36 79 GLN B N 1
ATOM 3168 C CA . GLN B 1 79 ? -28.087 -10.277 2.514 1 94.36 79 GLN B CA 1
ATOM 3169 C C . GLN B 1 79 ? -29.559 -10.677 2.466 1 94.36 79 GLN B C 1
ATOM 3171 O O . GLN B 1 79 ? -30.221 -10.501 1.441 1 94.36 79 GLN B O 1
ATOM 3176 N N . GLU B 1 80 ? -30.035 -11.225 3.525 1 93.43 80 GLU B N 1
ATOM 3177 C CA . GLU B 1 80 ? -31.451 -11.569 3.603 1 93.43 80 GLU B CA 1
ATOM 3178 C C . GLU B 1 80 ? -32.329 -10.329 3.457 1 93.43 80 GLU B C 1
ATOM 3180 O O . GLU B 1 80 ? -33.335 -10.355 2.745 1 93.43 80 GLU B O 1
ATOM 3185 N N . LEU B 1 81 ? -31.941 -9.275 4.124 1 91.85 81 LEU B N 1
ATOM 3186 C CA . LEU B 1 81 ? -32.692 -8.026 4.067 1 91.85 81 LEU B CA 1
ATOM 3187 C C . LEU B 1 81 ? -32.702 -7.462 2.65 1 91.85 81 LEU B C 1
ATOM 3189 O O . LEU B 1 81 ? -33.745 -7.02 2.161 1 91.85 81 LEU B O 1
ATOM 3193 N N . ILE B 1 82 ? -31.607 -7.487 1.968 1 91.35 82 ILE B N 1
ATOM 3194 C CA . ILE B 1 82 ? -31.479 -6.975 0.608 1 91.35 82 ILE B CA 1
ATOM 3195 C C . ILE B 1 82 ? -32.343 -7.804 -0.34 1 91.35 82 ILE B C 1
ATOM 3197 O O . ILE B 1 82 ? -33.032 -7.255 -1.203 1 91.35 82 ILE B O 1
ATOM 3201 N N . LYS B 1 83 ? -32.305 -9.09 -0.183 1 90.35 83 LYS B N 1
ATOM 3202 C CA . LYS B 1 83 ? -33.059 -9.999 -1.041 1 90.35 83 LYS B CA 1
ATOM 3203 C C . LYS B 1 83 ? -34.561 -9.764 -0.907 1 90.35 83 LYS B C 1
ATOM 3205 O O . LYS B 1 83 ? -35.301 -9.866 -1.888 1 90.35 83 LYS B O 1
ATOM 3210 N N . ASN B 1 84 ? -34.961 -9.446 0.215 1 88.24 84 ASN B N 1
ATOM 3211 C CA . ASN B 1 84 ? -36.383 -9.288 0.497 1 88.24 84 ASN B CA 1
ATOM 3212 C C . ASN B 1 84 ? -36.854 -7.863 0.226 1 88.24 84 ASN B C 1
ATOM 3214 O O . ASN B 1 84 ? -38.048 -7.57 0.32 1 88.24 84 ASN B O 1
ATOM 3218 N N . TYR B 1 85 ? -35.887 -7.05 0.008 1 86.12 85 TYR B N 1
ATOM 3219 C CA . TYR B 1 85 ? -36.242 -5.654 -0.225 1 86.12 85 TYR B CA 1
ATOM 3220 C C . TYR B 1 85 ? -36.907 -5.48 -1.586 1 86.12 85 TYR B C 1
ATOM 3222 O O . TYR B 1 85 ? -36.336 -5.851 -2.614 1 86.12 85 TYR B O 1
ATOM 3230 N N . LYS B 1 86 ? -38.201 -5.117 -1.638 1 77.56 86 LYS B N 1
ATOM 3231 C CA . LYS B 1 86 ? -38.989 -4.901 -2.848 1 77.56 86 LYS B CA 1
ATOM 3232 C C . LYS B 1 86 ? -39.246 -3.415 -3.078 1 77.56 86 LYS B C 1
ATOM 3234 O O . LYS B 1 86 ? -40.179 -3.045 -3.795 1 77.56 86 LYS B O 1
ATOM 3239 N N . GLY B 1 87 ? -38.392 -2.637 -2.554 1 68.72 87 GLY B N 1
ATOM 3240 C CA . GLY B 1 87 ? -38.679 -1.211 -2.544 1 68.72 87 GLY B CA 1
ATOM 3241 C C . GLY B 1 87 ? -38.943 -0.646 -3.927 1 68.72 87 GLY B C 1
ATOM 3242 O O . GLY B 1 87 ? -38.617 -1.278 -4.934 1 68.72 87 GLY B O 1
ATOM 3243 N N . GLU B 1 88 ? -39.809 0.332 -3.997 1 61.3 88 GLU B N 1
ATOM 3244 C CA . GLU B 1 88 ? -40.418 1.039 -5.12 1 61.3 88 GLU B CA 1
ATOM 3245 C C . GLU B 1 88 ? -39.369 1.796 -5.93 1 61.3 88 GLU B C 1
ATOM 3247 O O . GLU B 1 88 ? -39.566 2.059 -7.118 1 61.3 88 GLU B O 1
ATOM 3252 N N . ASP B 1 89 ? -38.358 2.255 -5.28 1 62.29 89 ASP B N 1
ATOM 3253 C CA . ASP B 1 89 ? -37.461 3.146 -6.009 1 62.29 89 ASP B CA 1
ATOM 3254 C C . ASP B 1 89 ? -36.33 2.364 -6.673 1 62.29 89 ASP B C 1
ATOM 3256 O O . ASP B 1 89 ? -36.016 1.245 -6.261 1 62.29 89 ASP B O 1
ATOM 3260 N N . ASP B 1 90 ? -36.262 2.373 -7.947 1 72.45 90 ASP B N 1
ATOM 3261 C CA . ASP B 1 90 ? -35.269 1.813 -8.858 1 72.45 90 ASP B CA 1
ATOM 3262 C C . ASP B 1 90 ? -33.892 1.753 -8.199 1 72.45 90 ASP B C 1
ATOM 3264 O O . ASP B 1 90 ? -32.868 1.773 -8.886 1 72.45 90 ASP B O 1
ATOM 3268 N N . VAL B 1 91 ? -33.907 1.843 -6.754 1 83.22 91 VAL B N 1
ATOM 3269 C CA . VAL B 1 91 ? -32.599 1.788 -6.111 1 83.22 91 VAL B CA 1
ATOM 3270 C C . VAL B 1 91 ? -32.453 0.474 -5.348 1 83.22 91 VAL B C 1
ATOM 3272 O O . VAL B 1 91 ? -33.343 0.088 -4.586 1 83.22 91 VAL B O 1
ATOM 3275 N N . LYS B 1 92 ? -31.478 -0.262 -5.565 1 86.66 92 LYS B N 1
ATOM 3276 C CA . LYS B 1 92 ? -31.163 -1.512 -4.879 1 86.66 92 LYS B CA 1
ATOM 3277 C C . LYS B 1 92 ? -29.973 -1.338 -3.94 1 86.66 92 LYS B C 1
ATOM 3279 O O . LYS B 1 92 ? -28.865 -1.03 -4.383 1 86.66 92 LYS B O 1
ATOM 3284 N N . PRO B 1 93 ? -30.281 -1.484 -2.587 1 91.71 93 PRO B N 1
ATOM 3285 C CA . PRO B 1 93 ? -29.163 -1.41 -1.643 1 91.71 93 PRO B CA 1
ATOM 3286 C C . PRO B 1 93 ? -28.174 -2.561 -1.808 1 91.71 93 PRO B C 1
ATOM 3288 O O . PRO B 1 93 ? -28.563 -3.66 -2.214 1 91.71 93 PRO B O 1
ATOM 3291 N N . THR B 1 94 ? -26.975 -2.295 -1.56 1 93.18 94 THR B N 1
ATOM 3292 C CA . THR B 1 94 ? -25.916 -3.297 -1.616 1 93.18 94 THR B CA 1
ATOM 3293 C C . THR B 1 94 ? -25.158 -3.357 -0.293 1 93.18 94 THR B C 1
ATOM 3295 O O . THR B 1 94 ? -25.396 -2.544 0.602 1 93.18 94 THR B O 1
ATOM 3298 N N . LEU B 1 95 ? -24.278 -4.323 -0.181 1 94.64 95 LEU B N 1
ATOM 3299 C CA . LEU B 1 95 ? -23.43 -4.46 0.999 1 94.64 95 LEU B CA 1
ATOM 3300 C C . LEU B 1 95 ? -22.595 -3.203 1.216 1 94.64 95 LEU B C 1
ATOM 3302 O O . LEU B 1 95 ? -22.309 -2.832 2.357 1 94.64 95 LEU B O 1
ATOM 3306 N N . THR B 1 96 ? -22.296 -2.533 0.122 1 94.42 96 THR B N 1
ATOM 3307 C CA . THR B 1 96 ? -21.482 -1.324 0.179 1 94.42 96 THR B CA 1
ATOM 3308 C C . THR B 1 96 ? -22.215 -0.214 0.926 1 94.42 96 THR B C 1
ATOM 3310 O O . THR B 1 96 ? -21.611 0.51 1.72 1 94.42 96 THR B O 1
ATOM 3313 N N . HIS B 1 97 ? -23.473 -0.117 0.691 1 95.29 97 HIS B N 1
ATOM 3314 C CA . HIS B 1 97 ? -24.257 0.918 1.356 1 95.29 97 HIS B CA 1
ATOM 3315 C C . HIS B 1 97 ? -24.302 0.691 2.864 1 95.29 97 HIS B C 1
ATOM 3317 O O . HIS B 1 97 ? -24.208 1.643 3.642 1 95.29 97 HIS B O 1
ATOM 3323 N N . PHE B 1 98 ? -24.393 -0.56 3.236 1 95.34 98 PHE B N 1
ATOM 3324 C CA . PHE B 1 98 ? -24.342 -0.891 4.655 1 95.34 98 PHE B CA 1
ATOM 3325 C C . PHE B 1 98 ? -22.962 -0.596 5.23 1 95.34 98 PHE B C 1
ATOM 3327 O O . PHE B 1 98 ? -22.842 -0.145 6.372 1 95.34 98 PHE B O 1
ATOM 3334 N N . GLY B 1 99 ? -21.928 -0.887 4.464 1 95.25 99 GLY B N 1
ATOM 3335 C CA . GLY B 1 99 ? -20.578 -0.549 4.887 1 95.25 99 GLY B CA 1
ATOM 3336 C C . GLY B 1 99 ? -20.385 0.936 5.133 1 95.25 99 GLY B C 1
ATOM 3337 O O . GLY B 1 99 ? -19.779 1.331 6.132 1 95.25 99 GLY B O 1
ATOM 3338 N N . ILE B 1 100 ? -20.901 1.701 4.236 1 96.23 100 ILE B N 1
ATOM 3339 C CA . ILE B 1 100 ? -20.81 3.151 4.365 1 96.23 100 ILE B CA 1
ATOM 3340 C C . ILE B 1 100 ? -21.533 3.603 5.632 1 96.23 100 ILE B C 1
ATOM 3342 O O . ILE B 1 100 ? -21.016 4.428 6.388 1 96.23 100 ILE B O 1
ATOM 3346 N N . LYS B 1 101 ? -22.68 3.06 5.864 1 95.46 101 LYS B N 1
ATOM 3347 C CA . LYS B 1 101 ? -23.435 3.389 7.07 1 95.46 101 LYS B CA 1
ATOM 3348 C C . LYS B 1 101 ? -22.657 3.012 8.327 1 95.46 101 LYS B C 1
ATOM 3350 O O . LYS B 1 101 ? -22.617 3.779 9.291 1 95.46 101 LYS B O 1
ATOM 3355 N N . ALA B 1 102 ? -22.087 1.891 8.31 1 93.72 102 ALA B N 1
ATOM 3356 C CA . ALA B 1 102 ? -21.303 1.438 9.456 1 93.72 102 ALA B CA 1
ATOM 3357 C C . ALA B 1 102 ? -20.147 2.393 9.742 1 93.72 102 ALA B C 1
ATOM 3359 O O . ALA B 1 102 ? -19.879 2.724 10.899 1 93.72 102 ALA B O 1
ATOM 3360 N N . VAL B 1 103 ? -19.491 2.813 8.71 1 94.22 103 VAL B N 1
ATOM 3361 C CA . VAL B 1 103 ? -18.374 3.74 8.855 1 94.22 103 VAL B CA 1
ATOM 3362 C C . VAL B 1 103 ? -18.87 5.062 9.437 1 94.22 103 VAL B C 1
ATOM 3364 O O . VAL B 1 103 ? -18.214 5.654 10.297 1 94.22 103 VAL B O 1
ATOM 3367 N N . ALA B 1 104 ? -19.963 5.492 8.946 1 94.87 104 ALA B N 1
ATOM 3368 C CA . ALA B 1 104 ? -20.556 6.715 9.482 1 94.87 104 ALA B CA 1
ATOM 3369 C C . ALA B 1 104 ? -20.797 6.595 10.984 1 94.87 104 ALA B C 1
ATOM 3371 O O . ALA B 1 104 ? -20.541 7.538 11.737 1 94.87 104 ALA B O 1
ATOM 3372 N N . GLN B 1 105 ? -21.222 5.478 11.369 1 91.94 105 GLN B N 1
ATOM 3373 C CA . GLN B 1 105 ? -21.476 5.257 12.789 1 91.94 105 GLN B CA 1
ATOM 3374 C C . GLN B 1 105 ? -20.178 5.289 13.591 1 91.94 105 GLN B C 1
ATOM 3376 O O . GLN B 1 105 ? -20.149 5.795 14.715 1 91.94 105 GLN B O 1
ATOM 3381 N N . ILE B 1 106 ? -19.196 4.727 13.07 1 89.75 106 ILE B N 1
ATOM 3382 C CA . ILE B 1 106 ? -17.891 4.729 13.723 1 89.75 106 ILE B CA 1
ATOM 3383 C C . ILE B 1 106 ? -17.409 6.166 13.907 1 89.75 106 ILE B C 1
ATOM 3385 O O . ILE B 1 106 ? -16.95 6.54 14.989 1 89.75 106 ILE B O 1
ATOM 3389 N N . LEU B 1 107 ? -17.522 6.931 12.863 1 91.21 107 LEU B N 1
ATOM 3390 C CA . LEU B 1 107 ? -17.084 8.321 12.916 1 91.21 107 LEU B CA 1
ATOM 3391 C C . LEU B 1 107 ? -17.916 9.115 13.918 1 91.21 107 LEU B C 1
ATOM 3393 O O . LEU B 1 107 ? -17.389 9.983 14.618 1 91.21 107 LEU B O 1
ATOM 3397 N N . ASN B 1 108 ? -19.158 8.777 13.91 1 90.66 108 ASN B N 1
ATOM 3398 C CA . ASN B 1 108 ? -20.035 9.443 14.866 1 90.66 108 ASN B CA 1
ATOM 3399 C C . ASN B 1 108 ? -19.641 9.125 16.305 1 90.66 108 ASN B C 1
ATOM 3401 O O . ASN B 1 108 ? -19.639 10.009 17.164 1 90.66 108 ASN B O 1
ATOM 3405 N N . ALA B 1 109 ? -19.282 7.946 16.506 1 86.31 109 ALA B N 1
ATOM 3406 C CA . ALA B 1 109 ? -18.908 7.498 17.845 1 86.31 109 ALA B CA 1
ATOM 3407 C C . ALA B 1 109 ? -17.525 8.015 18.23 1 86.31 109 ALA B C 1
ATOM 3409 O O . ALA B 1 109 ? -17.152 7.994 19.405 1 86.31 109 ALA B O 1
ATOM 3410 N N . SER B 1 110 ? -16.784 8.474 17.226 1 85.32 110 SER B N 1
ATOM 3411 C CA . SER B 1 110 ? -15.413 8.91 17.47 1 85.32 110 SER B CA 1
ATOM 3412 C C . SER B 1 110 ? -15.2 10.348 17.011 1 85.32 110 SER B C 1
ATOM 3414 O O . SER B 1 110 ? -14.172 10.668 16.411 1 85.32 110 SER B O 1
ATOM 3416 N N . ARG B 1 111 ? -16.024 11.183 17.214 1 84.25 111 ARG B N 1
ATOM 3417 C CA . ARG B 1 111 ? -16.037 12.55 16.705 1 84.25 111 ARG B CA 1
ATOM 3418 C C . ARG B 1 111 ? -14.861 13.35 17.255 1 84.25 111 ARG B C 1
ATOM 3420 O O . ARG B 1 111 ? -14.324 14.225 16.571 1 84.25 111 ARG B O 1
ATOM 3427 N N . LEU B 1 112 ? -14.451 12.988 18.433 1 82.68 112 LEU B N 1
ATOM 3428 C CA . LEU B 1 112 ? -13.416 13.783 19.084 1 82.68 112 LEU B CA 1
ATOM 3429 C C . LEU B 1 112 ? -12.038 13.17 18.861 1 82.68 112 LEU B C 1
ATOM 3431 O O . LEU B 1 112 ? -11.043 13.656 19.404 1 82.68 112 LEU B O 1
ATOM 3435 N N . SER B 1 113 ? -11.97 12.169 18.053 1 83.5 113 SER B N 1
ATOM 3436 C CA . SER B 1 113 ? -10.672 11.528 17.868 1 83.5 113 SER B CA 1
ATOM 3437 C C . SER B 1 113 ? -10.399 11.249 16.394 1 83.5 113 SER B C 1
ATOM 3439 O O . SER B 1 113 ? -9.328 11.584 15.881 1 83.5 113 SER B O 1
ATOM 3441 N N . VAL B 1 114 ? -11.394 10.715 15.77 1 87.52 114 VAL B N 1
ATOM 3442 C CA . VAL B 1 114 ? -11.109 10.25 14.416 1 87.52 114 VAL B CA 1
ATOM 3443 C C . VAL B 1 114 ? -11.743 11.197 13.4 1 87.52 114 VAL B C 1
ATOM 3445 O O . VAL B 1 114 ? -11.121 11.546 12.394 1 87.52 114 VAL B O 1
ATOM 3448 N N . ASN B 1 115 ? -12.937 11.678 13.699 1 89.8 115 ASN B N 1
ATOM 3449 C CA . ASN B 1 115 ? -13.665 12.509 12.746 1 89.8 115 ASN B CA 1
ATOM 3450 C C . ASN B 1 115 ? -13.177 13.955 12.777 1 89.8 115 ASN B C 1
ATOM 3452 O O . ASN B 1 115 ? -13.897 14.848 13.228 1 89.8 115 ASN B O 1
ATOM 3456 N N . GLY B 1 116 ? -12.021 14.133 12.225 1 88.51 116 GLY B N 1
ATOM 3457 C CA . GLY B 1 116 ? -11.454 15.472 12.23 1 88.51 116 GLY B CA 1
ATOM 3458 C C . GLY B 1 116 ? -10.199 15.592 11.387 1 88.51 116 GLY B C 1
ATOM 3459 O O . GLY B 1 116 ? -9.962 14.774 10.496 1 88.51 116 GLY B O 1
ATOM 3460 N N . LYS B 1 117 ? -9.471 16.682 11.615 1 86.54 117 LYS B N 1
ATOM 3461 C CA . LYS B 1 117 ? -8.243 16.96 10.877 1 86.54 117 LYS B CA 1
ATOM 3462 C C . LYS B 1 117 ? -7.187 17.589 11.782 1 86.54 117 LYS B C 1
ATOM 3464 O O . LYS B 1 117 ? -7.503 18.067 12.873 1 86.54 117 LYS B O 1
ATOM 3469 N N . PHE B 1 118 ? -5.985 17.565 11.349 1 84.1 118 PHE B N 1
ATOM 3470 C CA . PHE B 1 118 ? -4.902 18.265 12.03 1 84.1 118 PHE B CA 1
ATOM 3471 C C . PHE B 1 118 ? -4.61 19.599 11.354 1 84.1 118 PHE B C 1
ATOM 3473 O O . PHE B 1 118 ? -4.392 19.652 10.141 1 84.1 118 PHE B O 1
ATOM 3480 N N . LEU B 1 119 ? -4.685 20.621 12.097 1 82.27 119 LEU B N 1
ATOM 3481 C CA . LEU B 1 119 ? -4.323 21.964 11.657 1 82.27 119 LEU B CA 1
ATOM 3482 C C . LEU B 1 119 ? -3.133 22.494 12.449 1 82.27 119 LEU B C 1
ATOM 3484 O O . LEU B 1 119 ? -3.253 22.777 13.643 1 82.27 119 LEU B O 1
ATOM 3488 N N . PHE B 1 120 ? -2.003 22.615 11.795 1 78.71 120 PHE B N 1
ATOM 3489 C CA . PHE B 1 120 ? -0.768 23.08 12.416 1 78.71 120 PHE B CA 1
ATOM 3490 C C . PHE B 1 120 ? -0.466 22.284 13.68 1 78.71 120 PHE B C 1
ATOM 3492 O O . PHE B 1 120 ? -0.145 22.862 14.721 1 78.71 120 PHE B O 1
ATOM 3499 N N . GLY B 1 121 ? -0.849 20.972 13.571 1 77.14 121 GLY B N 1
ATOM 3500 C CA . GLY B 1 121 ? -0.493 20.06 14.646 1 77.14 121 GLY B CA 1
ATOM 3501 C C . GLY B 1 121 ? -1.588 19.903 15.683 1 77.14 121 GLY B C 1
ATOM 3502 O O . GLY B 1 121 ? -1.441 19.138 16.639 1 77.14 121 GLY B O 1
ATOM 3503 N N . LYS B 1 122 ? -2.701 20.583 15.502 1 83.56 122 LYS B N 1
ATOM 3504 C CA . LYS B 1 122 ? -3.827 20.465 16.423 1 83.56 122 LYS B CA 1
ATOM 3505 C C . LYS B 1 122 ? -4.987 19.711 15.779 1 83.56 122 LYS B C 1
ATOM 3507 O O . LYS B 1 122 ? -5.326 19.956 14.62 1 83.56 122 LYS B O 1
ATOM 3512 N N . TYR B 1 123 ? -5.504 18.839 16.585 1 86.36 123 TYR B N 1
ATOM 3513 C CA . TYR B 1 123 ? -6.675 18.12 16.095 1 86.36 123 TYR B CA 1
ATOM 3514 C C . TYR B 1 123 ? -7.925 18.988 16.187 1 86.36 123 TYR B C 1
ATOM 3516 O O . TYR B 1 123 ? -8.21 19.568 17.237 1 86.36 123 TYR B O 1
ATOM 3524 N N . ILE B 1 124 ? -8.713 19.117 15.085 1 87.25 124 ILE B N 1
ATOM 3525 C CA . ILE B 1 124 ? -9.984 19.829 15.005 1 87.25 124 ILE B CA 1
ATOM 3526 C C . ILE B 1 124 ? -11.074 18.883 14.504 1 87.25 124 ILE B C 1
ATOM 3528 O O . ILE B 1 124 ? -11.014 18.403 13.37 1 87.25 124 ILE B O 1
ATOM 3532 N N . PRO B 1 125 ? -12.067 18.642 15.359 1 88.97 125 PRO B N 1
ATOM 3533 C CA . PRO B 1 125 ? -13.162 17.779 14.908 1 88.97 125 PRO B CA 1
ATOM 3534 C C . PRO B 1 125 ? -14.011 18.426 13.816 1 88.97 125 PRO B C 1
ATOM 3536 O O . PRO B 1 125 ? -14.224 19.641 13.833 1 88.97 125 PRO B O 1
ATOM 3539 N N . PHE B 1 126 ? -14.485 17.619 12.917 1 89.49 126 PHE B N 1
ATOM 3540 C CA . PHE B 1 126 ? -15.458 18.094 11.94 1 89.49 126 PHE B CA 1
ATOM 3541 C C . PHE B 1 126 ? -16.819 18.307 12.592 1 89.49 126 PHE B C 1
ATOM 3543 O O . PHE B 1 126 ? -17.17 17.615 13.55 1 89.49 126 PHE B O 1
ATOM 3550 N N . LYS B 1 127 ? -17.588 19.202 11.977 1 88.76 127 LYS B N 1
ATOM 3551 C CA . LYS B 1 127 ? -18.93 19.478 12.483 1 88.76 127 LYS B CA 1
ATOM 3552 C C . LYS B 1 127 ? -19.915 18.398 12.044 1 88.76 127 LYS B C 1
ATOM 3554 O O . LYS B 1 127 ? -20.89 18.119 12.745 1 88.76 127 LYS B O 1
ATOM 3559 N N . THR B 1 128 ? -19.634 17.874 10.919 1 93.83 128 THR B N 1
ATOM 3560 C CA . THR B 1 128 ? -20.512 16.85 10.364 1 93.83 128 THR B CA 1
ATOM 3561 C C . THR B 1 128 ? -19.746 15.551 10.13 1 93.83 128 THR B C 1
ATOM 3563 O O . THR B 1 128 ? -18.515 15.529 10.194 1 93.83 128 THR B O 1
ATOM 3566 N N . VAL B 1 129 ? -20.554 14.489 9.991 1 95.31 129 VAL B N 1
ATOM 3567 C CA . VAL B 1 129 ? -19.994 13.191 9.628 1 95.31 129 VAL B CA 1
ATOM 3568 C C . VAL B 1 129 ? -20.148 12.964 8.125 1 95.31 129 VAL B C 1
ATOM 3570 O O . VAL B 1 129 ? -21.236 12.63 7.65 1 95.31 129 VAL B O 1
ATOM 3573 N N . ASP B 1 130 ? -19.051 13.221 7.482 1 95.79 130 ASP B N 1
ATOM 3574 C CA . ASP B 1 130 ? -19.053 13.068 6.031 1 95.79 130 ASP B CA 1
ATOM 3575 C C . ASP B 1 130 ? -18.224 11.859 5.604 1 95.79 130 ASP B C 1
ATOM 3577 O O . ASP B 1 130 ? -17.125 11.641 6.118 1 95.79 130 ASP B O 1
ATOM 3581 N N . VAL B 1 131 ? -18.809 11.033 4.685 1 96.46 131 VAL B N 1
ATOM 3582 C CA . VAL B 1 131 ? -18.135 9.842 4.179 1 96.46 131 VAL B CA 1
ATOM 3583 C C . VAL B 1 131 ? -18.058 9.9 2.655 1 96.46 131 VAL B C 1
ATOM 3585 O O . VAL B 1 131 ? -19.052 10.197 1.988 1 96.46 131 VAL B O 1
ATOM 3588 N N . THR B 1 132 ? -16.846 9.662 2.141 1 94.77 132 THR B N 1
ATOM 3589 C CA . THR B 1 132 ? -16.65 9.634 0.696 1 94.77 132 THR B CA 1
ATOM 3590 C C . THR B 1 132 ? -16.623 8.198 0.181 1 94.77 132 THR B C 1
ATOM 3592 O O . THR B 1 132 ? -16.012 7.323 0.799 1 94.77 132 THR B O 1
ATOM 3595 N N . CYS B 1 133 ? -17.33 7.949 -0.9 1 93.82 133 CYS B N 1
ATOM 3596 C CA . CYS B 1 133 ? -17.33 6.647 -1.557 1 93.82 133 CYS B CA 1
ATOM 3597 C C . CYS B 1 133 ? -16.73 6.742 -2.955 1 93.82 133 CYS B C 1
ATOM 3599 O O . CYS B 1 133 ? -17.063 7.65 -3.718 1 93.82 133 CYS B O 1
ATOM 3601 N N . LEU B 1 134 ? -15.791 5.83 -3.296 1 88.16 134 LEU B N 1
ATOM 3602 C CA . LEU B 1 134 ? -15.224 5.768 -4.639 1 88.16 134 LEU B CA 1
ATOM 3603 C C . LEU B 1 134 ? -16.077 4.89 -5.549 1 88.16 134 LEU B C 1
ATOM 3605 O O . LEU B 1 134 ? -16.317 3.72 -5.243 1 88.16 134 LEU B O 1
ATOM 3609 N N . VAL B 1 135 ? -16.543 5.455 -6.589 1 81.99 135 VAL B N 1
ATOM 3610 C CA . VAL B 1 135 ? -17.438 4.756 -7.505 1 81.99 135 VAL B CA 1
ATOM 3611 C C . VAL B 1 135 ? -16.803 4.683 -8.892 1 81.99 135 VAL B C 1
ATOM 3613 O O . VAL B 1 135 ? -16.18 5.644 -9.348 1 81.99 135 VAL B O 1
ATOM 3616 N N . ASP B 1 136 ? -16.899 3.514 -9.519 1 75.16 136 ASP B N 1
ATOM 3617 C CA . ASP B 1 136 ? -16.404 3.336 -10.881 1 75.16 136 ASP B CA 1
ATOM 3618 C C . ASP B 1 136 ? -17.298 4.055 -11.889 1 75.16 136 ASP B C 1
ATOM 3620 O O . ASP B 1 136 ? -18.504 3.804 -11.947 1 75.16 136 ASP B O 1
ATOM 3624 N N . ILE B 1 137 ? -16.804 4.967 -12.713 1 68.73 137 ILE B N 1
ATOM 3625 C CA . ILE B 1 137 ? -17.617 5.748 -13.639 1 68.73 137 ILE B CA 1
ATOM 3626 C C . ILE B 1 137 ? -17.237 5.405 -15.077 1 68.73 137 ILE B C 1
ATOM 3628 O O . ILE B 1 137 ? -17.865 5.885 -16.024 1 68.73 137 ILE B O 1
ATOM 3632 N N . ASP B 1 138 ? -16.261 4.66 -15.319 1 67.8 138 ASP B N 1
ATOM 3633 C CA . ASP B 1 138 ? -15.835 4.362 -16.683 1 67.8 138 ASP B CA 1
ATOM 3634 C C . ASP B 1 138 ? -15.383 2.909 -16.812 1 67.8 138 ASP B C 1
ATOM 3636 O O . ASP B 1 138 ? -14.343 2.628 -17.411 1 67.8 138 ASP B O 1
ATOM 3640 N N . GLY B 1 139 ? -16.132 2.105 -16.272 1 62.19 139 GLY B N 1
ATOM 3641 C CA . GLY B 1 139 ? -15.829 0.692 -16.433 1 62.19 139 GLY B CA 1
ATOM 3642 C C . GLY B 1 139 ? -14.475 0.303 -15.87 1 62.19 139 GLY B C 1
ATOM 3643 O O . GLY B 1 139 ? -13.743 -0.478 -16.482 1 62.19 139 GLY B O 1
ATOM 3644 N N . GLY B 1 140 ? -14.058 1.024 -14.868 1 61.19 140 GLY B N 1
ATOM 3645 C CA . GLY B 1 140 ? -12.795 0.646 -14.254 1 61.19 140 GLY B CA 1
ATOM 3646 C C . GLY B 1 140 ? -11.658 1.591 -14.598 1 61.19 140 GLY B C 1
ATOM 3647 O O . GLY B 1 140 ? -10.597 1.547 -13.972 1 61.19 140 GLY B O 1
ATOM 3648 N N . LYS B 1 141 ? -11.845 2.432 -15.54 1 61.67 141 LYS B N 1
ATOM 3649 C CA . LYS B 1 141 ? -10.767 3.298 -16.006 1 61.67 141 LYS B CA 1
ATOM 3650 C C . LYS B 1 141 ? -10.628 4.531 -15.117 1 61.67 141 LYS B C 1
ATOM 3652 O O . LYS B 1 141 ? -9.537 5.09 -14.988 1 61.67 141 LYS B O 1
ATOM 3657 N N . ASP B 1 142 ? -11.78 4.872 -14.526 1 64.89 142 ASP B N 1
ATOM 3658 C CA . ASP B 1 142 ? -11.738 6.056 -13.673 1 64.89 142 ASP B CA 1
ATOM 3659 C C . ASP B 1 142 ? -12.658 5.896 -12.465 1 64.89 142 ASP B C 1
ATOM 3661 O O . ASP B 1 142 ? -13.615 5.121 -12.505 1 64.89 142 ASP B O 1
ATOM 3665 N N . LEU B 1 143 ? -12.147 6.508 -11.381 1 72.04 143 LEU B N 1
ATOM 3666 C CA . LEU B 1 143 ? -12.917 6.497 -10.142 1 72.04 143 LEU B CA 1
ATOM 3667 C C . LEU B 1 143 ? -13.371 7.905 -9.772 1 72.04 143 LEU B C 1
ATOM 3669 O O . LEU B 1 143 ? -12.603 8.862 -9.893 1 72.04 143 LEU B O 1
ATOM 3673 N N . ALA B 1 144 ? -14.634 7.99 -9.439 1 79.41 144 ALA B N 1
ATOM 3674 C CA . ALA B 1 144 ? -15.164 9.25 -8.926 1 79.41 144 ALA B CA 1
ATOM 3675 C C . ALA B 1 144 ? -15.39 9.177 -7.419 1 79.41 144 ALA B C 1
ATOM 3677 O O . ALA B 1 144 ? -15.821 8.146 -6.898 1 79.41 144 ALA B O 1
ATOM 3678 N N . ALA B 1 145 ? -15.09 10.267 -6.803 1 85.37 145 ALA B N 1
ATOM 3679 C CA . ALA B 1 145 ? -15.313 10.382 -5.364 1 85.37 145 ALA B CA 1
ATOM 3680 C C . ALA B 1 145 ? -16.646 11.062 -5.068 1 85.37 145 ALA B C 1
ATOM 3682 O O . ALA B 1 145 ? -16.871 12.205 -5.473 1 85.37 145 ALA B O 1
ATOM 3683 N N . VAL B 1 146 ? -17.561 10.373 -4.427 1 90.34 146 VAL B N 1
ATOM 3684 C CA . VAL B 1 146 ? -18.859 10.907 -4.029 1 90.34 146 VAL B CA 1
ATOM 3685 C C . VAL B 1 146 ? -18.903 11.085 -2.513 1 90.34 146 VAL B C 1
ATOM 3687 O O . VAL B 1 146 ? -18.874 10.104 -1.766 1 90.34 146 VAL B O 1
ATOM 3690 N N . THR B 1 147 ? -19.007 12.32 -2.092 1 92.55 147 THR B N 1
ATOM 3691 C CA . THR B 1 147 ? -19.034 12.6 -0.661 1 92.55 147 THR B CA 1
ATOM 3692 C C . THR B 1 147 ? -20.469 12.757 -0.168 1 92.55 147 THR B C 1
ATOM 3694 O O . THR B 1 147 ? -21.23 13.567 -0.701 1 92.55 147 THR B O 1
ATOM 3697 N N . ILE B 1 148 ? -20.823 11.959 0.79 1 95.25 148 ILE B N 1
ATOM 3698 C CA . ILE B 1 148 ? -22.128 12.042 1.436 1 95.25 148 ILE B CA 1
ATOM 3699 C C . ILE B 1 148 ? -22.019 12.869 2.715 1 95.25 148 ILE B C 1
ATOM 3701 O O . ILE B 1 148 ? -21.411 12.432 3.695 1 95.25 148 ILE B O 1
ATOM 3705 N N . LYS B 1 149 ? -22.678 13.987 2.764 1 94.14 149 LYS B N 1
ATOM 3706 C CA . LYS B 1 149 ? -22.663 14.854 3.939 1 94.14 149 LYS B CA 1
ATOM 3707 C C . LYS B 1 149 ? -23.655 14.371 4.992 1 94.14 149 LYS B C 1
ATOM 3709 O O . LYS B 1 149 ? -24.748 13.908 4.657 1 94.14 149 LYS B O 1
ATOM 3714 N N . SER B 1 150 ? -23.286 14.514 6.246 1 95.76 150 SER B N 1
ATOM 3715 C CA . SER B 1 150 ? -24.112 14.097 7.375 1 95.76 150 SER B CA 1
ATOM 3716 C C . SER B 1 150 ? -24.617 12.67 7.192 1 95.76 150 SER B C 1
ATOM 3718 O O . SER B 1 150 ? -25.816 12.41 7.314 1 95.76 150 SER B O 1
ATOM 3720 N N . CYS B 1 151 ? -23.724 11.81 6.89 1 95.73 151 CYS B N 1
ATOM 3721 C CA . CYS B 1 151 ? -24.031 10.428 6.539 1 95.73 151 CYS B CA 1
ATOM 3722 C C . CYS B 1 151 ? -24.636 9.685 7.725 1 95.73 151 CYS B C 1
ATOM 3724 O O . CYS B 1 151 ? -25.442 8.771 7.545 1 95.73 151 CYS B O 1
ATOM 3726 N N . ASP B 1 152 ? -24.232 10.044 8.907 1 93.08 152 ASP B N 1
ATOM 3727 C CA . ASP B 1 152 ? -24.741 9.414 10.121 1 93.08 152 ASP B CA 1
ATOM 3728 C C . ASP B 1 152 ? -26.243 9.645 10.272 1 93.08 152 ASP B C 1
ATOM 3730 O O . ASP B 1 152 ? -26.938 8.851 10.909 1 93.08 152 ASP B O 1
ATOM 3734 N N . GLU B 1 153 ? -26.786 10.653 9.654 1 94.17 153 GLU B N 1
ATOM 3735 C CA . GLU B 1 153 ? -28.196 11.012 9.77 1 94.17 153 GLU B CA 1
ATOM 3736 C C . GLU B 1 153 ? -29.023 10.364 8.663 1 94.17 153 GLU B C 1
ATOM 3738 O O . GLU B 1 153 ? -30.249 10.495 8.639 1 94.17 153 GLU B O 1
ATOM 3743 N N . LYS B 1 154 ? -28.405 9.69 7.844 1 94.57 154 LYS B N 1
ATOM 3744 C CA . LYS B 1 154 ? -29.088 9.063 6.716 1 94.57 154 LYS B CA 1
ATOM 3745 C C . LYS B 1 154 ? -29.231 7.558 6.929 1 94.57 154 LYS B C 1
ATOM 3747 O O . LYS B 1 154 ? -28.358 6.924 7.525 1 94.57 154 LYS B O 1
ATOM 3752 N N . ASN B 1 155 ? -30.325 7.029 6.433 1 93.58 155 ASN B N 1
ATOM 3753 C CA . ASN B 1 155 ? -30.461 5.576 6.43 1 93.58 155 ASN B CA 1
ATOM 3754 C C . ASN B 1 155 ? -29.838 4.957 5.182 1 93.58 155 ASN B C 1
ATOM 3756 O O . ASN B 1 155 ? -29.365 5.674 4.298 1 93.58 155 ASN B O 1
ATOM 3760 N N . VAL B 1 156 ? -29.797 3.657 5.123 1 94.89 156 VAL B N 1
ATOM 3761 C CA . VAL B 1 156 ? -29.086 2.94 4.069 1 94.89 156 VAL B CA 1
ATOM 3762 C C . VAL B 1 156 ? -29.737 3.229 2.719 1 94.89 156 VAL B C 1
ATOM 3764 O O . VAL B 1 156 ? -29.045 3.412 1.715 1 94.89 156 VAL B O 1
ATOM 3767 N N . ILE B 1 157 ? -31.055 3.333 2.674 1 92.74 157 ILE B N 1
ATOM 3768 C CA . ILE B 1 157 ? -31.775 3.571 1.428 1 92.74 157 ILE B CA 1
ATOM 3769 C C . ILE B 1 157 ? -31.454 4.969 0.906 1 92.74 157 ILE B C 1
ATOM 3771 O O . ILE B 1 157 ? -31.227 5.155 -0.292 1 92.74 157 ILE B O 1
ATOM 3775 N N . ASP B 1 158 ? -31.429 5.925 1.776 1 93.33 158 ASP B N 1
ATOM 3776 C CA . ASP B 1 158 ? -31.086 7.292 1.393 1 93.33 158 ASP B CA 1
ATOM 3777 C C . ASP B 1 158 ? -29.659 7.37 0.857 1 93.33 158 ASP B C 1
ATOM 3779 O O . ASP B 1 158 ? -29.389 8.099 -0.1 1 93.33 158 ASP B O 1
ATOM 3783 N N . ILE B 1 159 ? -28.779 6.651 1.471 1 95 159 ILE B N 1
ATOM 3784 C CA . ILE B 1 159 ? -27.393 6.599 1.019 1 95 159 ILE B CA 1
ATOM 3785 C C . ILE B 1 159 ? -27.333 6.014 -0.391 1 95 159 ILE B C 1
ATOM 3787 O O . ILE B 1 159 ? -26.667 6.566 -1.27 1 95 159 ILE B O 1
ATOM 3791 N N . ALA B 1 160 ? -28.041 4.954 -0.574 1 93.24 160 ALA B N 1
ATOM 3792 C CA . ALA B 1 160 ? -28.073 4.297 -1.878 1 93.24 160 ALA B CA 1
ATOM 3793 C C . ALA B 1 160 ? -28.617 5.235 -2.952 1 93.24 160 ALA B C 1
ATOM 3795 O O . ALA B 1 160 ? -28.055 5.329 -4.046 1 93.24 160 ALA B O 1
ATOM 3796 N N . LYS B 1 161 ? -29.677 5.953 -2.628 1 91.76 161 LYS B N 1
ATOM 3797 C CA . LYS B 1 161 ? -30.285 6.897 -3.561 1 91.76 161 LYS B CA 1
ATOM 3798 C C . LYS B 1 161 ? -29.317 8.025 -3.91 1 91.76 161 LYS B C 1
ATOM 3800 O O . LYS B 1 161 ? -29.189 8.401 -5.077 1 91.76 161 LYS B O 1
ATOM 3805 N N . PHE B 1 162 ? -28.723 8.474 -2.932 1 92.65 162 PHE B N 1
ATOM 3806 C CA . PHE B 1 162 ? -27.79 9.578 -3.124 1 92.65 162 PHE B CA 1
ATOM 3807 C C . PHE B 1 162 ? -26.658 9.173 -4.06 1 92.65 162 PHE B C 1
ATOM 3809 O O . PHE B 1 162 ? -26.33 9.904 -4.998 1 92.65 162 PHE B O 1
ATOM 3816 N N . ILE B 1 163 ? -26.06 8.042 -3.826 1 90.95 163 ILE B N 1
ATOM 3817 C CA . ILE B 1 163 ? -24.936 7.563 -4.623 1 90.95 163 ILE B CA 1
ATOM 3818 C C . ILE B 1 163 ? -25.389 7.319 -6.061 1 90.95 163 ILE B C 1
ATOM 3820 O O . ILE B 1 163 ? -24.68 7.664 -7.009 1 90.95 163 ILE B O 1
ATOM 3824 N N . LYS B 1 164 ? -26.492 6.694 -6.213 1 87.95 164 LYS B N 1
ATOM 3825 C CA . LYS B 1 164 ? -27.028 6.438 -7.546 1 87.95 164 LYS B CA 1
ATOM 3826 C C . LYS B 1 164 ? -27.23 7.739 -8.317 1 87.95 164 LYS B C 1
ATOM 3828 O O . LYS B 1 164 ? -26.821 7.851 -9.475 1 87.95 164 LYS B O 1
ATOM 3833 N N . ASP B 1 165 ? -27.847 8.694 -7.71 1 87.57 165 ASP B N 1
ATOM 3834 C CA . ASP B 1 165 ? -28.149 9.973 -8.346 1 87.57 165 ASP B CA 1
ATOM 3835 C C . ASP B 1 165 ? -26.868 10.713 -8.725 1 87.57 165 ASP B C 1
ATOM 3837 O O . ASP B 1 165 ? -26.744 11.218 -9.843 1 87.57 165 ASP B O 1
ATOM 3841 N N . LYS B 1 166 ? -25.969 10.778 -7.804 1 85.72 166 LYS B N 1
ATOM 3842 C CA . LYS B 1 166 ? -24.716 11.483 -8.057 1 85.72 166 LYS B CA 1
ATOM 3843 C C . LYS B 1 166 ? -23.873 10.751 -9.097 1 85.72 166 LYS B C 1
ATOM 3845 O O . LYS B 1 166 ? -23.24 11.381 -9.947 1 85.72 166 LYS B O 1
ATOM 3850 N N . GLY B 1 167 ? -23.804 9.458 -8.929 1 78.33 167 GLY B N 1
ATOM 3851 C CA . GLY B 1 167 ? -23.091 8.67 -9.921 1 78.33 167 GLY B CA 1
ATOM 3852 C C . GLY B 1 167 ? -23.626 8.857 -11.328 1 78.33 167 GLY B C 1
ATOM 3853 O O . GLY B 1 167 ? -22.853 8.981 -12.281 1 78.33 167 GLY B O 1
ATOM 3854 N N . ALA B 1 168 ? -24.889 8.86 -11.477 1 77.17 168 ALA B N 1
ATOM 3855 C CA . ALA B 1 168 ? -25.526 9.064 -12.776 1 77.17 168 ALA B CA 1
ATOM 3856 C C . ALA B 1 168 ? -25.202 10.446 -13.335 1 77.17 168 ALA B C 1
ATOM 3858 O O . ALA B 1 168 ? -24.96 10.596 -14.535 1 77.17 168 ALA B O 1
ATOM 3859 N N . LYS B 1 169 ? -25.127 11.333 -12.513 1 79.03 169 LYS B N 1
ATOM 3860 C CA . LYS B 1 169 ? -24.813 12.696 -12.932 1 79.03 169 LYS B CA 1
ATOM 3861 C C . LYS B 1 169 ? -23.37 12.805 -13.416 1 79.03 169 LYS B C 1
ATOM 3863 O O . LYS B 1 169 ? -23.094 13.465 -14.42 1 79.03 169 LYS B O 1
ATOM 3868 N N . ILE B 1 170 ? -22.571 12.19 -12.709 1 75.73 170 ILE B N 1
ATOM 3869 C CA . ILE B 1 170 ? -21.155 12.217 -13.062 1 75.73 170 ILE B CA 1
ATOM 3870 C C . ILE B 1 170 ? -20.944 11.515 -14.402 1 75.73 170 ILE B C 1
ATOM 3872 O O . ILE B 1 170 ? -20.188 11.996 -15.249 1 75.73 170 ILE B O 1
ATOM 3876 N N . LYS B 1 171 ? -21.571 10.409 -14.594 1 70.58 171 LYS B N 1
ATOM 3877 C CA . LYS B 1 171 ? -21.46 9.654 -15.838 1 70.58 171 LYS B CA 1
ATOM 3878 C C . LYS B 1 171 ? -22.028 10.444 -17.013 1 70.58 171 LYS B C 1
ATOM 3880 O O . LYS B 1 171 ? -21.473 10.416 -18.114 1 70.58 171 LYS B O 1
ATOM 3885 N N . LYS B 1 172 ? -23.121 11.071 -16.772 1 70.1 172 LYS B N 1
ATOM 3886 C CA . LYS B 1 172 ? -23.781 11.84 -17.823 1 70.1 172 LYS B CA 1
ATOM 3887 C C . LYS B 1 172 ? -22.962 13.071 -18.201 1 70.1 172 LYS B C 1
ATOM 3889 O O . LYS B 1 172 ? -22.923 13.463 -19.369 1 70.1 172 LYS B O 1
ATOM 3894 N N . ASN B 1 173 ? -22.414 13.67 -17.16 1 63.71 173 ASN B N 1
ATOM 3895 C CA . ASN B 1 173 ? -21.682 14.901 -17.436 1 63.71 173 ASN B CA 1
ATOM 3896 C C . ASN B 1 173 ? -20.221 14.621 -17.775 1 63.71 173 ASN B C 1
ATOM 3898 O O . ASN B 1 173 ? -19.425 15.55 -17.922 1 63.71 173 ASN B O 1
ATOM 3902 N N . ASN B 1 174 ? -19.922 13.409 -18.229 1 56.26 174 ASN B N 1
ATOM 3903 C CA . ASN B 1 174 ? -18.553 12.986 -18.503 1 56.26 174 ASN B CA 1
ATOM 3904 C C . ASN B 1 174 ? -17.598 13.427 -17.397 1 56.26 174 ASN B C 1
ATOM 3906 O O . ASN B 1 174 ? -16.554 14.02 -17.673 1 56.26 174 ASN B O 1
ATOM 3910 N N . GLY B 1 175 ? -17.921 13.474 -16.227 1 56.53 175 GLY B N 1
ATOM 3911 C CA . GLY B 1 175 ? -17.221 13.931 -15.037 1 56.53 175 GLY B CA 1
ATOM 3912 C C . GLY B 1 175 ? -17.885 15.122 -14.373 1 56.53 175 GLY B C 1
ATOM 3913 O O . GLY B 1 175 ? -18.834 15.692 -14.916 1 56.53 175 GLY B O 1
ATOM 3914 N N . ASP B 1 176 ? -17.939 15.309 -13.07 1 54.76 176 ASP B N 1
ATOM 3915 C CA . ASP B 1 176 ? -18.476 16.547 -12.513 1 54.76 176 ASP B CA 1
ATOM 3916 C C . ASP B 1 176 ? -17.564 17.731 -12.825 1 54.76 176 ASP B C 1
ATOM 3918 O O . ASP B 1 176 ? -16.382 17.549 -13.124 1 54.76 176 ASP B O 1
ATOM 3922 N N . GLU B 1 177 ? -18.233 18.921 -13.148 1 54.96 177 GLU B N 1
ATOM 3923 C CA . GLU B 1 177 ? -17.504 20.155 -13.426 1 54.96 177 GLU B CA 1
ATOM 3924 C C . GLU B 1 177 ? -16.276 20.285 -12.529 1 54.96 177 GLU B C 1
ATOM 3926 O O . GLU B 1 177 ? -15.215 20.723 -12.98 1 54.96 177 GLU B O 1
ATOM 3931 N N . GLU B 1 178 ? -16.47 19.73 -11.405 1 57.2 178 GLU B N 1
ATOM 3932 C CA . GLU B 1 178 ? -15.381 19.839 -10.44 1 57.2 178 GLU B CA 1
ATOM 3933 C C . GLU B 1 178 ? -14.257 18.857 -10.762 1 57.2 178 GLU B C 1
ATOM 3935 O O . GLU B 1 178 ? -13.078 19.193 -10.637 1 57.2 178 GLU B O 1
ATOM 3940 N N . HIS B 1 179 ? -14.68 17.735 -11.214 1 58.07 179 HIS B N 1
ATOM 3941 C CA . HIS B 1 179 ? -13.702 16.72 -11.587 1 58.07 179 HIS B CA 1
ATOM 3942 C C . HIS B 1 179 ? -12.904 17.148 -12.814 1 58.07 179 HIS B C 1
ATOM 3944 O O . HIS B 1 179 ? -11.683 16.983 -12.854 1 58.07 179 HIS B O 1
ATOM 3950 N N . LYS B 1 180 ? -13.565 17.691 -13.708 1 59.36 180 LYS B N 1
ATOM 3951 C CA . LYS B 1 180 ? -12.923 18.165 -14.93 1 59.36 180 LYS B CA 1
ATOM 3952 C C . LYS B 1 180 ? -11.934 19.288 -14.631 1 59.36 180 LYS B C 1
ATOM 3954 O O . LYS B 1 180 ? -10.875 19.372 -15.256 1 59.36 180 LYS B O 1
ATOM 3959 N N . LYS B 1 181 ? -12.373 20.097 -13.738 1 58.56 181 LYS B N 1
ATOM 3960 C CA . LYS B 1 181 ? -11.496 21.204 -13.367 1 58.56 181 LYS B CA 1
ATOM 3961 C C . LYS B 1 181 ? -10.25 20.699 -12.645 1 58.56 181 LYS B C 1
ATOM 3963 O O . LYS B 1 181 ? -9.154 21.226 -12.845 1 58.56 181 LYS B O 1
ATOM 3968 N N . ARG B 1 182 ? -10.449 19.64 -11.874 1 58.65 182 ARG B N 1
ATOM 3969 C CA . ARG B 1 182 ? -9.329 19.071 -11.131 1 58.65 182 ARG B CA 1
ATOM 3970 C C . ARG B 1 182 ? -8.343 18.382 -12.069 1 58.65 182 ARG B C 1
ATOM 3972 O O . ARG B 1 182 ? -7.129 18.546 -11.931 1 58.65 182 ARG B O 1
ATOM 3979 N N . ILE B 1 183 ? -8.892 17.73 -13.059 1 59.05 183 ILE B N 1
ATOM 3980 C CA . ILE B 1 183 ? -8.088 16.885 -13.935 1 59.05 183 ILE B CA 1
ATOM 3981 C C . ILE B 1 183 ? -7.579 17.705 -15.118 1 59.05 183 ILE B C 1
ATOM 3983 O O . ILE B 1 183 ? -6.51 17.421 -15.664 1 59.05 183 ILE B O 1
ATOM 3987 N N . GLY B 1 184 ? -8.276 18.77 -15.439 1 59.51 184 GLY B N 1
ATOM 3988 C CA . GLY B 1 184 ? -7.969 19.478 -16.672 1 59.51 184 GLY B CA 1
ATOM 3989 C C . GLY B 1 184 ? -6.557 20.031 -16.706 1 59.51 184 GLY B C 1
ATOM 3990 O O . GLY B 1 184 ? -5.772 19.691 -17.594 1 59.51 184 GLY B O 1
ATOM 3991 N N . ALA B 1 185 ? -6.25 20.888 -15.784 1 59.36 185 ALA B N 1
ATOM 3992 C CA . ALA B 1 185 ? -4.925 21.5 -15.826 1 59.36 185 ALA B CA 1
ATOM 3993 C C . ALA B 1 185 ? -3.84 20.485 -15.478 1 59.36 185 ALA B C 1
ATOM 3995 O O . ALA B 1 185 ? -2.717 20.57 -15.981 1 59.36 185 ALA B O 1
ATOM 3996 N N . ALA B 1 186 ? -4.255 19.441 -14.792 1 66.04 186 ALA B N 1
ATOM 3997 C CA . ALA B 1 186 ? -3.295 18.464 -14.284 1 66.04 186 ALA B CA 1
ATOM 3998 C C . ALA B 1 186 ? -2.812 17.539 -15.397 1 66.04 186 ALA B C 1
ATOM 4000 O O . ALA B 1 186 ? -1.686 17.039 -15.353 1 66.04 186 ALA B O 1
ATOM 4001 N N . GLN B 1 187 ? -3.601 17.508 -16.384 1 68.25 187 GLN B N 1
ATOM 4002 C CA . GLN B 1 187 ? -3.275 16.579 -17.461 1 68.25 187 GLN B CA 1
ATOM 4003 C C . GLN B 1 187 ? -2.048 17.046 -18.239 1 68.25 187 GLN B C 1
ATOM 4005 O O . GLN B 1 187 ? -1.308 16.229 -18.791 1 68.25 187 GLN B O 1
ATOM 4010 N N . PHE B 1 188 ? -1.748 18.33 -18.121 1 70.8 188 PHE B N 1
ATOM 4011 C CA . PHE B 1 188 ? -0.677 18.849 -18.964 1 70.8 188 PHE B CA 1
ATOM 4012 C C . PHE B 1 188 ? 0.578 19.115 -18.142 1 70.8 188 PHE B C 1
ATOM 4014 O O . PHE B 1 188 ? 1.638 19.415 -18.697 1 70.8 188 PHE B O 1
ATOM 4021 N N . LEU B 1 189 ? 0.441 18.871 -16.941 1 77.19 189 LEU B N 1
ATOM 4022 C CA . LEU B 1 189 ? 1.574 19.2 -16.083 1 77.19 189 LEU B CA 1
ATOM 4023 C C . LEU B 1 189 ? 2.311 17.938 -15.647 1 77.19 189 LEU B C 1
ATOM 4025 O O . LEU B 1 189 ? 1.686 16.907 -15.388 1 77.19 189 LEU B O 1
ATOM 4029 N N . PRO B 1 190 ? 3.628 18.074 -15.669 1 80.88 190 PRO B N 1
ATOM 4030 C CA . PRO B 1 190 ? 4.374 16.936 -15.127 1 80.88 190 PRO B CA 1
ATOM 4031 C C . PRO B 1 190 ? 4.102 16.707 -13.641 1 80.88 190 PRO B C 1
ATOM 4033 O O . PRO B 1 190 ? 3.692 17.632 -12.935 1 80.88 190 PRO B O 1
ATOM 4036 N N . PRO B 1 191 ? 4.383 15.516 -13.15 1 77.38 191 PRO B N 1
ATOM 4037 C CA . PRO B 1 191 ? 4.029 15.14 -11.78 1 77.38 191 PRO B CA 1
ATOM 4038 C C . PRO B 1 191 ? 4.693 16.03 -10.733 1 77.38 191 PRO B C 1
ATOM 4040 O O . PRO B 1 191 ? 4.096 16.318 -9.692 1 77.38 191 PRO B O 1
ATOM 4043 N N . PHE B 1 192 ? 5.845 16.438 -11.017 1 77.01 192 PHE B N 1
ATOM 4044 C CA . PHE B 1 192 ? 6.518 17.227 -9.992 1 77.01 192 PHE B CA 1
ATOM 4045 C C . PHE B 1 192 ? 5.853 18.589 -9.833 1 77.01 192 PHE B C 1
ATOM 4047 O O . PHE B 1 192 ? 5.846 19.159 -8.74 1 77.01 192 PHE B O 1
ATOM 4054 N N . ILE B 1 193 ? 5.312 19.104 -10.878 1 77.76 193 ILE B N 1
ATOM 4055 C CA . ILE B 1 193 ? 4.571 20.358 -10.793 1 77.76 193 ILE B CA 1
ATOM 4056 C C . ILE B 1 193 ? 3.213 20.112 -10.139 1 77.76 193 ILE B C 1
ATOM 4058 O O . ILE B 1 193 ? 2.75 20.922 -9.333 1 77.76 193 ILE B O 1
ATOM 4062 N N . ILE B 1 194 ? 2.659 18.994 -10.532 1 79.18 194 ILE B N 1
ATOM 4063 C CA . ILE B 1 194 ? 1.376 18.63 -9.941 1 79.18 194 ILE B CA 1
ATOM 4064 C C . ILE B 1 194 ? 1.524 18.496 -8.428 1 79.18 194 ILE B C 1
ATOM 4066 O O . ILE B 1 194 ? 0.646 18.918 -7.672 1 79.18 194 ILE B O 1
ATOM 4070 N N . SER B 1 195 ? 2.564 17.942 -8.046 1 78.98 195 SER B N 1
ATOM 4071 C CA . SER B 1 195 ? 2.817 17.768 -6.62 1 78.98 195 SER B CA 1
ATOM 4072 C C . SER B 1 195 ? 2.856 19.111 -5.898 1 78.98 195 SER B C 1
ATOM 4074 O O . SER B 1 195 ? 2.3 19.251 -4.806 1 78.98 195 SER B O 1
ATOM 4076 N N . VAL B 1 196 ? 3.49 20.024 -6.512 1 74.69 196 VAL B N 1
ATOM 4077 C CA . VAL B 1 196 ? 3.572 21.358 -5.927 1 74.69 196 VAL B CA 1
ATOM 4078 C C . VAL B 1 196 ? 2.179 21.981 -5.864 1 74.69 196 VAL B C 1
ATOM 4080 O O . VAL B 1 196 ? 1.8 22.569 -4.849 1 74.69 196 VAL B O 1
ATOM 4083 N N . CYS B 1 197 ? 1.479 21.846 -6.911 1 77.48 197 CYS B N 1
ATOM 4084 C CA . CYS B 1 197 ? 0.129 22.395 -6.968 1 77.48 197 CYS B CA 1
ATOM 4085 C C . CYS B 1 197 ? -0.761 21.765 -5.904 1 77.48 197 CYS B C 1
ATOM 4087 O O . CYS B 1 197 ? -1.519 22.464 -5.228 1 77.48 197 CYS B O 1
ATOM 4089 N N . LEU B 1 198 ? -0.594 20.506 -5.721 1 77.93 198 LEU B N 1
ATOM 4090 C CA . LEU B 1 198 ? -1.399 19.801 -4.729 1 77.93 198 LEU B CA 1
ATOM 4091 C C . LEU B 1 198 ? -1.04 20.251 -3.317 1 77.93 198 LEU B C 1
ATOM 4093 O O . LEU B 1 198 ? -1.918 20.39 -2.463 1 77.93 198 LEU B O 1
ATOM 4097 N N . GLN B 1 199 ? 0.16 20.503 -3.098 1 76.68 199 GLN B N 1
ATOM 4098 C CA . GLN B 1 199 ? 0.594 20.97 -1.786 1 76.68 199 GLN B CA 1
ATOM 4099 C C . GLN B 1 199 ? 0.045 22.362 -1.488 1 76.68 199 GLN B C 1
ATOM 4101 O O . GLN B 1 199 ? -0.373 22.643 -0.362 1 76.68 199 GLN B O 1
ATOM 4106 N N . LEU B 1 200 ? 0.084 23.143 -2.507 1 75.87 200 LEU B N 1
ATOM 4107 C CA . LEU B 1 200 ? -0.427 24.5 -2.343 1 75.87 200 LEU B CA 1
ATOM 4108 C C . LEU B 1 200 ? -1.932 24.489 -2.1 1 75.87 200 LEU B C 1
ATOM 4110 O O . LEU B 1 200 ? -2.431 25.212 -1.234 1 75.87 200 LEU B O 1
ATOM 4114 N N . THR B 1 201 ? -2.588 23.701 -2.832 1 77.52 201 THR B N 1
ATOM 4115 C CA . THR B 1 201 ? -4.034 23.602 -2.663 1 77.52 201 THR B CA 1
ATOM 4116 C C . THR B 1 201 ? -4.381 23.046 -1.285 1 77.52 201 THR B C 1
ATOM 4118 O O . THR B 1 201 ? -5.343 23.489 -0.655 1 77.52 201 THR B O 1
ATOM 4121 N N . LYS B 1 202 ? -3.645 22.133 -0.887 1 77.82 202 LYS B N 1
ATOM 4122 C CA . LYS B 1 202 ? -3.852 21.582 0.449 1 77.82 202 LYS B CA 1
ATOM 4123 C C . LYS B 1 202 ? -3.655 22.65 1.521 1 77.82 202 LYS B C 1
ATOM 4125 O O . LYS B 1 202 ? -4.421 22.717 2.485 1 77.82 202 LYS B O 1
ATOM 4130 N N . TYR B 1 203 ? -2.632 23.358 1.315 1 77.92 203 TYR B N 1
ATOM 4131 C CA . TYR B 1 203 ? -2.379 24.429 2.273 1 77.92 203 TYR B CA 1
ATOM 4132 C C . TYR B 1 203 ? -3.561 25.389 2.342 1 77.92 203 TYR B C 1
ATOM 4134 O O . TYR B 1 203 ? -4.003 25.762 3.431 1 77.92 203 TYR B O 1
ATOM 4142 N N . ILE B 1 204 ? -4.131 25.723 1.242 1 77.66 204 ILE B N 1
ATOM 4143 C CA . ILE B 1 204 ? -5.2 26.711 1.147 1 77.66 204 ILE B CA 1
ATOM 4144 C C . ILE B 1 204 ? -6.502 26.117 1.681 1 77.66 204 ILE B C 1
ATOM 4146 O O . ILE B 1 204 ? -7.187 26.74 2.495 1 77.66 204 ILE B O 1
ATOM 4150 N N . THR B 1 205 ? -6.761 24.89 1.283 1 79.49 205 THR B N 1
ATOM 4151 C CA . THR B 1 205 ? -8.065 24.319 1.602 1 79.49 205 THR B CA 1
ATOM 4152 C C . THR B 1 205 ? -8.056 23.691 2.992 1 79.49 205 THR B C 1
ATOM 4154 O O . THR B 1 205 ? -9.006 23.856 3.76 1 79.49 205 THR B O 1
ATOM 4157 N N . TYR B 1 206 ? -6.997 23.075 3.287 1 77.09 206 TYR B N 1
ATOM 4158 C CA . TYR B 1 206 ? -6.936 22.32 4.533 1 77.09 206 TYR B CA 1
ATOM 4159 C C . TYR B 1 206 ? -6.511 23.214 5.692 1 77.09 206 TYR B C 1
ATOM 4161 O O . TYR B 1 206 ? -7.17 23.244 6.735 1 77.09 206 TYR B O 1
ATOM 4169 N N . TYR B 1 207 ? -5.521 23.992 5.566 1 76.4 207 TYR B N 1
ATOM 4170 C CA . TYR B 1 207 ? -4.97 24.755 6.68 1 76.4 207 TYR B CA 1
ATOM 4171 C C . TYR B 1 207 ? -5.678 26.097 6.825 1 76.4 207 TYR B C 1
ATOM 4173 O O . TYR B 1 207 ? -5.992 26.523 7.939 1 76.4 207 TYR B O 1
ATOM 4181 N N . LEU B 1 208 ? -5.979 26.665 5.641 1 77.27 208 LEU B N 1
ATOM 4182 C CA . LEU B 1 208 ? -6.594 27.986 5.72 1 77.27 208 LEU B CA 1
ATOM 4183 C C . LEU B 1 208 ? -8.115 27.88 5.693 1 77.27 208 LEU B C 1
ATOM 4185 O O . LEU B 1 208 ? -8.814 28.852 5.985 1 77.27 208 LEU B O 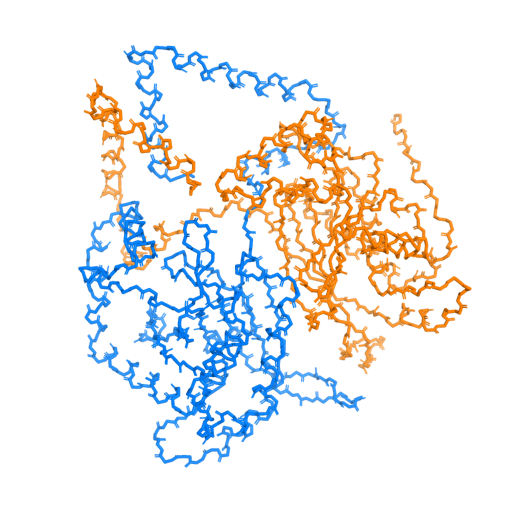1
ATOM 4189 N N . GLY B 1 209 ? -8.576 26.674 5.337 1 76.19 209 GLY B N 1
ATOM 4190 C CA . GLY B 1 209 ? -10.013 26.449 5.348 1 76.19 209 GLY B CA 1
ATOM 4191 C C . GLY B 1 209 ? -10.746 27.222 4.268 1 76.19 209 GLY B C 1
ATOM 4192 O O . GLY B 1 209 ? -11.887 27.644 4.465 1 76.19 209 GLY B O 1
ATOM 4193 N N . MET B 1 210 ? -10.02 27.531 3.208 1 80.1 210 MET B N 1
ATOM 4194 C CA . MET B 1 210 ? -10.625 28.282 2.111 1 80.1 210 MET B CA 1
ATOM 4195 C C . MET B 1 210 ? -10.947 27.365 0.936 1 80.1 210 MET B C 1
ATOM 4197 O O . MET B 1 210 ? -10.258 26.368 0.715 1 80.1 210 MET B O 1
ATOM 4201 N N . ASP B 1 211 ? -12.012 27.714 0.315 1 78.77 211 ASP B N 1
ATOM 4202 C CA . ASP B 1 211 ? -12.346 26.979 -0.901 1 78.77 211 ASP B CA 1
ATOM 4203 C C . ASP B 1 211 ? -11.432 27.382 -2.055 1 78.77 211 ASP B C 1
ATOM 4205 O O . ASP B 1 211 ? -10.994 28.531 -2.136 1 78.77 211 ASP B O 1
ATOM 4209 N N . ALA B 1 212 ? -10.981 26.438 -2.774 1 74.65 212 ALA B N 1
ATOM 4210 C CA . ALA B 1 212 ? -10.216 26.696 -3.991 1 74.65 212 ALA B CA 1
ATOM 4211 C C . ALA B 1 212 ? -10.993 26.261 -5.23 1 74.65 212 ALA B C 1
ATOM 4213 O O . ALA B 1 212 ? -10.658 25.253 -5.857 1 74.65 212 ALA B O 1
ATOM 4214 N N . PRO B 1 213 ? -11.932 27.071 -5.58 1 69.69 213 PRO B N 1
ATOM 4215 C CA . PRO B 1 213 ? -12.815 26.685 -6.682 1 69.69 213 PRO B CA 1
ATOM 4216 C C . PRO B 1 213 ? -12.075 26.547 -8.011 1 69.69 213 PRO B C 1
ATOM 4218 O O . PRO B 1 213 ? -12.485 25.763 -8.871 1 69.69 213 PRO B O 1
ATOM 4221 N N . ALA B 1 214 ? -11.046 27.333 -8.144 1 65.29 214 ALA B N 1
ATOM 4222 C CA . ALA B 1 214 ? -10.273 27.283 -9.383 1 65.29 214 ALA B CA 1
ATOM 4223 C C . ALA B 1 214 ? -9.734 25.879 -9.638 1 65.29 214 ALA B C 1
ATOM 4225 O O . ALA B 1 214 ? -9.537 25.482 -10.789 1 65.29 214 ALA B O 1
ATOM 4226 N N . PHE B 1 215 ? -9.629 25.169 -8.525 1 66.72 215 PHE B N 1
ATOM 4227 C CA . PHE B 1 215 ? -9.076 23.827 -8.662 1 66.72 215 PHE B CA 1
ATOM 4228 C C . PHE B 1 215 ? -10.145 22.772 -8.403 1 66.72 215 PHE B C 1
ATOM 4230 O O . PHE B 1 215 ? -9.855 21.574 -8.401 1 66.72 215 PHE B O 1
ATOM 4237 N N . GLY B 1 216 ? -11.329 23.278 -8.259 1 65.4 216 GLY B N 1
ATOM 4238 C CA . GLY B 1 216 ? -12.439 22.364 -8.041 1 65.4 216 GLY B CA 1
ATOM 4239 C C . GLY B 1 216 ? -12.377 21.66 -6.699 1 65.4 216 GLY B C 1
ATOM 4240 O O . GLY B 1 216 ? -12.872 20.539 -6.556 1 65.4 216 GLY B O 1
ATOM 4241 N N . ILE B 1 217 ? -11.609 22.246 -5.759 1 71.59 217 ILE B N 1
ATOM 4242 C CA . ILE B 1 217 ? -11.454 21.596 -4.462 1 71.59 217 ILE B CA 1
ATOM 4243 C C . ILE B 1 217 ? -12.092 22.457 -3.374 1 71.59 217 ILE B C 1
ATOM 4245 O O . ILE B 1 217 ? -11.893 23.673 -3.34 1 71.59 217 ILE B O 1
ATOM 4249 N N . LYS B 1 218 ? -13 21.79 -2.612 1 74.99 218 LYS B N 1
ATOM 4250 C CA . LYS B 1 218 ? -13.616 22.447 -1.462 1 74.99 218 LYS B CA 1
ATOM 4251 C C . LYS B 1 218 ? -12.928 22.038 -0.162 1 74.99 218 LYS B C 1
ATOM 4253 O O . LYS B 1 218 ? -12.261 21.004 -0.106 1 74.99 218 LYS B O 1
ATOM 4258 N N . LYS B 1 219 ? -13.129 22.883 0.754 1 77.61 219 LYS B N 1
ATOM 4259 C CA . LYS B 1 219 ? -12.586 22.547 2.068 1 77.61 219 LYS B CA 1
ATOM 4260 C C . LYS B 1 219 ? -13.221 21.272 2.616 1 77.61 219 LYS B C 1
ATOM 4262 O O . LYS B 1 219 ? -14.42 21.045 2.441 1 77.61 219 LYS B O 1
ATOM 4267 N N . ASP B 1 220 ? -12.462 20.425 3.195 1 77.28 220 ASP B N 1
ATOM 4268 C CA . ASP B 1 220 ? -12.894 19.199 3.86 1 77.28 220 ASP B CA 1
ATOM 4269 C C . ASP B 1 220 ? -13.684 18.307 2.905 1 77.28 220 ASP B C 1
ATOM 4271 O O . ASP B 1 220 ? -14.664 17.674 3.306 1 77.28 220 ASP B O 1
ATOM 4275 N N . ASN B 1 221 ? -13.291 18.299 1.716 1 76.76 221 ASN B N 1
ATOM 4276 C CA . ASN B 1 221 ? -14.081 17.718 0.635 1 76.76 221 ASN B CA 1
ATOM 4277 C C . ASN B 1 221 ? -14.217 16.206 0.791 1 76.76 221 ASN B C 1
ATOM 4279 O O . ASN B 1 221 ? -15.169 15.608 0.286 1 76.76 221 ASN B O 1
ATOM 4283 N N . PHE B 1 222 ? -13.391 15.539 1.59 1 85.96 222 PHE B N 1
ATOM 4284 C CA . PHE B 1 222 ? -13.459 14.083 1.597 1 85.96 222 PHE B CA 1
ATOM 4285 C C . PHE B 1 222 ? -13.959 13.57 2.942 1 85.96 222 PHE B C 1
ATOM 4287 O O . PHE B 1 222 ? -14.195 12.372 3.107 1 85.96 222 PHE B O 1
ATOM 4294 N N . GLY B 1 223 ? -14.081 14.434 3.919 1 90.33 223 GLY B N 1
ATOM 4295 C CA . GLY B 1 223 ? -14.652 14.08 5.209 1 90.33 223 GLY B CA 1
ATOM 4296 C C . GLY B 1 223 ? -13.722 13.238 6.062 1 90.33 223 GLY B C 1
ATOM 4297 O O . GLY B 1 223 ? -12.501 13.385 5.99 1 90.33 223 GLY B O 1
ATOM 4298 N N . GLY B 1 224 ? -14.378 12.402 6.896 1 92.22 224 GLY B N 1
ATOM 4299 C CA . GLY B 1 224 ? -13.613 11.683 7.903 1 92.22 224 GLY B CA 1
ATOM 4300 C C . GLY B 1 224 ? -13.153 10.315 7.438 1 92.22 224 GLY B C 1
ATOM 4301 O O . GLY B 1 224 ? -12.275 9.707 8.054 1 92.22 224 GLY B O 1
ATOM 4302 N N . ALA B 1 225 ? -13.791 9.863 6.353 1 94.44 225 ALA B N 1
ATOM 4303 C CA . ALA B 1 225 ? -13.408 8.536 5.878 1 94.44 225 ALA B CA 1
ATOM 4304 C C . ALA B 1 225 ? -13.714 8.377 4.392 1 94.44 225 ALA B C 1
ATOM 4306 O O . ALA B 1 225 ? -14.607 9.04 3.86 1 94.44 225 ALA B O 1
ATOM 4307 N N . THR B 1 226 ? -12.953 7.521 3.797 1 94.33 226 THR B N 1
ATOM 4308 C CA . THR B 1 226 ? -13.185 7.109 2.417 1 94.33 226 THR B CA 1
ATOM 4309 C C . THR B 1 226 ? -13.404 5.601 2.333 1 94.33 226 THR B C 1
ATOM 4311 O O . THR B 1 226 ? -12.67 4.826 2.951 1 94.33 226 THR B O 1
ATOM 4314 N N . VAL B 1 227 ? -14.435 5.237 1.599 1 95.49 227 VAL B N 1
ATOM 4315 C CA . VAL B 1 227 ? -14.795 3.83 1.456 1 95.49 227 VAL B CA 1
ATOM 4316 C C . VAL B 1 227 ? -14.653 3.407 -0.005 1 95.49 227 VAL B C 1
ATOM 4318 O O . VAL B 1 227 ? -15.067 4.134 -0.911 1 95.49 227 VAL B O 1
ATOM 4321 N N . THR B 1 228 ? -14.046 2.324 -0.241 1 91.83 228 THR B N 1
ATOM 4322 C CA . THR B 1 228 ? -13.966 1.738 -1.574 1 91.83 228 THR B CA 1
ATOM 4323 C C . THR B 1 228 ? -14.378 0.269 -1.545 1 91.83 228 THR B C 1
ATOM 4325 O O . THR B 1 228 ? -14.083 -0.445 -0.583 1 91.83 228 THR B O 1
ATOM 4328 N N . SER B 1 229 ? -15.124 -0.139 -2.573 1 91.64 229 SER B N 1
ATOM 4329 C CA . SER B 1 229 ? -15.521 -1.539 -2.694 1 91.64 229 SER B CA 1
ATOM 4330 C C . SER B 1 229 ? -14.57 -2.306 -3.607 1 91.64 229 SER B C 1
ATOM 4332 O O . SER B 1 229 ? -14.648 -2.19 -4.831 1 91.64 229 SER B O 1
ATOM 4334 N N . ILE B 1 230 ? -13.741 -3.126 -3.041 1 89.31 230 ILE B N 1
ATOM 4335 C CA . ILE B 1 230 ? -12.795 -3.896 -3.84 1 89.31 230 ILE B CA 1
ATOM 4336 C C . ILE B 1 230 ? -13.392 -5.261 -4.174 1 89.31 230 ILE B C 1
ATOM 4338 O O . ILE B 1 230 ? -12.895 -5.964 -5.056 1 89.31 230 ILE B O 1
ATOM 4342 N N . GLY B 1 231 ? -14.451 -5.595 -3.513 1 88.45 231 GLY B N 1
ATOM 4343 C CA . GLY B 1 231 ? -15.14 -6.844 -3.799 1 88.45 231 GLY B CA 1
ATOM 4344 C C . GLY B 1 231 ? -15.663 -6.925 -5.22 1 88.45 231 GLY B C 1
ATOM 4345 O O . GLY B 1 231 ? -15.736 -8.011 -5.799 1 88.45 231 GLY B O 1
ATOM 4346 N N . MET B 1 232 ? -16.018 -5.84 -5.713 1 81.61 232 MET B N 1
ATOM 4347 C CA . MET B 1 232 ? -16.522 -5.799 -7.083 1 81.61 232 MET B CA 1
ATOM 4348 C C . MET B 1 232 ? -15.436 -6.203 -8.074 1 81.61 232 MET B C 1
ATOM 4350 O O . MET B 1 232 ? -15.736 -6.641 -9.186 1 81.61 232 MET B O 1
ATOM 4354 N N . LEU B 1 233 ? -14.233 -6.108 -7.62 1 80.36 233 LEU B N 1
ATOM 4355 C CA . LEU B 1 233 ? -13.093 -6.477 -8.453 1 80.36 233 LEU B CA 1
ATOM 4356 C C . LEU B 1 233 ? -12.685 -7.925 -8.206 1 80.36 233 LEU B C 1
ATOM 4358 O O . LEU B 1 233 ? -11.708 -8.406 -8.784 1 80.36 233 LEU B O 1
ATOM 4362 N N . GLY B 1 234 ? -13.375 -8.452 -7.298 1 84.03 234 GLY B N 1
ATOM 4363 C CA . GLY B 1 234 ? -13.089 -9.841 -6.979 1 84.03 234 GLY B CA 1
ATOM 4364 C C . GLY B 1 234 ? -12.032 -10.001 -5.902 1 84.03 234 GLY B C 1
ATOM 4365 O O . GLY B 1 234 ? -11.556 -11.111 -5.653 1 84.03 234 GLY B O 1
ATOM 4366 N N . ILE B 1 235 ? -11.62 -8.983 -5.274 1 88.82 235 ILE B N 1
ATOM 4367 C CA . ILE B 1 235 ? -10.593 -9.013 -4.238 1 88.82 235 ILE B CA 1
ATOM 4368 C C . ILE B 1 235 ? -11.242 -9.236 -2.874 1 88.82 235 ILE B C 1
ATOM 4370 O O . ILE B 1 235 ? -12.208 -8.556 -2.521 1 88.82 235 ILE B O 1
ATOM 4374 N N . GLU B 1 236 ? -10.722 -10.127 -2.13 1 90.77 236 GLU B N 1
ATOM 4375 C CA . GLU B 1 236 ? -11.344 -10.509 -0.866 1 90.77 236 GLU B CA 1
ATOM 4376 C C . GLU B 1 236 ? -10.735 -9.74 0.303 1 90.77 236 GLU B C 1
ATOM 4378 O O . GLU B 1 236 ? -11.398 -9.517 1.319 1 90.77 236 GLU B O 1
ATOM 4383 N N . ASP B 1 237 ? -9.489 -9.407 0.149 1 92.89 237 ASP B N 1
ATOM 4384 C CA . ASP B 1 237 ? -8.756 -8.895 1.303 1 92.89 237 ASP B CA 1
ATOM 4385 C C . ASP B 1 237 ? -7.614 -7.98 0.866 1 92.89 237 ASP B C 1
ATOM 4387 O O . ASP B 1 237 ? -6.615 -8.446 0.315 1 92.89 237 ASP B O 1
ATOM 4391 N N . ALA B 1 238 ? -7.79 -6.665 1.201 1 93.46 238 ALA B N 1
ATOM 4392 C CA . ALA B 1 238 ? -6.725 -5.742 0.817 1 93.46 238 ALA B CA 1
ATOM 4393 C C . ALA B 1 238 ? -6.727 -4.503 1.708 1 93.46 238 ALA B C 1
ATOM 4395 O O . ALA B 1 238 ? -7.786 -4.039 2.135 1 93.46 238 ALA B O 1
ATOM 4396 N N . TYR B 1 239 ? -5.552 -3.993 1.975 1 93.13 239 TYR B N 1
ATOM 4397 C CA . TYR B 1 239 ? -5.382 -2.67 2.564 1 93.13 239 TYR B CA 1
ATOM 4398 C C . TYR B 1 239 ? -5.023 -1.64 1.499 1 93.13 239 TYR B C 1
ATOM 4400 O O . TYR B 1 239 ? -4.152 -1.883 0.66 1 93.13 239 TYR B O 1
ATOM 4408 N N . VAL B 1 240 ? -5.702 -0.556 1.555 1 90.6 240 VAL B N 1
ATOM 4409 C CA . VAL B 1 240 ? -5.468 0.517 0.594 1 90.6 240 VAL B CA 1
ATOM 4410 C C . VAL B 1 240 ? -4.81 1.704 1.293 1 90.6 240 VAL B C 1
ATOM 4412 O O . VAL B 1 240 ? -5.165 2.039 2.426 1 90.6 240 VAL B O 1
ATOM 4415 N N . PRO B 1 241 ? -3.892 2.224 0.62 1 88.59 241 PRO B N 1
ATOM 4416 C CA . PRO B 1 241 ? -3.173 3.33 1.256 1 88.59 241 PRO B CA 1
ATOM 4417 C C . PRO B 1 241 ? -3.976 4.629 1.263 1 88.59 241 PRO B C 1
ATOM 4419 O O . PRO B 1 241 ? -4.92 4.779 0.484 1 88.59 241 PRO B O 1
ATOM 4422 N N . HIS B 1 242 ? -3.521 5.524 2.152 1 86.02 242 HIS B N 1
ATOM 4423 C CA . HIS B 1 242 ? -4.058 6.88 2.16 1 86.02 242 HIS B CA 1
ATOM 4424 C C . HIS B 1 242 ? -3.589 7.666 0.941 1 86.02 242 HIS B C 1
ATOM 4426 O O . HIS B 1 242 ? -2.496 7.423 0.423 1 86.02 242 HIS B O 1
ATOM 4432 N N . CYS B 1 243 ? -4.469 8.396 0.43 1 75.22 243 CYS B N 1
ATOM 4433 C CA . CYS B 1 243 ? -4.072 9.4 -0.552 1 75.22 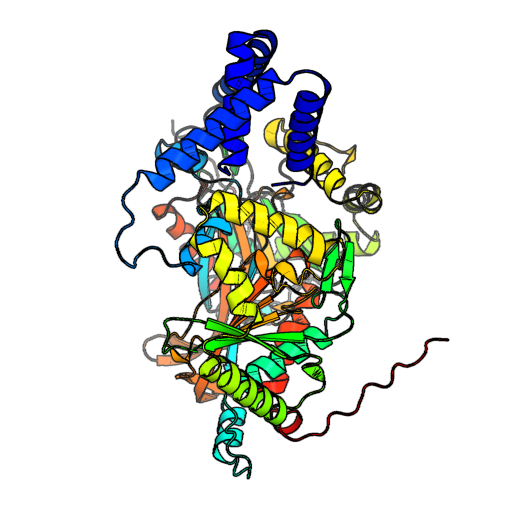243 CYS B CA 1
ATOM 4434 C C . CYS B 1 243 ? -3.882 10.761 0.106 1 75.22 243 CYS B C 1
ATOM 4436 O O . CYS B 1 243 ? -4.832 11.333 0.644 1 75.22 243 CYS B O 1
ATOM 4438 N N . ASN B 1 244 ? -2.705 11.229 0.077 1 67.67 244 ASN B N 1
ATOM 4439 C CA . ASN B 1 244 ? -2.334 12.422 0.83 1 67.67 244 ASN B CA 1
ATOM 4440 C C . ASN B 1 244 ? -3.242 13.602 0.494 1 67.67 244 ASN B C 1
ATOM 4442 O O . ASN B 1 244 ? -3.554 14.417 1.363 1 67.67 244 ASN B O 1
ATOM 4446 N N . PHE B 1 245 ? -3.706 13.577 -0.702 1 72.71 245 PHE B N 1
ATOM 4447 C CA . PHE B 1 245 ? -4.475 14.763 -1.059 1 72.71 245 PHE B CA 1
ATOM 4448 C C . PHE B 1 245 ? -5.883 14.69 -0.481 1 72.71 245 PHE B C 1
ATOM 4450 O O . PHE B 1 245 ? -6.574 15.706 -0.385 1 72.71 245 PHE B O 1
ATOM 4457 N N . MET B 1 246 ? -6.301 13.532 -0.116 1 77.01 246 MET B N 1
ATOM 4458 C CA . MET B 1 246 ? -7.648 13.383 0.427 1 77.01 246 MET B CA 1
ATOM 4459 C C . MET B 1 246 ? -7.684 13.763 1.904 1 77.01 246 MET B C 1
ATOM 4461 O O . MET B 1 246 ? -8.736 14.133 2.428 1 77.01 246 MET B O 1
ATOM 4465 N N . ASN B 1 247 ? -6.627 13.735 2.603 1 76.81 247 ASN B N 1
ATOM 4466 C CA . ASN B 1 247 ? -6.487 14.15 3.995 1 76.81 247 ASN B CA 1
ATOM 4467 C C . ASN B 1 247 ? -7.56 13.519 4.878 1 76.81 247 ASN B C 1
ATOM 4469 O O . ASN B 1 247 ? -8.2 14.209 5.674 1 76.81 247 ASN B O 1
ATOM 4473 N N . CYS B 1 248 ? -7.827 12.261 4.598 1 86.61 248 CYS B N 1
ATOM 4474 C CA . CYS B 1 248 ? -8.796 11.544 5.42 1 86.61 248 CYS B CA 1
ATOM 4475 C C . CYS B 1 248 ? -8.096 10.583 6.373 1 86.61 248 CYS B C 1
ATOM 4477 O O . CYS B 1 248 ? -7.169 9.874 5.977 1 86.61 248 CYS B O 1
ATOM 4479 N N . PRO B 1 249 ? -8.636 10.531 7.603 1 88.64 249 PRO B N 1
ATOM 4480 C CA . PRO B 1 249 ? -7.952 9.723 8.615 1 88.64 249 PRO B CA 1
ATOM 4481 C C . PRO B 1 249 ? -8.151 8.224 8.407 1 88.64 249 PRO B C 1
ATOM 4483 O O . PRO B 1 249 ? -7.331 7.42 8.859 1 88.64 249 PRO B O 1
ATOM 4486 N N . VAL B 1 250 ? -9.221 7.869 7.712 1 91.32 250 VAL B N 1
ATOM 4487 C CA . VAL B 1 250 ? -9.561 6.452 7.638 1 91.32 250 VAL B CA 1
ATOM 4488 C C . VAL B 1 250 ? -9.878 6.071 6.193 1 91.32 250 VAL B C 1
ATOM 4490 O O . VAL B 1 250 ? -10.626 6.774 5.51 1 91.32 250 VAL B O 1
ATOM 4493 N N . PHE B 1 251 ? -9.292 5.075 5.785 1 93.88 251 PHE B N 1
ATOM 4494 C CA . PHE B 1 251 ? -9.644 4.438 4.522 1 93.88 251 PHE B CA 1
ATOM 4495 C C . PHE B 1 251 ? -10.153 3.02 4.755 1 93.88 251 PHE B C 1
ATOM 4497 O O . PHE B 1 251 ? -9.529 2.242 5.479 1 93.88 251 PHE B O 1
ATOM 4504 N N . VAL B 1 252 ? -11.301 2.733 4.136 1 94.75 252 VAL B N 1
ATOM 4505 C CA . VAL B 1 252 ? -11.92 1.431 4.36 1 94.75 252 VAL B CA 1
ATOM 4506 C C . VAL B 1 252 ? -12.098 0.707 3.027 1 94.75 252 VAL B C 1
ATOM 4508 O O . VAL B 1 252 ? -12.636 1.274 2.073 1 94.75 252 VAL B O 1
ATOM 4511 N N . ALA B 1 253 ? -11.63 -0.494 2.984 1 95.08 253 ALA B N 1
ATOM 4512 C CA . ALA B 1 253 ? -11.833 -1.359 1.824 1 95.08 253 ALA B CA 1
ATOM 4513 C C . ALA B 1 253 ? -12.79 -2.501 2.152 1 95.08 253 ALA B C 1
ATOM 4515 O O . ALA B 1 253 ? -12.564 -3.255 3.101 1 95.08 253 ALA B O 1
ATOM 4516 N N . LEU B 1 254 ? -13.857 -2.613 1.393 1 96.06 254 LEU B N 1
ATOM 4517 C CA . LEU B 1 254 ? -14.831 -3.688 1.549 1 96.06 254 LEU B CA 1
ATOM 4518 C C . LEU B 1 254 ? -14.539 -4.83 0.583 1 96.06 254 LEU B C 1
ATOM 4520 O O . LEU B 1 254 ? -14.581 -4.645 -0.636 1 96.06 254 LEU B O 1
ATOM 4524 N N . GLY B 1 255 ? -14.279 -5.953 1.124 1 94.66 255 GLY B N 1
ATOM 4525 C CA . GLY B 1 255 ? -13.894 -7.095 0.311 1 94.66 255 GLY B CA 1
ATOM 4526 C C . GLY B 1 255 ? -15.08 -7.839 -0.273 1 94.66 255 GLY B C 1
ATOM 4527 O O . GLY B 1 255 ? -16.231 -7.484 -0.014 1 94.66 255 GLY B O 1
ATOM 4528 N N . LYS B 1 256 ? -14.758 -8.824 -1.109 1 93.69 256 LYS B N 1
ATOM 4529 C CA . LYS B 1 256 ? -15.771 -9.703 -1.685 1 93.69 256 LYS B CA 1
ATOM 4530 C C . LYS B 1 256 ? -16.394 -10.598 -0.617 1 93.69 256 LYS B C 1
ATOM 4532 O O . LYS B 1 256 ? -15.686 -11.146 0.23 1 93.69 256 LYS B O 1
ATOM 4537 N N . CYS B 1 257 ? -17.7 -10.671 -0.651 1 95.75 257 CYS B N 1
ATOM 4538 C CA . CYS B 1 257 ? -18.406 -11.595 0.229 1 95.75 257 CYS B CA 1
ATOM 4539 C C . CYS B 1 257 ? -18.33 -13.021 -0.304 1 95.75 257 CYS B C 1
ATOM 4541 O O . CYS B 1 257 ? -18.696 -13.279 -1.452 1 95.75 257 CYS B O 1
ATOM 4543 N N . VAL B 1 258 ? -17.796 -13.941 0.524 1 94.9 258 VAL B N 1
ATOM 4544 C CA . VAL B 1 258 ? -17.634 -15.322 0.082 1 94.9 258 VAL B CA 1
ATOM 4545 C C . VAL B 1 258 ? -18.166 -16.273 1.151 1 94.9 258 VAL B C 1
ATOM 4547 O O . VAL B 1 258 ? -18.187 -15.934 2.337 1 94.9 258 VAL B O 1
ATOM 4550 N N . ASP B 1 259 ? -18.577 -17.454 0.673 1 96.06 259 ASP B N 1
ATOM 4551 C CA . ASP B 1 259 ? -19.017 -18.484 1.609 1 96.06 259 ASP B CA 1
ATOM 4552 C C . ASP B 1 259 ? -17.83 -19.089 2.357 1 96.06 259 ASP B C 1
ATOM 4554 O O . ASP B 1 259 ? -16.879 -19.569 1.737 1 96.06 259 ASP B O 1
ATOM 4558 N N . LYS B 1 260 ? -17.904 -19.048 3.679 1 95.77 260 LYS B N 1
ATOM 4559 C CA . LYS B 1 260 ? -16.855 -19.608 4.527 1 95.77 260 LYS B CA 1
ATOM 4560 C C . LYS B 1 260 ? -17.448 -20.441 5.659 1 95.77 260 LYS B C 1
ATOM 4562 O O . LYS B 1 260 ? -18.597 -20.232 6.054 1 95.77 260 LYS B O 1
ATOM 4567 N N . PRO B 1 261 ? -16.612 -21.414 6.113 1 95.92 261 PRO B N 1
ATOM 4568 C CA . PRO B 1 261 ? -17.023 -22.065 7.359 1 95.92 261 PRO B CA 1
ATOM 4569 C C . PRO B 1 261 ? -16.883 -21.153 8.575 1 95.92 261 PRO B C 1
ATOM 4571 O O . PRO B 1 261 ? -15.824 -20.555 8.784 1 95.92 261 PRO B O 1
ATOM 4574 N N . VAL B 1 262 ? -17.925 -21.011 9.275 1 95.07 262 VAL B N 1
ATOM 4575 C CA . VAL B 1 262 ? -17.889 -20.22 10.5 1 95.07 262 VAL B CA 1
ATOM 4576 C C . VAL B 1 262 ? -18.511 -21.013 11.646 1 95.07 262 VAL B C 1
ATOM 4578 O O . VAL B 1 262 ? -19.205 -22.006 11.417 1 95.07 262 VAL B O 1
ATOM 4581 N N . VAL B 1 263 ? -18.135 -20.583 12.904 1 93.96 263 VAL B N 1
ATOM 4582 C CA . VAL B 1 263 ? -18.723 -21.235 14.07 1 93.96 263 VAL B CA 1
ATOM 4583 C C . VAL B 1 263 ? -19.894 -20.405 14.591 1 93.96 263 VAL B C 1
ATOM 4585 O O . VAL B 1 263 ? -19.746 -19.21 14.858 1 93.96 263 VAL B O 1
ATOM 4588 N N . ARG B 1 264 ? -21.094 -21.01 14.629 1 90.5 264 ARG B N 1
ATOM 4589 C CA . ARG B 1 264 ? -22.303 -20.421 15.197 1 90.5 264 ARG B CA 1
ATOM 4590 C C . ARG B 1 264 ? -22.957 -21.37 16.196 1 90.5 264 ARG B C 1
ATOM 4592 O O . ARG B 1 264 ? -23.336 -22.488 15.841 1 90.5 264 ARG B O 1
ATOM 4599 N N . ASP B 1 265 ? -23.042 -20.856 17.385 1 92.09 265 ASP B N 1
ATOM 4600 C CA . ASP B 1 265 ? -23.679 -21.642 18.437 1 92.09 265 ASP B CA 1
ATOM 4601 C C . ASP B 1 265 ? -23.024 -23.015 18.569 1 92.09 265 ASP B C 1
ATOM 4603 O O . ASP B 1 265 ? -23.711 -24.039 18.567 1 92.09 265 ASP B O 1
ATOM 4607 N N . GLY B 1 266 ? -21.77 -23.042 18.422 1 93.18 266 GLY B N 1
ATOM 4608 C CA . GLY B 1 266 ? -20.998 -24.253 18.649 1 93.18 266 GLY B CA 1
ATOM 4609 C C . GLY B 1 266 ? -20.994 -25.192 17.458 1 93.18 266 GLY B C 1
ATOM 4610 O O . GLY B 1 266 ? -20.479 -26.308 17.541 1 93.18 266 GLY B O 1
ATOM 4611 N N . LYS B 1 267 ? -21.628 -24.761 16.386 1 95.11 267 LYS B N 1
ATOM 4612 C CA . LYS B 1 267 ? -21.669 -25.584 15.181 1 95.11 267 LYS B CA 1
ATOM 4613 C C . LYS B 1 267 ? -20.946 -24.901 14.024 1 95.11 267 LYS B C 1
ATOM 4615 O O . LYS B 1 267 ? -20.944 -23.672 13.925 1 95.11 267 LYS B O 1
ATOM 4620 N N . ILE B 1 268 ? -20.351 -25.748 13.185 1 95.55 268 ILE B N 1
ATOM 4621 C CA . ILE B 1 268 ? -19.731 -25.23 11.971 1 95.55 268 ILE B CA 1
ATOM 4622 C C . ILE B 1 268 ? -20.78 -25.103 10.869 1 95.55 268 ILE B C 1
ATOM 4624 O O . ILE B 1 268 ? -21.441 -26.083 10.516 1 95.55 268 ILE B O 1
ATOM 4628 N N . VAL B 1 269 ? -20.975 -23.925 10.409 1 95.76 269 VAL B N 1
ATOM 4629 C CA . VAL B 1 269 ? -21.948 -23.686 9.348 1 95.76 269 VAL B CA 1
ATOM 4630 C C . VAL B 1 269 ? -21.306 -22.861 8.235 1 95.76 269 VAL B C 1
ATOM 4632 O O . VAL B 1 269 ? -20.228 -22.29 8.419 1 95.76 269 VAL B O 1
ATOM 4635 N N . ILE B 1 270 ? -21.916 -22.934 7.048 1 97.13 270 ILE B N 1
ATOM 4636 C CA . ILE B 1 270 ? -21.497 -22.095 5.931 1 97.13 270 ILE B CA 1
ATOM 4637 C C . ILE B 1 270 ? -22.195 -20.739 6.013 1 97.13 270 ILE B C 1
ATOM 4639 O O . ILE B 1 270 ? -23.411 -20.671 6.209 1 97.13 270 ILE B O 1
ATOM 4643 N N . ALA B 1 271 ? -21.476 -19.671 6.006 1 95.91 271 ALA B N 1
ATOM 4644 C CA . ALA B 1 271 ? -22.039 -18.323 6.013 1 95.91 271 ALA B CA 1
ATOM 4645 C C . ALA B 1 271 ? -21.301 -17.416 5.031 1 95.91 271 ALA B C 1
ATOM 4647 O O . ALA B 1 271 ? -20.122 -17.634 4.741 1 95.91 271 ALA B O 1
ATOM 4648 N N . PRO B 1 272 ? -22.071 -16.435 4.489 1 96.45 272 PRO B N 1
ATOM 4649 C CA . PRO B 1 272 ? -21.389 -15.414 3.69 1 96.45 272 PRO B CA 1
ATOM 4650 C C . PRO B 1 272 ? -20.585 -14.436 4.544 1 96.45 272 PRO B C 1
ATOM 4652 O O . PRO B 1 272 ? -21.146 -13.769 5.418 1 96.45 272 PRO B O 1
ATOM 4655 N N . VAL B 1 273 ? -19.287 -14.4 4.271 1 95.73 273 VAL B N 1
ATOM 4656 C CA . VAL B 1 273 ? -18.399 -13.58 5.088 1 95.73 273 VAL B CA 1
ATOM 4657 C C . VAL B 1 273 ? -17.668 -12.572 4.204 1 95.73 273 VAL B C 1
ATOM 4659 O O . VAL B 1 273 ? -17.302 -12.883 3.068 1 95.73 273 VAL B O 1
ATOM 4662 N N . MET B 1 274 ? -17.515 -11.394 4.714 1 95.72 274 MET B N 1
ATOM 4663 C CA . MET B 1 274 ? -16.786 -10.327 4.034 1 95.72 274 MET B CA 1
ATOM 4664 C C . MET B 1 274 ? -15.692 -9.758 4.931 1 95.72 274 MET B C 1
ATOM 4666 O O . MET B 1 274 ? -15.901 -9.57 6.13 1 95.72 274 MET B O 1
ATOM 4670 N N . ASN B 1 275 ? -14.519 -9.569 4.33 1 95.3 275 ASN B N 1
ATOM 4671 C CA . ASN B 1 275 ? -13.449 -8.874 5.038 1 95.3 275 ASN B CA 1
ATOM 4672 C C . ASN B 1 275 ? -13.568 -7.361 4.888 1 95.3 275 ASN B C 1
ATOM 4674 O O . ASN B 1 275 ? -13.767 -6.856 3.781 1 95.3 275 ASN B O 1
ATOM 4678 N N . ILE B 1 276 ? -13.465 -6.684 5.967 1 93.86 276 ILE B N 1
ATOM 4679 C CA . ILE B 1 276 ? -13.406 -5.227 6 1 93.86 276 ILE B CA 1
ATOM 4680 C C . ILE B 1 276 ? -12.047 -4.778 6.531 1 93.86 276 ILE B C 1
ATOM 4682 O O . ILE B 1 276 ? -11.665 -5.125 7.651 1 93.86 276 ILE B O 1
ATOM 4686 N N . ASN B 1 277 ? -11.363 -4.007 5.723 1 95.01 277 ASN B N 1
ATOM 4687 C CA . ASN B 1 277 ? -10.005 -3.614 6.084 1 95.01 277 ASN B CA 1
ATOM 4688 C C . ASN B 1 277 ? -9.89 -2.104 6.273 1 95.01 277 ASN B C 1
ATOM 4690 O O . ASN B 1 277 ? -10.289 -1.333 5.399 1 95.01 277 ASN B O 1
ATOM 4694 N N . PHE B 1 278 ? -9.307 -1.723 7.393 1 92.02 278 PHE B N 1
ATOM 4695 C CA . PHE B 1 278 ? -9.103 -0.317 7.725 1 92.02 278 PHE B CA 1
ATOM 4696 C C . PHE B 1 278 ? -7.628 0.053 7.629 1 92.02 278 PHE B C 1
ATOM 4698 O O . PHE B 1 278 ? -6.765 -0.683 8.114 1 92.02 278 PHE B O 1
ATOM 4705 N N . THR B 1 279 ? -7.35 1.07 6.95 1 92.3 279 THR B N 1
ATOM 4706 C CA . THR B 1 279 ? -6.092 1.799 7.069 1 92.3 279 THR B CA 1
ATOM 4707 C C . THR B 1 279 ? -6.297 3.112 7.82 1 92.3 279 THR B C 1
ATOM 4709 O O . THR B 1 279 ? -6.973 4.017 7.327 1 92.3 279 THR B O 1
ATOM 4712 N N . VAL B 1 280 ? -5.688 3.224 9.003 1 90.46 280 VAL B N 1
ATOM 4713 C CA . VAL B 1 280 ? -5.974 4.362 9.87 1 90.46 280 VAL B CA 1
ATOM 4714 C C . VAL B 1 280 ? -4.681 5.108 10.189 1 90.46 280 VAL B C 1
ATOM 4716 O O . VAL B 1 280 ? -3.668 4.49 10.527 1 90.46 280 VAL B O 1
ATOM 4719 N N . ASP B 1 281 ? -4.756 6.375 10.08 1 88.9 281 ASP B N 1
ATOM 4720 C CA . ASP B 1 281 ? -3.667 7.225 10.552 1 88.9 281 ASP B CA 1
ATOM 4721 C C . ASP B 1 281 ? -3.582 7.213 12.076 1 88.9 281 ASP B C 1
ATOM 4723 O O . ASP B 1 281 ? -4.491 7.691 12.758 1 88.9 281 ASP B O 1
ATOM 4727 N N . HIS B 1 282 ? -2.514 6.733 12.538 1 86.87 282 HIS B N 1
ATOM 4728 C CA . HIS B 1 282 ? -2.355 6.489 13.968 1 86.87 282 HIS B CA 1
ATOM 4729 C C . HIS B 1 282 ? -2.31 7.797 14.749 1 86.87 282 HIS B C 1
ATOM 4731 O O . HIS B 1 282 ? -2.438 7.798 15.975 1 86.87 282 HIS B O 1
ATOM 4737 N N . ARG B 1 283 ? -2.228 8.86 14.188 1 84.91 283 ARG B N 1
ATOM 4738 C CA . ARG B 1 283 ? -2.255 10.147 14.874 1 84.91 283 ARG B CA 1
ATOM 4739 C C . ARG B 1 283 ? -3.663 10.479 15.359 1 84.91 283 ARG B C 1
ATOM 4741 O O . ARG B 1 283 ? -3.836 11.305 16.258 1 84.91 283 ARG B O 1
ATOM 4748 N N . PHE B 1 284 ? -4.586 9.823 14.706 1 87.12 284 PHE B N 1
ATOM 4749 C CA . PHE B 1 284 ? -5.973 10.131 15.033 1 87.12 284 PHE B CA 1
ATOM 4750 C C . PHE B 1 284 ? -6.51 9.165 16.083 1 87.12 284 PHE B C 1
ATOM 4752 O O . PHE B 1 284 ? -7.511 9.45 16.742 1 87.12 284 PHE B O 1
ATOM 4759 N N . ILE B 1 285 ? -5.957 8.021 16.097 1 79.9 285 ILE B N 1
ATOM 4760 C CA . ILE B 1 285 ? -6.599 7.031 16.954 1 79.9 285 ILE B CA 1
ATOM 4761 C C . ILE B 1 285 ? -5.568 6.425 17.904 1 79.9 285 ILE B C 1
ATOM 4763 O O . ILE B 1 285 ? -4.42 6.194 17.519 1 79.9 285 ILE B O 1
ATOM 4767 N N . ASP B 1 286 ? -6.11 6.311 19.129 1 68.57 286 ASP B N 1
ATOM 4768 C CA . ASP B 1 286 ? -5.336 5.545 20.102 1 68.57 286 ASP B CA 1
ATOM 4769 C C . ASP B 1 286 ? -5.933 4.154 20.305 1 68.57 286 ASP B C 1
ATOM 4771 O O . ASP B 1 286 ? -7.03 3.867 19.822 1 68.57 286 ASP B O 1
ATOM 4775 N N . GLY B 1 287 ? -5.122 3.168 20.684 1 58.52 287 GLY B N 1
ATOM 4776 C CA . GLY B 1 287 ? -5.502 1.777 20.875 1 58.52 287 GLY B CA 1
ATOM 4777 C C . GLY B 1 287 ? -6.859 1.614 21.532 1 58.52 287 GLY B C 1
ATOM 4778 O O . GLY B 1 287 ? -7.678 0.809 21.084 1 58.52 287 GLY B O 1
ATOM 4779 N N . GLY B 1 288 ? -7.214 2.365 22.47 1 57.56 288 GLY B N 1
ATOM 4780 C CA . GLY B 1 288 ? -8.464 2.198 23.194 1 57.56 288 GLY B CA 1
ATOM 4781 C C . GLY B 1 288 ? -9.682 2.599 22.382 1 57.56 288 GLY B C 1
ATOM 4782 O O . GLY B 1 288 ? -10.769 2.051 22.574 1 57.56 288 GLY B O 1
ATOM 4783 N N . LYS B 1 289 ? -9.499 3.461 21.418 1 61.39 289 LYS B N 1
ATOM 4784 C CA . LYS B 1 289 ? -10.633 3.965 20.649 1 61.39 289 LYS B CA 1
ATOM 4785 C C . LYS B 1 289 ? -10.8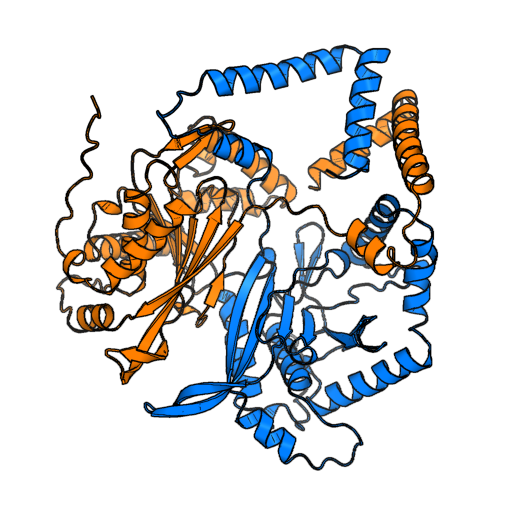83 3.106 19.412 1 61.39 289 LYS B C 1
ATOM 4787 O O . LYS B 1 289 ? -11.925 3.228 18.765 1 61.39 289 LYS B O 1
ATOM 4792 N N . ALA B 1 290 ? -9.978 2.163 19.251 1 64.97 290 ALA B N 1
ATOM 4793 C CA . ALA B 1 290 ? -10.145 1.248 18.125 1 64.97 290 ALA B CA 1
ATOM 4794 C C . ALA B 1 290 ? -11.318 0.3 18.357 1 64.97 290 ALA B C 1
ATOM 4796 O O . ALA B 1 290 ? -11.853 -0.28 17.409 1 64.97 290 ALA B O 1
ATOM 4797 N N . LYS B 1 291 ? -11.736 0.257 19.582 1 66.16 291 LYS B N 1
ATOM 4798 C CA . LYS B 1 291 ? -12.889 -0.576 19.912 1 66.16 291 LYS B CA 1
ATOM 4799 C C . LYS B 1 291 ? -14.131 -0.122 19.151 1 66.16 291 LYS B C 1
ATOM 4801 O O . LYS B 1 291 ? -14.928 -0.949 18.704 1 66.16 291 LYS B O 1
ATOM 4806 N N . ALA B 1 292 ? -14.195 1.188 18.964 1 65.79 292 ALA B N 1
ATOM 4807 C CA . ALA B 1 292 ? -15.366 1.722 18.273 1 65.79 292 ALA B CA 1
ATOM 4808 C C . ALA B 1 292 ? -15.414 1.243 16.825 1 65.79 292 ALA B C 1
ATOM 4810 O O . ALA B 1 292 ? -16.496 1.072 16.257 1 65.79 292 ALA B O 1
ATOM 4811 N N . LEU B 1 293 ? -14.305 0.994 16.317 1 69.8 293 LEU B N 1
ATOM 4812 C CA . LEU B 1 293 ? -14.254 0.544 14.93 1 69.8 293 LEU B CA 1
ATOM 4813 C C . LEU B 1 293 ? -14.902 -0.828 14.78 1 69.8 293 LEU B C 1
ATOM 4815 O O . LEU B 1 293 ? -15.645 -1.067 13.825 1 69.8 293 LEU B O 1
ATOM 4819 N N . ASN B 1 294 ? -14.711 -1.604 15.756 1 68.72 294 ASN B N 1
ATOM 4820 C CA . ASN B 1 294 ? -15.196 -2.978 15.684 1 68.72 294 ASN B CA 1
ATOM 4821 C C . ASN B 1 294 ? -16.667 -3.075 16.077 1 68.72 294 ASN B C 1
ATOM 4823 O O . ASN B 1 294 ? -17.445 -3.768 15.419 1 68.72 294 ASN B O 1
ATOM 4827 N N . THR B 1 295 ? -17.087 -2.312 16.972 1 76.14 295 THR B N 1
ATOM 4828 C CA . THR B 1 295 ? -18.428 -2.471 17.524 1 76.14 295 THR B CA 1
ATOM 4829 C C . THR B 1 295 ? -19.478 -1.938 16.553 1 76.14 295 THR B C 1
ATOM 4831 O O . THR B 1 295 ? -20.533 -2.551 16.374 1 76.14 295 THR B O 1
ATOM 4834 N N . SER B 1 296 ? -19.112 -0.964 15.817 1 77.74 296 SER B N 1
ATOM 4835 C CA . SER B 1 296 ? -20.101 -0.339 14.945 1 77.74 296 SER B CA 1
ATOM 4836 C C . SER B 1 296 ? -20.398 -1.212 13.73 1 77.74 296 SER B C 1
ATOM 4838 O O . SER B 1 296 ? -21.553 -1.339 13.318 1 77.74 296 SER B O 1
ATOM 4840 N N . PHE B 1 297 ? -19.449 -1.862 13.17 1 80.09 297 PHE B N 1
ATOM 4841 C CA . PHE B 1 297 ? -19.666 -2.731 12.018 1 80.09 297 PHE B CA 1
ATOM 4842 C C . PHE B 1 297 ? -20.518 -3.935 12.402 1 80.09 297 PHE B C 1
ATOM 4844 O O . PHE B 1 297 ? -21.465 -4.283 11.694 1 80.09 297 PHE B O 1
ATOM 4851 N N . LYS B 1 298 ? -20.227 -4.41 13.48 1 81.51 298 LYS B N 1
ATOM 4852 C CA . LYS B 1 298 ? -21.011 -5.554 13.937 1 81.51 298 LYS B CA 1
ATOM 4853 C C . LYS B 1 298 ? -22.474 -5.17 14.141 1 81.51 298 LYS B C 1
ATOM 4855 O O . LYS B 1 298 ? -23.376 -5.906 13.736 1 81.51 298 LYS B O 1
ATOM 4860 N N . GLU B 1 299 ? -22.666 -4.05 14.635 1 86.12 299 GLU B N 1
ATOM 4861 C CA . GLU B 1 299 ? -24.032 -3.61 14.9 1 86.12 299 GLU B CA 1
ATOM 4862 C C . GLU B 1 299 ? -24.812 -3.42 13.602 1 86.12 299 GLU B C 1
ATOM 4864 O O . GLU B 1 299 ? -25.942 -3.897 13.475 1 86.12 299 GLU B O 1
ATOM 4869 N N . VAL B 1 300 ? -24.234 -2.825 12.643 1 88.48 300 VAL B N 1
ATOM 4870 C CA . VAL B 1 300 ? -24.912 -2.491 11.395 1 88.48 300 VAL B CA 1
ATOM 4871 C C . VAL B 1 300 ? -25.181 -3.764 10.596 1 88.48 300 VAL B C 1
ATOM 4873 O O . VAL B 1 300 ? -26.253 -3.92 10.007 1 88.48 300 VAL B O 1
ATOM 4876 N N . TYR B 1 301 ? -24.281 -4.725 10.609 1 89.31 301 TYR B N 1
ATOM 4877 C CA . TYR B 1 301 ? -24.412 -5.912 9.772 1 89.31 301 TYR B CA 1
ATOM 4878 C C . TYR B 1 301 ? -25.211 -6.997 10.485 1 89.31 301 TYR B C 1
ATOM 4880 O O . TYR B 1 301 ? -25.867 -7.818 9.841 1 89.31 301 TYR B O 1
ATOM 4888 N N . GLU B 1 302 ? -25.173 -6.962 11.78 1 86.66 302 GLU B N 1
ATOM 4889 C CA . GLU B 1 302 ? -25.911 -7.973 12.532 1 86.66 302 GLU B CA 1
ATOM 4890 C C . GLU B 1 302 ? -27.337 -7.514 12.819 1 86.66 302 GLU B C 1
ATOM 4892 O O . GLU B 1 302 ? -28.229 -8.338 13.031 1 86.66 302 GLU B O 1
ATOM 4897 N N . HIS B 1 303 ? -27.56 -6.175 12.883 1 90.15 303 HIS B N 1
ATOM 4898 C CA . HIS B 1 303 ? -28.889 -5.606 13.077 1 90.15 303 HIS B CA 1
ATOM 4899 C C . HIS B 1 303 ? -29.208 -4.572 12.003 1 90.15 303 HIS B C 1
ATOM 4901 O O . HIS B 1 303 ? -29.53 -3.423 12.316 1 90.15 303 HIS B O 1
ATOM 4907 N N . PRO B 1 304 ? -29.209 -5.021 10.788 1 91.4 304 PRO B N 1
ATOM 4908 C CA . PRO B 1 304 ? -29.352 -4.074 9.68 1 91.4 304 PRO B CA 1
ATOM 4909 C C . PRO B 1 304 ? -30.719 -3.394 9.658 1 91.4 304 PRO B C 1
ATOM 4911 O O . PRO B 1 304 ? -30.858 -2.296 9.112 1 91.4 304 PRO B O 1
ATOM 4914 N N . GLU B 1 305 ? -31.749 -3.932 10.256 1 90.01 305 GLU B N 1
ATOM 4915 C CA . GLU B 1 305 ? -33.1 -3.379 10.265 1 90.01 305 GLU B CA 1
ATOM 4916 C C . GLU B 1 305 ? -33.137 -2.02 10.958 1 90.01 305 GLU B C 1
ATOM 4918 O O . GLU B 1 305 ? -33.972 -1.174 10.632 1 90.01 305 GLU B O 1
ATOM 4923 N N . LYS B 1 306 ? -32.192 -1.838 11.875 1 88.71 306 LYS B N 1
ATOM 4924 C CA . LYS B 1 306 ? -32.14 -0.593 12.637 1 88.71 306 LYS B CA 1
ATOM 4925 C C . LYS B 1 306 ? -31.702 0.573 11.756 1 88.71 306 LYS B C 1
ATOM 4927 O O . LYS B 1 306 ? -31.962 1.734 12.08 1 88.71 306 LYS B O 1
ATOM 4932 N N . PHE B 1 307 ? -31.068 0.238 10.649 1 89.25 307 PHE B N 1
ATOM 4933 C CA . PHE B 1 307 ? -30.409 1.29 9.883 1 89.25 307 PHE B CA 1
ATOM 4934 C C . PHE B 1 307 ? -30.988 1.378 8.476 1 89.25 307 PHE B C 1
ATOM 4936 O O . PHE B 1 307 ? -30.587 2.237 7.687 1 89.25 307 PHE B O 1
ATOM 4943 N N . PHE B 1 308 ? -31.841 0.492 8.19 1 85.22 308 PHE B N 1
ATOM 4944 C CA . PHE B 1 308 ? -32.316 0.313 6.823 1 85.22 308 PHE B CA 1
ATOM 4945 C C . PHE B 1 308 ? -33.249 1.45 6.421 1 85.22 308 PHE B C 1
ATOM 4947 O O . PHE B 1 308 ? -32.934 2.228 5.518 1 85.22 308 PHE B O 1
ATOM 4954 N N . ASP B 1 309 ? -34.379 1.624 6.93 1 70.72 309 ASP B N 1
ATOM 4955 C CA . ASP B 1 309 ? -35.369 2.608 6.504 1 70.72 309 ASP B CA 1
ATOM 4956 C C . ASP B 1 309 ? -35.779 3.511 7.665 1 70.72 309 ASP B C 1
ATOM 4958 O O . ASP B 1 309 ? -36.778 4.229 7.577 1 70.72 309 ASP B O 1
ATOM 4962 N N . CYS B 1 310 ? -34.965 3.399 8.781 1 58.81 310 CYS B N 1
ATOM 4963 C CA . CYS B 1 310 ? -35.456 4.185 9.907 1 58.81 310 CYS B CA 1
ATOM 4964 C C . CYS B 1 310 ? -34.749 5.533 9.981 1 58.81 310 CYS B C 1
ATOM 4966 O O . CYS B 1 310 ? -33.574 5.643 9.625 1 58.81 310 CYS B O 1
ATOM 4968 N N . GLU B 1 311 ? -35.519 6.63 10.13 1 55.61 311 GLU B N 1
ATOM 4969 C CA . GLU B 1 311 ? -34.957 7.95 10.398 1 55.61 311 GLU B CA 1
ATOM 4970 C C . GLU B 1 311 ? -34.013 7.914 11.597 1 55.61 311 GLU B C 1
ATOM 4972 O O . GLU B 1 311 ? -34.326 7.307 12.623 1 55.61 311 GLU B O 1
ATOM 4977 N N . GLN B 1 312 ? -32.742 7.992 11.413 1 53.78 312 GLN B N 1
ATOM 4978 C CA . GLN B 1 312 ? -31.824 7.958 12.547 1 53.78 312 GLN B CA 1
ATOM 4979 C C . GLN B 1 312 ? -31.81 9.295 13.283 1 53.78 312 GLN B C 1
ATOM 4981 O O . GLN B 1 312 ? -31.973 10.35 12.667 1 53.78 312 GLN B O 1
ATOM 4986 N N . PRO B 1 313 ? -31.784 9.294 14.698 1 48.12 313 PRO B N 1
ATOM 4987 C CA . PRO B 1 313 ? -31.765 10.534 15.479 1 48.12 313 PRO B CA 1
ATOM 4988 C C . PRO B 1 313 ? -30.486 11.342 15.272 1 48.12 313 PRO B C 1
ATOM 4990 O O . PRO B 1 313 ? -29.417 10.768 15.049 1 48.12 313 PRO B O 1
ATOM 4993 N N . LYS B 1 314 ? -30.562 12.643 15.085 1 47.96 314 LYS B N 1
ATOM 4994 C CA . LYS B 1 314 ? -29.471 13.606 14.98 1 47.96 314 LYS B CA 1
ATOM 4995 C C . LYS B 1 314 ? -28.636 13.634 16.257 1 47.96 314 LYS B C 1
ATOM 4997 O O . LYS B 1 314 ? -29.175 13.516 17.359 1 47.96 314 LYS B O 1
ATOM 5002 N N . TYR B 1 315 ? -27.336 13.396 16.153 1 43.25 315 TYR B N 1
ATOM 5003 C CA . TYR B 1 315 ? -26.426 13.522 17.285 1 43.25 315 TYR B CA 1
ATOM 5004 C C . TYR B 1 315 ? -26.597 14.87 17.975 1 43.25 315 TYR B C 1
ATOM 5006 O O . TYR B 1 315 ? -26.391 15.92 17.361 1 43.25 315 TYR B O 1
ATOM 5014 N N . GLU B 1 316 ? -27.379 15.02 18.979 1 38.75 316 GLU B N 1
ATOM 5015 C CA . GLU B 1 316 ? -27.377 16.213 19.82 1 38.75 316 GLU B CA 1
ATOM 5016 C C . GLU B 1 316 ? -26.091 16.313 20.634 1 38.75 316 GLU B C 1
ATOM 5018 O O . GLU B 1 316 ? -25.688 15.349 21.289 1 38.75 316 GLU B O 1
ATOM 5023 N N . GLU B 1 317 ? -25.175 17.156 20.236 1 38.84 317 GLU B N 1
ATOM 5024 C CA . GLU B 1 317 ? -24.039 17.542 21.067 1 38.84 317 GLU B CA 1
ATOM 5025 C C . GLU B 1 317 ? -24.461 17.748 22.519 1 38.84 317 GLU B C 1
ATOM 5027 O O . GLU B 1 317 ? -25.292 18.61 22.813 1 38.84 317 GLU B O 1
ATOM 5032 N N . LYS B 1 318 ? -24.578 16.903 23.413 1 33.87 318 LYS B N 1
ATOM 5033 C CA . LYS B 1 318 ? -24.701 17.309 24.81 1 33.87 318 LYS B CA 1
ATOM 5034 C C . LYS B 1 318 ? -23.588 18.277 25.201 1 33.87 318 LYS B C 1
ATOM 5036 O O . LYS B 1 318 ? -22.405 17.971 25.035 1 33.87 318 LYS B O 1
ATOM 5041 N N . LYS B 1 319 ? -23.841 19.609 25.306 1 35.52 319 LYS B N 1
ATOM 5042 C CA . LYS B 1 319 ? -23.124 20.653 26.032 1 35.52 319 LYS B CA 1
ATOM 5043 C C . LYS B 1 319 ? -22.671 20.157 27.402 1 35.52 319 LYS B C 1
ATOM 5045 O O . LYS B 1 319 ? -23.498 19.885 28.274 1 35.52 319 LYS B O 1
ATOM 5050 N N . GLN B 1 320 ? -21.701 19.316 27.524 1 25.81 320 GLN B N 1
ATOM 5051 C CA . GLN B 1 320 ? -21.173 19.351 28.884 1 25.81 320 GLN B CA 1
ATOM 5052 C C . GLN B 1 320 ? -21.063 20.784 29.395 1 25.81 320 GLN B C 1
ATOM 5054 O O . GLN B 1 320 ? -20.312 21.59 28.842 1 25.81 320 GLN B O 1
ATOM 5059 N N . ASN B 1 321 ? -22.052 21.256 30.014 1 25.25 321 ASN B N 1
ATOM 5060 C CA . ASN B 1 321 ? -21.857 22.248 31.066 1 25.25 321 ASN B CA 1
ATOM 5061 C C . ASN B 1 321 ? -20.721 21.855 32.005 1 25.25 321 ASN B C 1
ATOM 5063 O O . ASN B 1 321 ? -20.637 20.703 32.435 1 25.25 321 ASN B O 1
#

Nearest PDB structures (foldseek):
  3mae-assembly1_A  TM=7.525E-01  e=2.551E-16  Listeria monocytogenes serotype 4b str. F2365
  6zzn-assembly1_A  TM=7.555E-01  e=5.491E-15  Mycobacterium tuberculosis H37Rv
  7b9k-assembly1_A  TM=7.559E-01  e=1.379E-14  Escherichia coli K-12
  3l60-assembly1_A  TM=7.382E-01  e=7.937E-15  Mycobacterium tuberculosis
  1eaa-assembly1_A-24  TM=6.933E-01  e=1.112E-13  Azotobacter vinelandii

Solvent-accessible surface area (backbone atoms only — not comparable to full-atom values): 34495 Å² total; per-residue (Å²): 130,53,70,65,56,48,29,48,53,52,23,54,53,51,41,15,73,75,77,40,55,65,55,49,53,54,51,50,50,54,52,48,50,53,51,52,50,41,68,65,48,78,75,48,87,89,39,66,45,70,66,42,47,50,36,57,71,64,34,46,80,52,71,63,46,49,31,37,37,49,41,81,41,64,39,56,59,40,50,54,51,50,70,67,55,76,68,84,58,99,60,77,70,49,72,63,36,51,50,52,45,19,52,26,45,27,36,60,76,27,37,89,45,43,18,34,45,72,46,96,74,38,81,46,59,50,94,59,44,22,40,18,37,54,39,71,66,50,89,71,78,39,74,42,81,47,61,39,72,45,34,60,71,47,28,31,54,57,48,36,46,49,51,52,55,52,50,51,48,30,53,72,56,75,40,45,77,41,51,51,45,47,46,54,68,46,62,80,45,56,30,73,56,47,28,50,52,51,52,52,48,42,47,40,18,63,66,65,60,33,68,38,68,86,49,43,42,55,44,71,63,37,31,31,25,38,39,37,65,42,22,86,76,69,38,46,77,60,83,58,81,84,54,78,88,52,66,43,40,29,34,36,30,36,24,28,71,41,78,38,79,38,59,54,94,90,33,84,41,80,41,42,32,27,35,38,21,37,29,30,43,44,92,39,47,54,78,48,60,48,32,46,58,54,53,30,42,51,45,41,33,70,44,36,73,71,43,38,80,42,81,67,82,76,81,76,78,76,76,81,122,129,53,69,65,56,47,50,53,51,52,50,54,52,50,46,17,72,75,76,42,54,66,52,50,52,44,30,49,50,46,50,48,50,53,52,50,50,61,68,66,46,79,73,62,84,92,70,72,45,55,64,54,38,50,48,60,29,66,52,71,80,88,39,62,42,68,42,81,44,80,43,81,41,62,40,57,59,40,52,53,50,49,71,67,55,76,68,87,57,99,60,79,68,49,73,63,35,50,49,52,48,18,51,28,45,28,36,61,76,28,36,70,46,42,20,31,44,71,45,79,79,37,46,43,60,50,93,61,46,23,41,19,36,53,40,73,65,51,90,39,78,39,74,43,80,48,60,39,71,46,34,54,49,46,22,32,54,56,50,36,46,50,51,52,54,51,50,50,47,26,52,71,56,77,35,42,76,39,50,46,42,44,47,55,68,49,72,77,44,57,59,73,56,44,50,52,51,50,51,52,48,41,45,40,17,64,66,65,59,34,69,37,68,86,47,40,40,53,46,72,61,35,31,29,24,38,40,35,65,42,23,85,48,64,39,42,39,44,42,54,48,61,53,65,88,52,63,41,38,30,32,37,30,35,24,27,71,39,69,33,73,41,80,54,95,91,35,83,40,80,41,42,33,26,34,39,21,36,29,31,42,43,62,39,49,54,82,79,59,49,54,46,59,56,54,30,43,50,46,40,34,70,44,34,75,70,42,36,83,37,84,45,78,71,86,71,78,74,75,79,122

=== Feature glossary ===
Reading guide. The protein is described through the following features:

Foldseek 3Di. A 3Di character summarizes, for each residue, the relative orientation of the Cα frame of its nearest spatial neighbor. Because it encodes fold topology rather than chemistry, 3Di alignments detect remote structural similarity that sequence alignment misses.

Contact-map, Ramachandran, and PAE plots. Plot images: a contact map (which residues are close in 3D, as an N×N binary image), a Ramachandran scatter (backbone torsion angles, revealing secondary-structure composition at a glance), and — for AlphaFold structures — a PAE heatmap (pairwise prediction confidence).

Radius of gyration, Cα contacts, bounding box. Radius of gyration (Rg) is the root-mean-square distance of Cα atoms from their centroid — a single number for overall size and compactness. A globular domain of N residues has Rg ≈ 2.2·N^0.38 Å; an extended or disordered chain has a much larger Rg. The Cα contact count is the number of residue pairs whose Cα atoms are within 8 Å and are more than four positions apart in sequence — a standard proxy for tertiary packing density. The bounding box is the smallest axis-aligned box enclosing all Cα atoms.

Secondary structure (8-state, DSSP). Eight-state secondary structure (DSSP): H is the canonical α-helix, G the tighter 3₁₀-helix, I the wider π-helix; E/B are β-structure, T and S are turns and bends, and '-' is everything else. DSSP derives these from the pattern of main-chain N–H···O=C hydrogen bonds, not from the sequence.

B-factor. B-factor (Debye–Waller factor) reflects atomic displacement in the crystal lattice. It is an experimental observable (units Å²), not a prediction; low values mean the atom is pinned down, high values mean it moves or is heterogeneous across the crystal.

pLDDT. pLDDT is the predicted lDDT-Cα score: AlphaFold's confidence that the local environment of each residue (all inter-atomic distances within 15 Å) is correctly placed. It is a per-residue number between 0 and 100, with higher meaning more reliable.

Nearest PDB structures. Nearest PDB neighbors are the top structural matches found by Foldseek when searching this structure against the entire Protein Data Bank. Each hit reports a TM-score (0 to 1; >0.5 almost always implies the same fold) and an E-value. These are *structural* homologs — they may share no detectable sequence similarity.

Solvent-accessible surface area. Accessible surface area quantifies burial. A residue with SASA near zero is packed into the hydrophobic core; one with SASA >100 Å² sits on the surface. Computed here via the Shrake–Rupley numerical algorithm with a 1.4 Å probe.

Rendered structure images. Structure images are PyMOL renders from six orthogonal camera directions. Cartoon representation draws helices as coils and strands as arrows; sticks shows the backbone as bonds; surface shows the solvent-excluded envelope. Rainbow coloring maps sequence position to hue (blue→red, N→C); chain coloring assigns a distinct color per polypeptide.

Backbone torsions (φ/ψ). φ (phi) and ψ (psi) are the two rotatable backbone dihedrals per residue: φ is the C(i-1)–N–Cα–C torsion, ψ is the N–Cα–C–N(i+1) torsion, both in degrees on (−180°, 180°]. α-helical residues cluster near (−60°, −45°); β-strand residues near (−120°, +130°). A Ramachandran plot is simply a scatter of (φ, ψ) for every residue.

Predicted aligned error. Predicted Aligned Error (PAE) is an AlphaFold confidence matrix: entry (i, j) is the expected error in the position of residue j, in ångströms, when the prediction is superimposed on the true structure at residue i. Low PAE within a block of residues means that block is internally rigid and well-predicted; high PAE between two blocks means their relative placement is uncertain even if each block individually is confident.

mmCIF coordinates. Structure coordinates are given as an mmCIF _atom_site loop: one row per atom with element, residue name, chain id, sequence number, and x/y/z position in Å. Only the four main-chain atoms per residue are included here; side chains are omitted to keep the record compact.

InterPro / GO / CATH / organism. Database cross-references. InterPro integrates a dozen domain/family signature databases into unified entries with residue-range hits. GO terms attach function/process/location labels with evidence codes. CATH codes position the fold in a four-level structural taxonomy. Organism is the NCBI-taxonomy species name.

Secondary structure (3-state, P-SEA). SS3 is a coarse helix/strand/coil call (letters a/b/c) made by the P-SEA algorithm from inter-Cα distances and dihedrals. It is less detailed than DSSP but needs only Cα positions.

Sequence. Sequence gives the chain of amino acids in standard one-letter code (A=alanine, C=cysteine, …, Y=tyrosine), read N→C. It is the only feature that is directly encoded by the gene; all structural features are derived from the folded form of this sequence.